Protein AF-A0A8I1S705-F1 (afdb_monomer)

Solvent-accessible surface area (backbone atoms only — not comparable to full-atom values): 31675 Å² total; per-residue (Å²): 131,83,90,78,73,57,47,71,60,91,60,11,43,30,36,74,63,67,77,54,101,70,78,21,36,43,44,35,55,71,87,82,84,90,79,88,86,88,88,80,88,68,88,76,56,81,55,59,76,76,12,42,39,41,38,44,38,56,34,46,85,50,39,27,37,39,31,30,27,39,61,73,88,78,80,46,52,59,89,42,42,47,37,47,45,33,16,61,46,43,37,31,58,51,77,34,49,71,42,77,47,58,52,41,66,81,76,19,28,92,55,58,81,69,74,70,55,60,80,56,51,57,58,49,34,52,38,22,44,46,55,38,55,49,52,38,46,52,44,15,64,76,65,72,48,62,55,92,61,44,48,71,53,71,37,31,31,33,36,94,96,44,72,47,43,52,9,69,69,30,44,55,33,34,42,18,59,23,68,37,61,50,75,42,89,91,43,99,78,28,69,44,75,75,86,89,88,91,91,89,80,79,93,80,74,85,74,90,87,75,90,81,87,74,86,74,56,61,44,70,74,74,63,72,54,84,53,69,88,75,66,83,61,91,90,52,66,27,73,35,77,50,76,76,101,49,92,89,50,46,65,71,42,81,32,71,80,59,61,91,83,37,81,66,51,42,81,47,76,59,89,73,46,39,33,20,37,9,68,44,61,67,55,11,57,52,49,32,52,58,21,51,78,54,39,42,62,45,86,74,94,76,74,82,46,82,96,38,43,64,63,52,53,61,77,71,50,75,80,87,66,72,88,79,77,80,87,77,79,91,64,62,66,68,65,59,76,68,50,96,72,86,87,86,84,89,77,93,74,79,96,76,75,94,74,70,93,63,82,94,59,72,48,77,53,73,46,96,86,71,51,71,50,75,45,61,84,69,98,49,62,68,62,51,50,52,54,49,50,56,74,74,50,65,88,81,66,22,76,72,78,60,68,62,48,77,47,77,44,72,33,21,34,72,85,45,66,69,59,43,49,52,33,28,49,51,17,26,50,50,14,43,15,40,32,42,51,42,58,89,42,63,64,99,87,47,77,64,44,80,45,66,86,53,38,39,66,71,47,86,90,60,60,44,53,72,45,79,41,82,54,64,38,55,90,68,74,39,61,45,70,37,34,71,60,28,20,71,48,30,36,61,52,50,40,49,51,46,21,74,77,66,76,49,79,69,87,70,71,37,43,37,32,69,61,40,40,56,58,74,76,106

Radius of gyration: 35.73 Å; Cα contacts (8 Å, |Δi|>4): 759; chains: 1; bounding box: 91×72×95 Å

Nearest PDB structures (foldseek):
  8gy3-assembly1_C  TM=4.778E-01  e=4.880E-16  Gluconobacter oxydans
  1rm6-assembly1_D  TM=7.128E-01  e=7.678E-12  Thauera aromatica
  1t3q-assembly1_B  TM=7.023E-01  e=3.791E-10  Pseudomonas putida
  2w55-assembly4_H  TM=6.798E-01  e=3.901E-08  Rhodobacter capsulatus
  8emt-assembly1_A  TM=7.632E-01  e=3.488E-04  Homo sapiens

pLDDT: mean 76.22, std 18.25, range [26.92, 97.88]

Structure (mmCIF, N/CA/C/O backbone):
data_AF-A0A8I1S705-F1
#
_entry.id   AF-A0A8I1S705-F1
#
loop_
_atom_site.group_PDB
_atom_site.id
_atom_site.type_symbol
_atom_site.label_atom_id
_atom_site.label_alt_id
_atom_site.label_comp_id
_atom_site.label_asym_id
_atom_site.label_entity_id
_atom_site.label_seq_id
_atom_site.pdbx_PDB_ins_code
_atom_site.Cartn_x
_atom_site.Cartn_y
_atom_site.Cartn_z
_atom_site.occupancy
_atom_site.B_iso_or_equiv
_atom_site.auth_seq_id
_atom_site.auth_comp_id
_atom_site.auth_asym_id
_atom_site.auth_atom_id
_atom_site.pdbx_PDB_model_num
ATOM 1 N N . MET A 1 1 ? -42.462 17.187 41.056 1.00 27.78 1 MET A N 1
ATOM 2 C CA . MET A 1 1 ? -42.245 16.460 42.328 1.00 27.78 1 MET A CA 1
ATOM 3 C C . MET A 1 1 ? -40.750 16.255 42.539 1.00 27.78 1 MET A C 1
ATOM 5 O O . MET A 1 1 ? -40.022 16.302 41.558 1.00 27.78 1 MET A O 1
ATOM 9 N N . SER A 1 2 ? -40.355 16.128 43.809 1.00 27.84 2 SER A N 1
ATOM 10 C CA . SER A 1 2 ? -39.006 16.181 44.411 1.00 27.84 2 SER A CA 1
ATOM 11 C C . SER A 1 2 ? -37.773 15.792 43.570 1.00 27.84 2 SER A C 1
ATOM 13 O O . SER A 1 2 ? -37.779 14.803 42.847 1.00 27.84 2 SER A O 1
ATOM 15 N N . THR A 1 3 ? -36.673 16.524 43.774 1.00 33.53 3 THR A N 1
ATOM 16 C CA . THR A 1 3 ? -35.320 16.300 43.222 1.00 33.53 3 THR A CA 1
ATOM 17 C C . THR A 1 3 ? -34.445 15.383 44.103 1.00 33.53 3 THR A C 1
ATOM 19 O O . THR A 1 3 ? -33.235 15.581 44.171 1.00 33.53 3 THR A O 1
ATOM 22 N N . ALA A 1 4 ? -35.037 14.438 44.844 1.00 39.03 4 ALA A N 1
ATOM 23 C CA . ALA A 1 4 ? -34.377 13.794 45.992 1.00 39.03 4 ALA A CA 1
ATOM 24 C C . ALA A 1 4 ? -33.508 12.550 45.697 1.00 39.03 4 ALA A C 1
ATOM 26 O O . ALA A 1 4 ? -32.588 12.292 46.465 1.00 39.03 4 ALA A O 1
ATOM 27 N N . ASP A 1 5 ? -33.743 11.809 44.607 1.00 51.19 5 ASP A N 1
ATOM 28 C CA . ASP A 1 5 ? -33.102 10.495 44.363 1.00 51.19 5 ASP A CA 1
ATOM 29 C C . ASP A 1 5 ? -31.961 10.543 43.323 1.00 51.19 5 ASP A C 1
ATOM 31 O O . ASP A 1 5 ? -31.848 9.674 42.456 1.00 51.19 5 ASP A O 1
ATOM 35 N N . ALA A 1 6 ? -31.134 11.592 43.360 1.00 53.81 6 ALA A N 1
ATOM 36 C CA . ALA A 1 6 ? -30.005 11.762 42.443 1.00 53.81 6 ALA A CA 1
ATOM 37 C C . ALA A 1 6 ? -28.682 11.256 43.057 1.00 53.81 6 ALA A C 1
ATOM 39 O O . ALA A 1 6 ? -28.165 11.859 43.997 1.00 53.81 6 ALA A O 1
ATOM 40 N N . ILE A 1 7 ? -28.104 10.178 42.518 1.00 61.09 7 ILE A N 1
ATOM 41 C CA . ILE A 1 7 ? -26.818 9.615 42.982 1.00 61.09 7 ILE A CA 1
ATOM 42 C C . ILE A 1 7 ? -25.662 10.241 42.202 1.00 61.09 7 ILE A C 1
ATOM 44 O O . ILE A 1 7 ? -25.744 10.317 40.988 1.00 61.09 7 ILE A O 1
ATOM 48 N N . SER A 1 8 ? -24.568 10.663 42.839 1.00 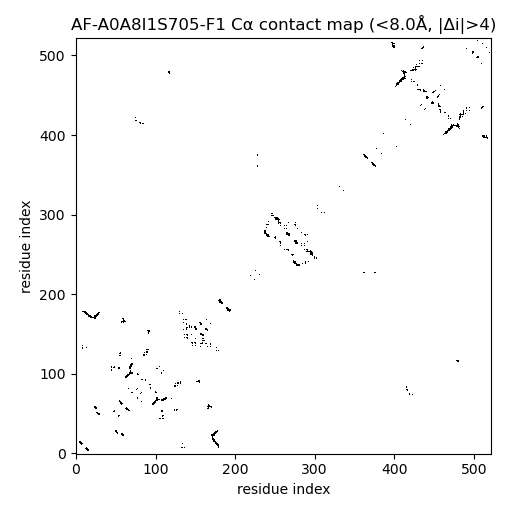53.66 8 SER A N 1
ATOM 49 C CA . SER A 1 8 ? -23.419 11.252 42.126 1.00 53.66 8 SER A CA 1
ATOM 50 C C . SER A 1 8 ? -22.307 10.231 41.849 1.00 53.66 8 SER A C 1
ATOM 52 O O . SER A 1 8 ? -21.655 9.761 42.776 1.00 53.66 8 SER A O 1
ATOM 54 N N . ILE A 1 9 ? -22.048 9.924 40.575 1.00 53.94 9 ILE A N 1
ATOM 55 C CA . ILE A 1 9 ? -21.017 8.978 40.107 1.00 53.94 9 ILE A CA 1
ATOM 56 C C . ILE A 1 9 ? -19.866 9.731 39.422 1.00 53.94 9 ILE A C 1
ATOM 58 O O . ILE A 1 9 ? -19.932 10.062 38.246 1.00 53.94 9 ILE A O 1
ATOM 62 N N . HIS A 1 10 ? -18.816 10.085 40.161 1.00 52.09 10 HIS A N 1
ATOM 63 C CA . HIS A 1 10 ? -17.728 10.982 39.710 1.00 52.09 10 HIS A CA 1
ATOM 64 C C . HIS A 1 10 ? -18.141 12.442 39.414 1.00 52.09 10 HIS A C 1
ATOM 66 O O . HIS A 1 10 ? -17.270 13.288 39.227 1.00 52.09 10 HIS A O 1
ATOM 72 N N . GLY A 1 11 ? -19.439 12.761 39.455 1.00 47.53 11 GLY A N 1
ATOM 73 C CA . GLY A 1 11 ? -19.996 14.115 39.428 1.00 47.53 11 GLY A CA 1
ATOM 74 C C . GLY A 1 11 ? -21.115 14.395 38.417 1.00 47.53 11 GLY A C 1
ATOM 75 O O . GLY A 1 11 ? -21.438 15.555 38.211 1.00 47.53 11 GLY A O 1
ATOM 76 N N . ALA A 1 12 ? -21.746 13.471 37.700 1.00 43.53 12 ALA A N 1
ATOM 77 C CA . ALA A 1 12 ? -22.167 12.090 37.953 1.00 43.53 12 ALA A CA 1
ATOM 78 C C . ALA A 1 12 ? -23.635 11.935 38.390 1.00 43.53 12 ALA A C 1
ATOM 80 O O . ALA A 1 12 ? -24.011 10.829 38.755 1.00 43.53 12 ALA A O 1
ATOM 81 N N . SER A 1 13 ? -24.462 12.984 38.360 1.00 46.50 13 SER A N 1
ATOM 82 C CA . SER A 1 13 ? -25.847 12.949 38.856 1.00 46.50 13 SER A CA 1
ATOM 83 C C . SER A 1 13 ? -26.747 11.985 38.057 1.00 46.50 13 SER A C 1
ATOM 85 O O . SER A 1 13 ? -27.152 12.279 36.931 1.00 46.50 13 SER A O 1
ATOM 87 N N . LEU A 1 14 ? -27.030 10.825 38.651 1.00 51.03 14 LEU A N 1
ATOM 88 C CA . LEU A 1 14 ? -27.845 9.707 38.185 1.00 51.03 14 LEU A CA 1
ATOM 89 C C . LEU A 1 14 ? -29.266 9.818 38.755 1.00 51.03 14 LEU A C 1
ATOM 91 O O . LEU A 1 14 ? -29.433 9.641 39.958 1.00 51.03 14 LEU A O 1
ATOM 95 N N . SER A 1 15 ? -30.291 10.054 37.932 1.00 57.25 15 SER A N 1
ATOM 96 C CA . SER A 1 15 ? -31.691 10.124 38.400 1.00 57.25 15 SER A CA 1
ATOM 97 C C . SER A 1 15 ? -32.643 9.200 37.634 1.00 57.25 15 SER A C 1
ATOM 99 O O . SER A 1 15 ? -32.453 8.927 36.448 1.00 57.25 15 SER A O 1
ATOM 101 N N . ARG A 1 16 ? -33.681 8.706 38.323 1.00 56.53 16 ARG A N 1
ATOM 102 C CA . ARG A 1 16 ? -34.726 7.833 37.761 1.00 56.53 16 ARG A CA 1
ATOM 103 C C . ARG A 1 16 ? -36.006 8.633 37.506 1.00 56.53 16 ARG A C 1
ATOM 105 O O . ARG A 1 16 ? -36.439 9.389 38.375 1.00 56.53 16 ARG A O 1
ATOM 112 N N . ARG A 1 17 ? -36.662 8.436 36.357 1.00 46.91 17 ARG A N 1
ATOM 113 C CA . ARG A 1 17 ? -37.980 9.036 36.062 1.00 46.91 17 ARG A CA 1
ATOM 114 C C . ARG A 1 17 ? -38.971 8.008 35.517 1.00 46.91 17 ARG A C 1
ATOM 116 O O . ARG A 1 17 ? -38.984 7.755 34.323 1.00 46.91 17 ARG A O 1
ATOM 123 N N . GLY A 1 18 ? -39.849 7.524 36.401 1.00 44.88 18 GLY A N 1
ATOM 124 C CA . GLY A 1 18 ? -41.111 6.851 36.063 1.00 44.88 18 GLY A CA 1
ATOM 125 C C . GLY A 1 18 ? -40.995 5.467 35.411 1.00 44.88 18 GLY A C 1
ATOM 126 O O . GLY A 1 18 ? -40.237 5.254 34.473 1.00 44.88 18 GLY A O 1
ATOM 127 N N . VAL A 1 19 ? -41.811 4.520 35.875 1.00 38.69 19 VAL A N 1
ATOM 128 C CA . VAL A 1 19 ? -42.021 3.253 35.161 1.00 38.69 19 VAL A CA 1
ATOM 129 C C . VAL A 1 19 ? -42.966 3.524 33.989 1.00 38.69 19 VAL A C 1
ATOM 131 O O . VAL A 1 19 ? -44.120 3.892 34.208 1.00 38.69 19 VAL A O 1
ATOM 134 N N . LEU A 1 20 ? -42.489 3.345 32.757 1.00 40.31 20 LEU A N 1
ATOM 135 C CA . LEU A 1 20 ? -43.329 3.323 31.557 1.00 40.31 20 LEU A CA 1
ATOM 136 C C . LEU A 1 20 ? -43.619 1.876 31.155 1.00 40.31 20 LEU A C 1
ATOM 138 O O . LEU A 1 20 ? -42.746 1.014 31.201 1.00 40.31 20 LEU A O 1
ATOM 142 N N . SER A 1 21 ? -44.853 1.614 30.729 1.00 36.06 21 SER A N 1
ATOM 143 C CA . SER A 1 21 ? -45.351 0.281 30.361 1.00 36.06 21 SER A CA 1
ATOM 144 C C . SER A 1 21 ? -44.867 -0.232 28.994 1.00 36.06 21 SER A C 1
ATOM 146 O O . SER A 1 21 ? -45.342 -1.267 28.532 1.00 36.06 21 SER A O 1
ATOM 148 N N . ALA A 1 22 ? -43.922 0.458 28.347 1.00 35.97 22 ALA A N 1
ATOM 149 C CA . ALA A 1 22 ? -43.336 0.068 27.069 1.00 35.97 22 ALA A CA 1
ATOM 150 C C . ALA A 1 22 ? -41.843 0.447 27.008 1.00 35.97 22 ALA A C 1
ATOM 152 O O . ALA A 1 22 ? -41.518 1.616 26.830 1.00 35.97 22 ALA A O 1
ATOM 153 N N . GLY A 1 23 ? -40.961 -0.556 27.126 1.00 41.50 23 GLY A N 1
ATOM 154 C CA . GLY A 1 23 ? -39.512 -0.455 26.884 1.00 41.50 23 GLY A CA 1
ATOM 155 C C . GLY A 1 23 ? -38.708 0.318 27.942 1.00 41.50 23 GLY A C 1
ATOM 156 O O . GLY A 1 23 ? -38.818 1.534 28.060 1.00 41.50 23 GLY A O 1
ATOM 157 N N . GLY A 1 24 ? -37.832 -0.375 28.678 1.00 35.03 24 GLY A N 1
ATOM 158 C CA . GLY A 1 24 ? -36.801 0.292 29.487 1.00 35.03 24 GLY A CA 1
ATOM 159 C C . GLY A 1 24 ? -35.605 0.702 28.629 1.00 35.03 24 GLY A C 1
ATOM 160 O O . GLY A 1 24 ? -35.107 -0.119 27.860 1.00 35.03 24 GLY A O 1
ATOM 161 N N . ALA A 1 25 ? -35.141 1.944 28.774 1.00 39.62 25 ALA A N 1
ATOM 162 C CA . ALA A 1 25 ? -33.974 2.472 28.071 1.00 39.62 25 ALA A CA 1
ATOM 163 C C . ALA A 1 25 ? -33.269 3.544 28.915 1.00 39.62 25 ALA A C 1
ATOM 165 O O . ALA A 1 25 ? -33.897 4.458 29.452 1.00 39.62 25 ALA A O 1
ATOM 166 N N . LEU A 1 26 ? -31.941 3.463 29.005 1.00 33.78 26 LEU A N 1
ATOM 167 C CA . LEU A 1 26 ? -31.102 4.405 29.749 1.00 33.78 26 LEU A CA 1
ATOM 168 C C . LEU A 1 26 ? -30.992 5.752 28.998 1.00 33.78 26 LEU A C 1
ATOM 170 O O . LEU A 1 26 ? -30.078 5.952 28.204 1.00 33.78 26 LEU A O 1
ATOM 174 N N . LEU A 1 27 ? -31.937 6.678 29.221 1.00 38.12 27 LEU A N 1
ATOM 175 C CA . LEU A 1 27 ? -31.913 8.029 28.633 1.00 38.12 27 LEU A CA 1
ATOM 176 C C . LEU A 1 27 ? -31.258 9.045 29.573 1.00 38.12 27 LEU A C 1
ATOM 178 O O . LEU A 1 27 ? -31.636 9.133 30.732 1.00 38.12 27 LEU A O 1
ATOM 182 N N . VAL A 1 28 ? -30.343 9.872 29.061 1.00 34.09 28 VAL A N 1
ATOM 183 C CA . VAL A 1 28 ? -29.590 10.873 29.848 1.00 34.09 28 VAL A CA 1
ATOM 184 C C . VAL A 1 28 ? -30.134 12.304 29.676 1.00 34.09 28 VAL A C 1
ATOM 186 O O . VAL A 1 28 ? -30.867 12.576 28.734 1.00 34.09 28 VAL A O 1
ATOM 189 N N . SER A 1 29 ? -29.846 13.233 30.599 1.00 30.92 29 SER A N 1
ATOM 190 C CA . SER A 1 29 ? -30.177 14.672 30.494 1.00 30.92 29 SER A CA 1
ATOM 191 C C . SER A 1 29 ? -29.226 15.549 31.306 1.00 30.92 29 SER A C 1
ATOM 193 O O . SER A 1 29 ? -28.846 15.144 32.396 1.00 30.92 29 SER A O 1
ATOM 195 N N . VAL A 1 30 ? -28.919 16.760 30.832 1.00 32.00 30 VAL A N 1
ATOM 196 C CA . VAL A 1 30 ? -28.055 17.743 31.519 1.00 32.00 30 VAL A CA 1
ATOM 197 C C . VAL A 1 30 ? -28.763 19.103 31.571 1.00 32.00 30 VAL A C 1
ATOM 199 O O . VAL A 1 30 ? -29.580 19.403 30.705 1.00 32.00 30 VAL A O 1
ATOM 202 N N . GLY A 1 31 ? -28.474 19.922 32.587 1.00 26.92 31 GLY A N 1
ATOM 203 C CA . GLY A 1 31 ? -28.974 21.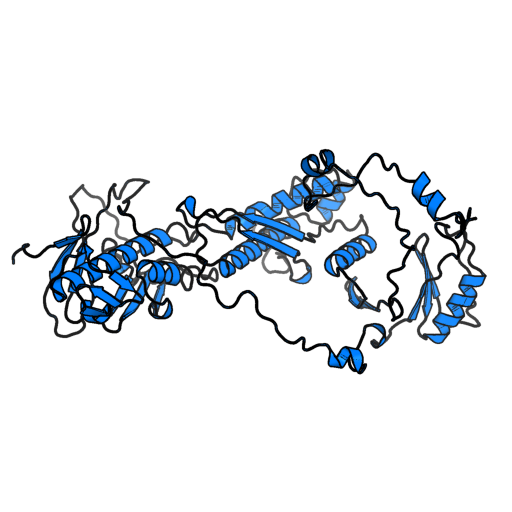298 32.711 1.00 26.92 31 GLY A CA 1
ATOM 204 C C . GLY A 1 31 ? -27.841 22.326 32.656 1.00 26.92 31 GLY A C 1
ATOM 205 O O . GLY A 1 31 ? -26.757 22.074 33.176 1.00 26.92 31 GLY A O 1
ATOM 206 N N . PHE A 1 32 ? -28.097 23.481 32.039 1.00 29.67 32 PHE A N 1
ATOM 207 C CA . PHE A 1 32 ? -27.133 24.577 31.881 1.00 29.67 32 PHE A CA 1
ATOM 208 C C . PHE A 1 32 ? -27.299 25.675 32.942 1.00 29.67 32 PHE A C 1
ATOM 210 O O . PHE A 1 32 ? -28.411 25.964 33.386 1.00 29.67 32 PHE A O 1
ATOM 217 N N . VAL A 1 33 ? -26.194 26.353 33.265 1.00 31.58 33 VAL A N 1
ATOM 218 C CA . VAL A 1 33 ? -26.189 27.677 33.914 1.00 31.58 33 VAL A CA 1
ATOM 219 C C . VAL A 1 33 ? -26.205 28.741 32.798 1.00 31.58 33 VAL A C 1
ATOM 221 O O . VAL A 1 33 ? -25.467 28.578 31.826 1.00 31.58 33 VAL A O 1
ATOM 224 N N . PRO A 1 34 ? -27.051 29.787 32.859 1.00 31.38 34 PRO A N 1
ATOM 225 C CA . PRO A 1 34 ? -27.336 30.612 31.685 1.00 31.38 34 PRO A CA 1
ATOM 226 C C . PRO A 1 34 ? -26.287 31.701 31.405 1.00 31.38 34 PRO A C 1
ATOM 228 O O . PRO A 1 34 ? -25.883 32.438 32.303 1.00 31.38 34 PRO A O 1
ATOM 231 N N . SER A 1 35 ? -25.968 31.894 30.123 1.00 28.89 35 SER A N 1
ATOM 232 C CA . SER A 1 35 ? -25.437 33.147 29.570 1.00 28.89 35 SER A CA 1
ATOM 233 C C . SER A 1 35 ? -26.192 33.501 28.274 1.00 28.89 35 SER A C 1
ATOM 235 O O . SER A 1 35 ? -26.877 32.665 27.681 1.00 28.89 35 SER A O 1
ATOM 237 N N . SER A 1 36 ? -26.206 34.782 27.901 1.00 33.59 36 SER A N 1
ATOM 238 C CA . SER A 1 36 ? -27.296 35.367 27.106 1.00 33.59 36 SER A CA 1
ATOM 239 C C . SER A 1 36 ? -27.068 35.449 25.586 1.00 33.59 36 SER A C 1
ATOM 241 O O . SER A 1 36 ? -26.216 36.201 25.129 1.00 33.59 36 SER A O 1
ATOM 243 N N . ALA A 1 37 ? -27.964 34.785 24.846 1.00 34.09 37 ALA A N 1
ATOM 244 C CA . ALA A 1 37 ? -28.576 35.146 23.553 1.00 34.09 37 ALA A CA 1
ATOM 245 C C . ALA A 1 37 ? -27.730 35.714 22.382 1.00 34.09 37 ALA A C 1
ATOM 247 O O . ALA A 1 37 ? -27.330 36.876 22.396 1.00 34.09 37 ALA A O 1
ATOM 248 N N . ARG A 1 38 ? -27.776 35.015 21.230 1.00 34.53 38 ARG A N 1
ATOM 249 C CA . ARG A 1 38 ? -28.586 35.427 20.049 1.00 34.53 38 ARG A CA 1
ATOM 250 C C . ARG A 1 38 ? -28.701 34.309 18.995 1.00 34.53 38 ARG A C 1
ATOM 252 O O . ARG A 1 38 ? -28.023 33.296 19.089 1.00 34.53 38 ARG A O 1
ATOM 259 N N . SER A 1 39 ? -29.626 34.472 18.046 1.00 38.88 39 SER A N 1
ATOM 260 C CA . SER A 1 39 ? -30.187 33.402 17.203 1.00 38.88 39 SER A CA 1
ATOM 261 C C . SER A 1 39 ? -29.893 33.528 15.704 1.00 38.88 39 SER A C 1
ATOM 263 O O . SER A 1 39 ? -29.935 34.634 15.169 1.00 38.88 39 SER A O 1
ATOM 265 N N . ALA A 1 40 ? -29.849 32.387 15.011 1.00 34.47 40 ALA A N 1
ATOM 266 C CA . ALA A 1 40 ? -30.475 32.197 13.697 1.00 34.47 40 ALA A CA 1
ATOM 267 C C . ALA A 1 40 ? -30.857 30.710 13.544 1.00 34.47 40 ALA A C 1
ATOM 269 O O . ALA A 1 40 ? -30.058 29.837 13.874 1.00 34.47 40 ALA A O 1
ATOM 270 N N . SER A 1 41 ? -32.084 30.406 13.113 1.00 44.94 41 SER A N 1
ATOM 271 C CA . SER A 1 41 ? -32.622 29.038 13.118 1.00 44.94 41 SER A CA 1
ATOM 272 C C . SER A 1 41 ? -32.336 28.283 11.816 1.00 44.94 41 SER A C 1
ATOM 274 O O . SER A 1 41 ? -33.064 28.431 10.834 1.00 44.94 41 SER A O 1
ATOM 276 N N . ALA A 1 42 ? -31.316 27.426 11.840 1.00 38.50 42 ALA A N 1
ATOM 277 C CA . ALA A 1 42 ? -31.268 26.229 10.997 1.00 38.50 42 ALA A CA 1
ATOM 278 C C . ALA A 1 42 ? -32.309 25.189 11.493 1.00 38.50 42 ALA A C 1
ATOM 280 O O . ALA A 1 42 ? -32.872 25.387 12.579 1.00 38.50 42 ALA A O 1
ATOM 281 N N . PRO A 1 43 ? -32.587 24.093 10.754 1.00 40.19 43 PRO A N 1
ATOM 282 C CA . PRO A 1 43 ? -33.452 23.019 11.241 1.00 40.19 43 PRO A CA 1
ATOM 283 C C . PRO A 1 43 ? -32.938 22.512 12.590 1.00 40.19 43 PRO A C 1
ATOM 285 O O . PRO A 1 43 ? -31.801 22.053 12.701 1.00 40.19 43 PRO A O 1
ATOM 288 N N . THR A 1 44 ? -33.748 22.654 13.639 1.00 43.94 44 THR A N 1
ATOM 289 C CA . THR A 1 44 ? -33.348 22.240 14.984 1.00 43.94 44 THR A CA 1
ATOM 290 C C . THR A 1 44 ? -33.493 20.733 15.099 1.00 43.94 44 THR A C 1
ATOM 292 O O . THR A 1 44 ? -34.571 20.209 15.370 1.00 43.94 44 THR A O 1
ATOM 295 N N . ASN A 1 45 ? -32.371 20.045 14.891 1.00 46.00 45 ASN A N 1
ATOM 296 C CA . ASN A 1 45 ? -32.183 18.662 15.299 1.00 46.00 45 ASN A CA 1
ATOM 297 C C . ASN A 1 45 ? -32.730 18.481 16.727 1.00 46.00 45 ASN A C 1
ATOM 299 O O . ASN A 1 45 ? -32.346 19.207 17.647 1.00 46.00 45 ASN A O 1
ATOM 303 N N . SER A 1 46 ? -33.678 17.558 16.893 1.00 52.88 46 SER A N 1
ATOM 304 C CA . SER A 1 46 ? -34.441 17.415 18.141 1.00 52.88 46 SER A CA 1
ATOM 305 C C . SER A 1 46 ? -33.664 16.710 19.263 1.00 52.88 46 SER A C 1
ATOM 307 O O . SER A 1 46 ? -34.118 16.673 20.412 1.00 52.88 46 SER A O 1
ATOM 309 N N . LEU A 1 47 ? -32.483 16.168 18.950 1.00 56.41 47 LEU A N 1
ATOM 310 C CA . LEU A 1 47 ? -31.616 15.468 19.888 1.00 56.41 47 LEU A CA 1
ATOM 311 C C . LEU A 1 47 ? -30.721 16.449 20.655 1.00 56.41 47 LEU A C 1
ATOM 313 O O . LEU A 1 47 ? -29.781 17.034 20.121 1.00 56.41 47 LEU A O 1
ATOM 317 N N . ASP A 1 48 ? -30.976 16.577 21.957 1.00 63.28 48 ASP A N 1
ATOM 318 C CA . ASP A 1 48 ? -30.107 17.311 22.881 1.00 63.28 48 ASP A CA 1
ATOM 319 C C . ASP A 1 48 ? -28.739 16.610 22.987 1.00 63.28 48 ASP A C 1
ATOM 321 O O . ASP A 1 48 ? -28.619 15.503 23.526 1.00 63.28 48 ASP A O 1
ATOM 325 N N . ALA A 1 49 ? -27.703 17.262 22.454 1.00 53.00 49 ALA A N 1
ATOM 326 C CA . ALA A 1 49 ? -26.342 16.739 22.372 1.00 53.00 49 ALA A CA 1
ATOM 327 C C . ALA A 1 49 ? -25.669 16.534 23.742 1.00 53.00 49 ALA A C 1
ATOM 329 O O . ALA A 1 49 ? -24.689 15.790 23.824 1.00 53.00 49 ALA A O 1
ATOM 330 N N . ALA A 1 50 ? -26.187 17.131 24.823 1.00 55.31 50 ALA A N 1
ATOM 331 C CA . ALA A 1 50 ? -25.664 16.913 26.170 1.00 55.31 50 ALA A CA 1
ATOM 332 C C . ALA A 1 50 ? -26.028 15.522 26.731 1.00 55.31 50 ALA A C 1
ATOM 334 O O . ALA A 1 50 ? -25.466 15.089 27.737 1.00 55.31 50 ALA A O 1
ATOM 335 N N . LYS A 1 51 ? -26.950 14.796 26.088 1.00 59.38 51 LYS A N 1
ATOM 336 C CA . LYS A 1 51 ? -27.413 13.469 26.508 1.00 59.38 51 LYS A CA 1
ATOM 337 C C . LYS A 1 51 ? -26.568 12.367 25.860 1.00 59.38 51 LYS A C 1
ATOM 339 O O . LYS A 1 51 ? -26.727 12.155 24.665 1.00 59.38 51 LYS A O 1
ATOM 344 N N . PRO A 1 52 ? -25.774 11.571 26.601 1.00 54.84 52 PRO A N 1
ATOM 345 C CA . PRO A 1 52 ? -25.218 10.304 26.122 1.00 54.84 52 PRO A CA 1
ATOM 346 C C . PRO A 1 52 ? -26.185 9.416 25.327 1.00 54.84 52 PRO A C 1
ATOM 348 O O . PRO A 1 52 ? -25.760 8.840 24.338 1.00 54.84 52 PRO A O 1
ATOM 351 N N . ALA A 1 53 ? -27.478 9.384 25.664 1.00 59.69 53 ALA A N 1
ATOM 352 C CA . ALA A 1 53 ? -28.492 8.642 24.902 1.00 59.69 53 ALA A CA 1
ATOM 353 C C . ALA A 1 53 ? -28.766 9.184 23.482 1.00 59.69 53 ALA A C 1
ATOM 355 O O . ALA A 1 53 ? -29.253 8.449 22.631 1.00 59.69 53 ALA A O 1
ATOM 356 N N . SER A 1 54 ? -28.411 10.440 23.196 1.00 65.44 54 SER A N 1
ATOM 357 C CA . SER A 1 54 ? -28.375 10.982 21.831 1.00 65.44 54 SER A CA 1
ATOM 358 C C . SER A 1 54 ? -27.185 10.447 21.021 1.00 65.44 54 SER A C 1
ATOM 360 O O . SER A 1 54 ? -27.160 10.637 19.814 1.00 65.44 54 SER A O 1
ATOM 362 N N . TRP A 1 55 ? -26.203 9.793 21.656 1.00 72.94 55 TRP A N 1
ATOM 363 C CA . TRP A 1 55 ? -24.980 9.266 21.030 1.00 72.94 55 TRP A CA 1
ATOM 364 C C . TRP A 1 55 ? -24.902 7.735 21.062 1.00 72.94 55 TRP A C 1
ATOM 366 O O . TRP A 1 55 ? -24.427 7.123 20.108 1.00 72.94 55 TRP A O 1
ATOM 376 N N . ILE A 1 56 ? -25.315 7.115 22.170 1.00 84.50 56 ILE A N 1
ATOM 377 C CA . ILE A 1 56 ? -25.248 5.674 22.419 1.00 84.50 56 ILE A CA 1
ATOM 378 C C . ILE A 1 56 ? -26.476 5.261 23.232 1.00 84.50 56 ILE A C 1
ATOM 380 O O . ILE A 1 56 ? -26.694 5.764 24.334 1.00 84.50 56 ILE A O 1
ATOM 384 N N . GLU A 1 57 ? -27.242 4.307 22.719 1.00 85.69 57 GLU A N 1
ATOM 385 C CA . GLU A 1 57 ? -28.347 3.673 23.434 1.00 85.69 57 GLU A CA 1
ATOM 386 C C . GLU A 1 57 ? -27.944 2.260 23.864 1.00 85.69 57 GLU A C 1
ATOM 388 O O . GLU A 1 57 ? -27.360 1.510 23.082 1.00 85.69 57 GLU A O 1
ATOM 393 N N . LEU A 1 58 ? -28.294 1.893 25.098 1.00 85.44 58 LEU A N 1
ATOM 394 C CA . LEU A 1 58 ? -28.212 0.530 25.617 1.00 85.44 58 LEU A CA 1
ATOM 395 C C . LEU A 1 58 ? -29.637 -0.003 25.791 1.00 85.44 58 LEU A C 1
ATOM 397 O O . LEU A 1 58 ? -30.437 0.590 26.522 1.00 85.44 58 LEU A O 1
ATOM 401 N N . HIS A 1 59 ? -29.950 -1.103 25.111 1.00 84.81 59 HIS A N 1
ATOM 402 C CA . HIS A 1 59 ? -31.283 -1.700 25.073 1.00 84.81 59 HIS A CA 1
ATOM 403 C C . HIS A 1 59 ? -31.410 -2.872 26.059 1.00 84.81 59 HIS A C 1
ATOM 405 O O . HIS A 1 59 ? -30.430 -3.475 26.499 1.00 84.81 59 HIS A O 1
ATOM 411 N N . GLN A 1 60 ? -32.651 -3.192 26.435 1.00 86.69 60 GLN A N 1
ATOM 412 C CA . GLN A 1 60 ? -32.971 -4.201 27.457 1.00 86.69 60 GLN A CA 1
ATOM 413 C C . GLN A 1 60 ? -32.597 -5.653 27.082 1.00 86.69 60 GLN A C 1
ATOM 415 O O . GLN A 1 60 ? -32.588 -6.521 27.951 1.00 86.69 60 GLN A O 1
ATOM 420 N N . ASP A 1 61 ? -32.287 -5.915 25.810 1.00 85.06 61 ASP A N 1
ATOM 421 C CA . ASP A 1 61 ? -31.815 -7.194 25.253 1.00 85.06 61 ASP A CA 1
ATOM 422 C C . ASP A 1 61 ? -30.273 -7.270 25.140 1.00 85.06 61 ASP A C 1
ATOM 424 O O . ASP A 1 61 ? -29.715 -8.131 24.453 1.00 85.06 61 ASP A O 1
ATOM 428 N N . ASP A 1 62 ? -29.581 -6.357 25.831 1.00 87.75 62 ASP A N 1
ATOM 429 C CA . ASP A 1 62 ? -28.134 -6.134 25.797 1.00 87.75 62 ASP A CA 1
ATOM 430 C C . ASP A 1 62 ? -27.585 -5.674 24.428 1.00 87.75 62 ASP A C 1
ATOM 432 O O . ASP A 1 62 ? -26.367 -5.708 24.233 1.00 87.75 62 ASP A O 1
ATOM 436 N N . THR A 1 63 ? -28.427 -5.266 23.470 1.00 91.12 63 THR A N 1
ATOM 437 C CA . THR A 1 63 ? -27.952 -4.636 22.227 1.00 91.12 63 THR A CA 1
ATOM 438 C C . THR A 1 63 ? -27.639 -3.153 22.429 1.00 91.12 63 THR A C 1
ATOM 440 O O . THR A 1 63 ? -28.131 -2.498 23.353 1.00 91.12 63 THR A O 1
ATOM 443 N N . ILE A 1 64 ? -26.740 -2.633 21.593 1.00 91.06 64 ILE A N 1
ATOM 444 C CA . ILE A 1 64 ? -26.223 -1.268 21.662 1.00 91.06 64 ILE A CA 1
ATOM 445 C C . ILE A 1 64 ? -26.305 -0.622 20.280 1.00 91.06 64 ILE A C 1
ATOM 447 O O . ILE A 1 64 ? -25.831 -1.169 19.277 1.00 91.06 64 ILE A O 1
ATOM 451 N N . LEU A 1 65 ? -26.856 0.589 20.256 1.00 90.19 65 LEU A N 1
ATOM 452 C CA . LEU A 1 65 ? -26.989 1.430 19.074 1.00 90.19 65 LEU A CA 1
ATOM 453 C C . LEU A 1 65 ? -26.104 2.671 19.227 1.00 90.19 65 LEU A C 1
ATOM 455 O O . LEU A 1 65 ? -26.148 3.343 20.252 1.00 90.19 65 LEU A O 1
ATOM 459 N N . ILE A 1 66 ? -25.321 2.998 18.197 1.00 90.06 66 ILE A N 1
ATOM 460 C CA . ILE A 1 66 ? -24.554 4.251 18.100 1.00 90.06 66 ILE A CA 1
ATOM 461 C C . ILE A 1 66 ? -25.274 5.220 17.155 1.00 90.06 66 ILE A C 1
ATOM 463 O O . ILE A 1 66 ? -25.703 4.823 16.073 1.00 90.06 66 ILE A O 1
ATOM 467 N N . ARG A 1 67 ? -25.336 6.502 17.521 1.00 85.19 67 ARG A N 1
ATOM 468 C CA . ARG A 1 67 ? -25.764 7.621 16.669 1.00 85.19 67 ARG A CA 1
ATOM 469 C C . ARG A 1 67 ? -24.593 8.573 16.452 1.00 85.19 67 ARG A C 1
ATOM 471 O O . ARG A 1 67 ? -23.919 8.965 17.405 1.00 85.19 67 ARG A O 1
ATOM 478 N N . THR A 1 68 ? -24.340 8.975 15.210 1.00 82.75 68 THR A N 1
ATOM 479 C CA . THR A 1 68 ? -23.284 9.950 14.908 1.00 82.75 68 THR A CA 1
ATOM 480 C C . THR A 1 68 ? -23.577 10.766 13.650 1.00 82.75 68 THR A C 1
ATOM 482 O O . THR A 1 68 ? -23.829 10.208 12.588 1.00 82.75 68 THR A O 1
ATOM 485 N N . GLY A 1 69 ? -23.476 12.096 13.734 1.00 75.44 69 GLY A N 1
ATOM 486 C CA . GLY A 1 69 ? -23.540 12.971 12.556 1.00 75.44 69 GLY A CA 1
ATOM 487 C C . GLY A 1 69 ? -22.317 12.878 11.633 1.00 75.44 69 GLY A C 1
ATOM 488 O O . GLY A 1 69 ? -22.268 13.551 10.609 1.00 75.44 69 GLY A O 1
ATOM 489 N N . LYS A 1 70 ? -21.312 12.053 11.968 1.00 79.00 70 LYS A N 1
ATOM 490 C CA . LYS A 1 70 ? -20.251 11.679 11.023 1.00 79.00 70 LYS A CA 1
ATOM 491 C C . LYS A 1 70 ? -20.811 10.743 9.951 1.00 79.00 70 LYS A C 1
ATOM 493 O O . LYS A 1 70 ? -21.645 9.899 10.261 1.00 79.00 70 LYS A O 1
ATOM 498 N N . CYS A 1 71 ? -20.276 10.833 8.735 1.00 77.38 71 CYS A N 1
ATOM 499 C CA . CYS A 1 71 ? -20.568 9.941 7.603 1.00 77.38 71 CYS A CA 1
ATOM 500 C C . CYS A 1 71 ? -19.376 9.027 7.266 1.00 77.38 71 CYS A C 1
ATOM 502 O O . CYS A 1 71 ? -18.221 9.465 7.352 1.00 77.38 71 CYS A O 1
ATOM 504 N N . ASP A 1 72 ? -19.652 7.786 6.851 1.00 78.25 72 ASP A N 1
ATOM 505 C CA . ASP A 1 72 ? -18.665 6.848 6.295 1.00 78.25 72 ASP A CA 1
ATOM 506 C C . ASP A 1 72 ? -18.782 6.815 4.765 1.00 78.25 72 ASP A C 1
ATOM 508 O O . ASP A 1 72 ? -19.876 6.683 4.223 1.00 78.25 72 ASP A O 1
ATOM 512 N N . PHE A 1 73 ? -17.654 6.947 4.076 1.00 77.31 73 PHE A N 1
ATOM 513 C CA . PHE A 1 73 ? -17.535 6.948 2.617 1.00 77.31 73 PHE A CA 1
ATOM 514 C C . PHE A 1 73 ? -16.448 5.965 2.145 1.00 77.31 73 PHE A C 1
ATOM 516 O O . PHE A 1 73 ? -15.831 6.147 1.098 1.00 77.31 73 PHE A O 1
ATOM 523 N N . GLY A 1 74 ? -16.212 4.902 2.924 1.00 74.75 74 GLY A N 1
ATOM 524 C CA . GLY A 1 74 ? -15.294 3.805 2.597 1.00 74.75 74 GLY A CA 1
ATOM 525 C C . GLY A 1 74 ? -14.089 3.701 3.534 1.00 74.75 74 GLY A C 1
ATOM 526 O O . GLY A 1 74 ? -13.427 2.661 3.579 1.00 74.75 74 GLY A O 1
ATOM 527 N N . GLN A 1 75 ? -13.829 4.721 4.356 1.00 72.81 75 GLN A N 1
ATOM 528 C CA . GLN A 1 75 ? -12.776 4.678 5.371 1.00 72.81 75 GLN A CA 1
ATOM 529 C C . GLN A 1 75 ? -13.062 3.669 6.498 1.00 72.81 75 GLN A C 1
ATOM 531 O O . GLN A 1 75 ? -12.131 3.267 7.196 1.00 72.81 75 GLN A O 1
ATOM 536 N N . SER A 1 76 ? -14.311 3.203 6.646 1.00 74.69 76 SER A N 1
ATOM 537 C CA . SER A 1 76 ? -14.763 2.199 7.633 1.00 74.69 76 SER A CA 1
ATOM 538 C C . SER A 1 76 ? -14.561 2.605 9.104 1.00 74.69 76 SER A C 1
ATOM 540 O O . SER A 1 76 ? -14.648 1.781 10.019 1.00 74.69 76 SER A O 1
ATOM 542 N N . SER A 1 77 ? -14.301 3.888 9.358 1.00 74.06 77 SER A N 1
ATOM 543 C CA . SER A 1 77 ? -14.106 4.453 10.696 1.00 74.06 77 SER A CA 1
ATOM 544 C C . SER A 1 77 ? -15.356 4.328 11.568 1.00 74.06 77 SER A C 1
ATOM 546 O O . SER A 1 77 ? -15.244 4.131 12.776 1.00 74.06 77 SER A O 1
ATOM 548 N N . ILE A 1 78 ? -16.547 4.413 10.979 1.00 77.56 78 ILE A N 1
ATOM 549 C CA . ILE A 1 78 ? -17.807 4.433 11.728 1.00 77.56 78 ILE A CA 1
ATOM 550 C C . ILE A 1 78 ? -18.307 3.007 11.960 1.00 77.56 78 ILE A C 1
ATOM 552 O O . ILE A 1 78 ? -18.570 2.607 13.093 1.00 77.56 78 ILE A O 1
ATOM 556 N N . PHE A 1 79 ? -18.346 2.191 10.907 1.00 83.62 79 PHE A N 1
ATOM 557 C CA . PHE A 1 79 ? -18.837 0.811 10.990 1.00 83.62 79 PHE A CA 1
ATOM 558 C C . PHE A 1 79 ? -17.833 -0.190 11.580 1.00 83.62 79 PHE A C 1
ATOM 560 O O . PHE A 1 79 ? -18.180 -1.354 11.783 1.00 83.62 79 PHE A O 1
ATOM 567 N N . THR A 1 80 ? -16.597 0.229 11.869 1.00 84.81 80 THR A N 1
ATOM 568 C CA . THR A 1 80 ? -15.589 -0.599 12.554 1.00 84.81 80 THR A CA 1
ATOM 569 C C . THR A 1 80 ? -15.005 0.114 13.772 1.00 84.81 80 THR A C 1
ATOM 571 O O . THR A 1 80 ? -15.252 -0.318 14.896 1.00 84.81 80 THR A O 1
ATOM 574 N N . ALA A 1 81 ? -14.275 1.222 13.590 1.00 85.75 81 ALA A N 1
ATOM 575 C CA . ALA A 1 81 ? -13.516 1.821 14.691 1.00 85.75 81 ALA A CA 1
ATOM 576 C C . ALA A 1 81 ? -14.413 2.385 15.812 1.00 85.75 81 ALA A C 1
ATOM 578 O O . ALA A 1 81 ? -14.123 2.152 16.982 1.00 85.75 81 ALA A O 1
ATOM 579 N N . TYR A 1 82 ? -15.530 3.053 15.497 1.00 88.00 82 TYR A N 1
ATOM 580 C CA . TYR A 1 82 ? -16.460 3.547 16.528 1.00 88.00 82 TYR A CA 1
ATOM 581 C C . TYR A 1 82 ? -17.126 2.412 17.315 1.00 88.00 82 TYR A C 1
ATOM 583 O O . TYR A 1 82 ? -17.239 2.515 18.534 1.00 88.00 82 TYR A O 1
ATOM 591 N N . ARG A 1 83 ? -17.491 1.303 16.657 1.00 91.56 83 ARG A N 1
ATOM 592 C CA . ARG A 1 83 ? -18.023 0.111 17.341 1.00 91.56 83 ARG A CA 1
ATOM 593 C C . ARG A 1 83 ? -16.990 -0.500 18.283 1.00 91.56 83 ARG A C 1
ATOM 595 O O . ARG A 1 83 ? -17.335 -0.804 19.415 1.00 91.56 83 ARG A O 1
ATOM 602 N N . GLN A 1 84 ? -15.730 -0.617 17.850 1.00 90.81 84 GLN A N 1
ATOM 603 C CA . GLN A 1 84 ? -14.637 -1.090 18.708 1.00 90.81 84 GLN A CA 1
ATOM 604 C C . GLN A 1 84 ? -14.416 -0.170 19.920 1.00 90.81 84 GLN A C 1
ATOM 606 O O . GLN A 1 84 ? -14.350 -0.665 21.036 1.00 90.81 84 GLN A O 1
ATOM 611 N N . ILE A 1 85 ? -14.356 1.154 19.722 1.00 89.44 85 ILE A N 1
ATOM 612 C CA . ILE A 1 85 ? -14.176 2.134 20.811 1.00 89.44 85 ILE A CA 1
ATOM 613 C C . ILE A 1 85 ? -15.308 2.035 21.842 1.00 89.44 85 ILE A C 1
ATOM 615 O O . ILE A 1 85 ? -15.048 2.016 23.043 1.00 89.44 85 ILE A O 1
ATOM 619 N N . VAL A 1 86 ? -16.560 1.977 21.380 1.00 91.62 86 VAL A N 1
ATOM 620 C CA . VAL A 1 86 ? -17.732 1.889 22.261 1.00 91.62 86 VAL A CA 1
ATOM 621 C C . VAL A 1 86 ? -17.798 0.536 22.969 1.00 91.62 86 VAL A C 1
ATOM 623 O O . VAL A 1 86 ? -18.093 0.508 24.158 1.00 91.62 86 VAL A O 1
ATOM 626 N N . ALA A 1 87 ? -17.490 -0.567 22.282 1.00 93.62 87 ALA A N 1
ATOM 627 C CA . ALA A 1 87 ? -17.512 -1.905 22.870 1.00 93.62 87 ALA A CA 1
ATOM 628 C C . ALA A 1 87 ? -16.430 -2.101 23.945 1.00 93.62 87 ALA A C 1
ATOM 630 O O . ALA A 1 87 ? -16.736 -2.574 25.037 1.00 93.62 87 ALA A O 1
ATOM 631 N N . GLU A 1 88 ? -15.194 -1.674 23.661 1.00 92.56 88 GLU A N 1
ATOM 632 C CA . GLU A 1 88 ? -14.065 -1.697 24.601 1.00 92.56 88 GLU A CA 1
ATOM 633 C C . GLU A 1 88 ? -14.410 -0.918 25.878 1.00 92.56 88 GLU A C 1
ATOM 635 O O . GLU A 1 88 ? -14.329 -1.435 26.993 1.00 92.56 88 GLU A O 1
ATOM 640 N N . GLU A 1 89 ? -14.881 0.321 25.719 1.00 92.38 89 GLU A N 1
ATOM 641 C CA . GLU A 1 89 ? -15.165 1.203 26.846 1.00 92.38 89 GLU A CA 1
ATOM 642 C C . GLU A 1 89 ? -16.449 0.799 27.607 1.00 92.38 89 GLU A C 1
ATOM 644 O O . GLU A 1 89 ? -16.539 1.020 28.812 1.00 92.38 89 GLU A O 1
ATOM 649 N N . LEU A 1 90 ? -17.409 0.125 26.964 1.00 93.31 90 LEU A N 1
ATOM 650 C CA . LEU A 1 90 ? -18.533 -0.535 27.647 1.00 93.31 90 LEU A CA 1
ATOM 651 C C . LEU A 1 90 ? -18.178 -1.912 28.231 1.00 93.31 90 LEU A C 1
ATOM 653 O O . LEU A 1 90 ? -19.002 -2.494 28.927 1.00 93.31 90 LEU A O 1
ATOM 657 N N . SER A 1 91 ? -16.983 -2.449 27.971 1.00 95.19 91 SER A N 1
ATOM 658 C CA . SER A 1 91 ? -16.588 -3.806 28.378 1.00 95.19 91 SER A CA 1
ATOM 659 C C . SER A 1 91 ? -17.583 -4.884 27.907 1.00 95.19 91 SER A C 1
ATOM 661 O O . SER A 1 91 ? -17.989 -5.758 28.677 1.00 95.19 91 SER A O 1
ATOM 663 N N . VAL A 1 92 ? -17.988 -4.802 26.633 1.00 94.88 92 VAL A N 1
ATOM 664 C CA . VAL A 1 92 ? -18.905 -5.734 25.949 1.00 94.88 92 VAL A CA 1
ATOM 665 C C . VAL A 1 92 ? -18.255 -6.336 24.694 1.00 94.88 92 VAL A C 1
ATOM 667 O O . VAL A 1 92 ? -17.383 -5.702 24.097 1.00 94.88 92 VAL A O 1
ATOM 670 N N . PRO A 1 93 ? -18.717 -7.504 24.209 1.00 93.38 93 PRO A N 1
ATOM 671 C CA . PRO A 1 93 ? -18.371 -7.985 22.872 1.00 93.38 93 PRO A CA 1
ATOM 672 C C . PRO A 1 93 ? -18.813 -6.984 21.790 1.00 93.38 93 PRO A C 1
ATOM 674 O O . PRO A 1 93 ? -19.907 -6.421 21.870 1.00 93.38 93 PRO A O 1
ATOM 677 N N . VAL A 1 94 ? -18.001 -6.771 20.749 1.00 91.62 94 VAL A N 1
ATOM 678 C CA . VAL A 1 94 ? -18.290 -5.784 19.683 1.00 91.62 94 VAL A CA 1
ATOM 679 C C . VAL A 1 94 ? -19.547 -6.130 18.872 1.00 91.62 94 VAL A C 1
ATOM 681 O O . VAL A 1 94 ? -20.196 -5.259 18.292 1.00 91.62 94 VAL A O 1
ATOM 684 N N . GLU A 1 95 ? -19.942 -7.400 18.897 1.00 93.38 95 GLU A N 1
ATOM 685 C CA . GLU A 1 95 ? -21.173 -7.947 18.335 1.00 93.38 95 GLU A CA 1
ATOM 686 C C . GLU A 1 95 ? -22.427 -7.383 19.018 1.00 93.38 95 GLU A C 1
ATOM 688 O O . GLU A 1 95 ? -23.469 -7.290 18.373 1.00 93.38 95 GLU A O 1
ATOM 693 N N . LYS A 1 96 ? -22.334 -6.958 20.289 1.00 92.31 96 LYS A N 1
ATOM 694 C CA . LYS A 1 96 ? -23.433 -6.282 20.997 1.00 92.31 96 LYS A CA 1
ATOM 695 C C . LYS A 1 96 ? -23.697 -4.877 20.462 1.00 92.31 96 LYS A C 1
ATOM 697 O O . LYS A 1 96 ? -24.821 -4.400 20.572 1.00 92.31 96 LYS A O 1
ATOM 702 N N . VAL A 1 97 ? -22.713 -4.235 19.827 1.00 93.12 97 VAL A N 1
ATOM 703 C CA . VAL A 1 97 ? -22.921 -2.987 19.081 1.00 93.12 97 VAL A CA 1
ATOM 704 C C . VAL A 1 97 ? -23.489 -3.334 17.705 1.00 93.12 97 VAL A C 1
ATOM 706 O O . VAL A 1 97 ? -22.756 -3.434 16.717 1.00 93.12 97 VAL A O 1
ATOM 709 N N . THR A 1 98 ? -24.795 -3.586 17.654 1.00 89.62 98 THR A N 1
ATOM 710 C CA . THR A 1 98 ? -25.514 -4.119 16.487 1.00 89.62 98 THR A CA 1
ATOM 711 C C . THR A 1 98 ? -25.842 -3.060 15.443 1.00 89.62 98 THR A C 1
ATOM 713 O O . THR A 1 98 ? -25.940 -3.380 14.259 1.00 89.62 98 THR A O 1
ATOM 716 N N . THR A 1 99 ? -26.012 -1.804 15.859 1.00 86.94 99 THR A N 1
ATOM 717 C CA . THR A 1 99 ? -26.566 -0.745 15.006 1.00 86.94 99 THR A CA 1
ATOM 718 C C . THR A 1 99 ? -25.712 0.515 15.072 1.00 86.94 99 THR A C 1
ATOM 720 O O . THR A 1 99 ? -25.320 0.958 16.149 1.00 86.94 99 THR A O 1
ATOM 723 N N . VAL A 1 100 ? -25.443 1.120 13.914 1.00 88.75 100 VAL A N 1
ATOM 724 C CA . VAL A 1 100 ? -24.821 2.446 13.821 1.00 88.75 100 VAL A CA 1
ATOM 725 C C . VAL A 1 100 ? -25.622 3.290 12.840 1.00 88.75 100 VAL A C 1
ATOM 727 O O . VAL A 1 100 ? -25.703 2.955 11.661 1.00 88.75 100 VAL A O 1
ATOM 730 N N . ILE A 1 101 ? -26.215 4.371 13.337 1.00 84.75 101 ILE A N 1
ATOM 731 C CA . ILE A 1 101 ? -26.928 5.371 12.543 1.00 84.75 101 ILE A CA 1
ATOM 732 C C . ILE A 1 101 ? -25.964 6.533 12.296 1.00 84.75 101 ILE A C 1
ATOM 734 O O . ILE A 1 101 ? -25.343 7.053 13.227 1.00 84.75 101 ILE A O 1
ATOM 738 N N . THR A 1 102 ? -25.801 6.895 11.025 1.00 85.12 102 THR A N 1
ATOM 739 C CA . THR A 1 102 ? -24.733 7.769 10.530 1.00 85.12 102 THR A CA 1
ATOM 740 C C . THR A 1 102 ? -25.285 8.749 9.498 1.00 85.12 102 THR A C 1
ATOM 742 O O . THR A 1 102 ? -26.016 8.343 8.599 1.00 85.12 102 THR A O 1
ATOM 745 N N . GLY A 1 103 ? -24.963 10.037 9.641 1.00 73.12 103 GLY A N 1
ATOM 746 C CA . GLY A 1 103 ? -25.281 11.076 8.647 1.00 73.12 103 GLY A CA 1
ATOM 747 C C . GLY A 1 103 ? -26.757 11.477 8.493 1.00 73.12 103 GLY A C 1
ATOM 748 O O . GLY A 1 103 ? -27.056 12.336 7.669 1.00 73.12 103 GLY A O 1
ATOM 749 N N . ASP A 1 104 ? -27.671 10.893 9.267 1.00 77.12 104 ASP A N 1
ATOM 750 C CA . ASP A 1 104 ? -29.089 11.267 9.300 1.00 77.12 104 ASP A CA 1
ATOM 751 C C . ASP A 1 104 ? -29.289 12.469 10.239 1.00 77.12 104 ASP A C 1
ATOM 753 O O . ASP A 1 104 ? -29.085 12.364 11.451 1.00 77.12 104 ASP A O 1
ATOM 757 N N . THR A 1 105 ? -29.671 13.621 9.687 1.00 69.06 105 THR A N 1
ATOM 758 C CA . THR A 1 105 ? -29.818 14.885 10.429 1.00 69.06 105 THR A CA 1
ATOM 759 C C . THR A 1 105 ? -30.991 14.909 11.403 1.00 69.06 105 THR A C 1
ATOM 761 O O . THR A 1 105 ? -30.966 15.707 12.340 1.00 69.06 105 THR A O 1
ATOM 764 N N . ASP A 1 106 ? -31.993 14.050 11.207 1.00 67.12 106 ASP A N 1
ATOM 765 C CA . ASP A 1 106 ? -33.179 13.983 12.062 1.00 67.12 106 ASP A CA 1
ATOM 766 C C . ASP A 1 106 ? -32.967 13.011 13.232 1.00 67.12 106 ASP A C 1
ATOM 768 O O . ASP A 1 106 ? -33.607 13.144 14.279 1.00 67.12 106 ASP A O 1
ATOM 772 N N . THR A 1 107 ? -32.061 12.036 13.071 1.00 68.88 107 THR A N 1
ATOM 773 C CA . THR A 1 107 ? -31.867 10.941 14.036 1.00 68.88 107 THR A CA 1
ATOM 774 C C . THR A 1 107 ? -30.429 10.753 14.543 1.00 68.88 107 THR A C 1
ATOM 776 O O . THR A 1 107 ? -30.168 9.828 15.317 1.00 68.88 107 THR A O 1
ATOM 779 N N . THR A 1 108 ? -29.486 11.635 14.201 1.00 70.94 108 THR A N 1
ATOM 780 C CA . THR A 1 108 ? -28.125 11.650 14.776 1.00 70.94 108 THR A CA 1
ATOM 781 C C . THR A 1 108 ? -27.748 13.032 15.308 1.00 70.94 108 THR A C 1
ATOM 783 O O . THR A 1 108 ? -28.207 14.027 14.758 1.00 70.94 108 THR A O 1
ATOM 786 N N . PRO A 1 109 ? -26.929 13.142 16.371 1.00 68.12 109 PRO A N 1
ATOM 787 C CA . PRO A 1 109 ? -26.486 14.434 16.887 1.00 68.12 109 PRO A CA 1
ATOM 788 C C . PRO A 1 109 ? -25.506 15.075 15.899 1.00 68.12 109 PRO A C 1
ATOM 790 O O . PRO A 1 109 ? -24.707 14.363 15.281 1.00 68.12 109 PRO A O 1
ATOM 793 N N . ASP A 1 110 ? -25.523 16.407 15.785 1.00 64.75 110 ASP A N 1
ATOM 794 C CA . ASP A 1 110 ? -24.577 17.123 14.923 1.00 64.75 110 ASP A CA 1
ATOM 795 C C . ASP A 1 110 ? -23.128 16.784 15.317 1.00 64.75 110 ASP A C 1
ATOM 797 O O . ASP A 1 110 ? -22.657 17.069 16.421 1.00 64.75 110 ASP A O 1
ATOM 801 N N . GLY A 1 111 ? -22.434 16.115 14.397 1.00 62.38 111 GLY A N 1
ATOM 802 C CA . GLY A 1 111 ? -21.034 15.740 14.535 1.00 62.38 111 GLY A CA 1
ATOM 803 C C . GLY A 1 111 ? -20.087 16.647 13.753 1.00 62.38 111 GLY A C 1
ATOM 804 O O . GLY A 1 111 ? -18.872 16.454 13.846 1.00 62.38 111 GLY A O 1
ATOM 805 N N . GLY A 1 112 ? -20.601 17.581 12.947 1.00 64.81 112 GLY A N 1
ATOM 806 C CA . GLY A 1 112 ? -19.873 18.272 11.883 1.00 64.81 112 GLY A CA 1
ATOM 807 C C . GLY A 1 112 ? -19.302 17.325 10.814 1.00 64.81 112 GLY A C 1
ATOM 808 O O . GLY A 1 112 ? -19.295 16.102 10.966 1.00 64.81 112 GLY A O 1
ATOM 809 N N . GLY A 1 113 ? -18.731 17.885 9.744 1.00 61.69 113 GLY A N 1
ATOM 810 C CA . GLY A 1 113 ? -18.180 17.102 8.627 1.00 61.69 113 GLY A CA 1
ATOM 811 C C . GLY A 1 113 ? -17.135 16.048 9.036 1.00 61.69 113 GLY A C 1
ATOM 812 O O . GLY A 1 113 ? -16.389 16.214 10.011 1.00 61.69 113 GLY A O 1
ATOM 813 N N . THR A 1 114 ? -17.074 14.936 8.301 1.00 71.81 114 THR A N 1
ATOM 814 C CA . THR A 1 114 ? -16.069 13.884 8.522 1.00 71.81 114 THR A CA 1
ATOM 815 C C . THR A 1 114 ? -14.706 14.317 7.985 1.00 71.81 114 THR A C 1
ATOM 817 O O . THR A 1 114 ? -14.389 14.117 6.818 1.00 71.81 114 THR A O 1
ATOM 820 N N . PHE A 1 115 ? -13.884 14.858 8.881 1.00 69.00 115 PHE A N 1
ATOM 821 C CA . PHE A 1 115 ? -12.464 15.133 8.667 1.00 69.00 115 PHE A CA 1
ATOM 822 C C . PHE A 1 115 ? -11.680 14.323 9.704 1.00 69.00 115 PHE A C 1
ATOM 824 O O . PHE A 1 115 ? -11.389 14.794 10.806 1.00 69.00 115 PHE A O 1
ATOM 831 N N . GLY A 1 116 ? -11.460 13.048 9.383 1.00 62.31 116 GLY A N 1
ATOM 832 C CA . GLY A 1 116 ? -10.749 12.105 10.241 1.00 62.31 116 GLY A CA 1
ATOM 833 C C . GLY A 1 116 ? -11.494 11.531 11.442 1.00 62.31 116 GLY A C 1
ATOM 834 O O . GLY A 1 116 ? -12.622 11.893 11.777 1.00 62.31 116 GLY A O 1
ATOM 835 N N . LEU A 1 117 ? -10.817 10.585 12.101 1.00 62.88 117 LEU A N 1
ATOM 836 C CA . LEU A 1 117 ? -11.329 9.832 13.252 1.00 62.88 117 LEU A CA 1
ATOM 837 C C . LEU A 1 117 ? -11.324 10.668 14.550 1.00 62.88 117 LEU A C 1
ATOM 839 O O . LEU A 1 117 ? -12.232 10.549 15.377 1.00 62.88 117 LEU A O 1
ATOM 843 N N . LEU A 1 118 ? -10.309 11.530 14.684 1.00 58.38 118 LEU A N 1
ATOM 844 C CA . LEU A 1 118 ? -9.869 12.214 15.908 1.00 58.38 118 LEU A CA 1
ATOM 845 C C . LEU A 1 118 ? -10.997 12.891 16.696 1.00 58.38 118 LEU A C 1
ATOM 847 O O . LEU A 1 118 ? -11.144 12.677 17.898 1.00 58.38 118 LEU A O 1
ATOM 851 N N . ARG A 1 119 ? -11.803 13.711 16.011 1.00 59.12 119 ARG A N 1
ATOM 852 C CA . ARG A 1 119 ? -12.734 14.649 16.659 1.00 59.12 119 ARG A CA 1
ATOM 853 C C . ARG A 1 119 ? -14.033 14.004 17.151 1.00 59.12 119 ARG A C 1
ATOM 855 O O . ARG A 1 119 ? -14.638 14.526 18.077 1.00 59.12 119 ARG A O 1
ATOM 862 N N . GLY A 1 120 ? -14.467 12.891 16.552 1.00 63.16 120 GLY A N 1
ATOM 863 C CA . GLY A 1 120 ? -15.704 12.196 16.951 1.00 63.16 120 GLY A CA 1
ATOM 864 C C . GLY A 1 120 ? -15.479 11.011 17.897 1.00 63.16 120 GLY A C 1
ATOM 865 O O . GLY A 1 120 ? -16.298 10.768 18.781 1.00 63.16 120 GLY A O 1
ATOM 866 N N . ALA A 1 121 ? -14.340 10.318 17.767 1.00 72.31 121 ALA A N 1
ATOM 867 C CA . ALA A 1 121 ? -14.007 9.135 18.566 1.00 72.31 121 ALA A CA 1
ATOM 868 C C . ALA A 1 121 ? -14.026 9.403 20.081 1.00 72.31 121 ALA A C 1
ATOM 870 O O . ALA A 1 121 ? -14.571 8.609 20.846 1.00 72.31 121 ALA A O 1
ATOM 871 N N . GLN A 1 122 ? -13.478 10.544 20.514 1.00 75.19 122 GLN A N 1
ATOM 872 C CA . GLN A 1 122 ? -13.401 10.897 21.934 1.00 75.19 122 GLN A CA 1
ATOM 873 C C . GLN A 1 122 ? -14.779 11.149 22.563 1.00 75.19 122 GLN A C 1
ATOM 875 O O . GLN A 1 122 ? -14.981 10.800 23.723 1.00 75.19 122 GLN A O 1
ATOM 880 N N . ASN A 1 123 ? -15.746 11.704 21.824 1.00 74.06 123 ASN A N 1
ATOM 881 C CA . ASN A 1 123 ? -17.094 11.947 22.354 1.00 74.06 123 ASN A CA 1
ATOM 882 C C . ASN A 1 123 ? -17.847 10.632 22.587 1.00 74.06 123 ASN A C 1
ATOM 884 O O . ASN A 1 123 ? -18.437 10.448 23.649 1.00 74.06 123 ASN A O 1
ATOM 888 N N . LEU A 1 124 ? -17.756 9.692 21.639 1.00 79.75 124 LEU A N 1
ATOM 889 C CA . LEU A 1 124 ? -18.339 8.357 21.788 1.00 79.75 124 LEU A CA 1
ATOM 890 C C . LEU A 1 124 ? -17.665 7.558 22.906 1.00 79.75 124 LEU A C 1
ATOM 892 O O . LEU A 1 124 ? -18.363 6.975 23.730 1.00 79.75 124 LEU A O 1
ATOM 896 N N . ARG A 1 125 ? -16.329 7.594 22.998 1.00 84.31 125 ARG A N 1
ATOM 897 C CA . ARG A 1 125 ? -15.597 6.973 24.110 1.00 84.31 125 ARG A CA 1
ATOM 898 C C . ARG A 1 125 ? -16.072 7.513 25.459 1.00 84.31 125 ARG A C 1
ATOM 900 O O . ARG A 1 125 ? -16.414 6.745 26.347 1.00 84.31 125 ARG A O 1
ATOM 907 N N . LYS A 1 126 ? -16.154 8.837 25.603 1.00 80.62 126 LYS A N 1
ATOM 908 C CA . LYS A 1 126 ? -16.648 9.484 26.825 1.00 80.62 126 LYS A CA 1
ATOM 909 C C . LYS A 1 126 ? -18.077 9.039 27.158 1.00 80.62 126 LYS A C 1
ATOM 911 O O . LYS A 1 126 ? -18.318 8.592 28.273 1.00 80.62 126 LYS A O 1
ATOM 916 N N . ALA A 1 127 ? -19.004 9.095 26.199 1.00 81.38 127 ALA A N 1
ATOM 917 C CA . ALA A 1 127 ? -20.383 8.641 26.397 1.00 81.38 127 ALA A CA 1
ATOM 918 C C . ALA A 1 127 ? -20.460 7.162 26.838 1.00 81.38 127 ALA A C 1
ATOM 920 O O . ALA A 1 127 ? -21.205 6.843 27.764 1.00 81.38 127 ALA A O 1
ATOM 921 N N . ALA A 1 128 ? -19.644 6.285 26.245 1.00 88.31 128 ALA A N 1
ATOM 922 C CA . ALA A 1 128 ? -19.540 4.870 26.601 1.00 88.31 128 ALA A CA 1
ATOM 923 C C . ALA A 1 128 ? -18.994 4.651 28.025 1.00 88.31 128 ALA A C 1
ATOM 925 O O . ALA A 1 128 ? -19.631 3.960 28.821 1.00 88.31 128 ALA A O 1
ATOM 926 N N . ALA A 1 129 ? -17.873 5.294 28.377 1.00 85.19 129 ALA A N 1
ATOM 927 C CA . ALA A 1 129 ? -17.257 5.213 29.710 1.00 85.19 129 ALA A CA 1
ATOM 928 C C . ALA A 1 129 ? -18.254 5.563 30.813 1.00 85.19 129 ALA A C 1
ATOM 930 O O . ALA A 1 129 ? -18.293 4.948 31.875 1.00 85.19 129 ALA A O 1
ATOM 931 N N . TYR A 1 130 ? -19.097 6.544 30.526 1.00 80.62 130 TYR A N 1
ATOM 932 C CA . TYR A 1 130 ? -20.131 6.973 31.430 1.00 80.62 130 TYR A CA 1
ATOM 933 C C . TYR A 1 130 ? -21.306 6.003 31.509 1.00 80.62 130 TYR A C 1
ATOM 935 O O . TYR A 1 130 ? -21.700 5.641 32.614 1.00 80.62 130 TYR A O 1
ATOM 943 N N . ILE A 1 131 ? -21.822 5.494 30.390 1.00 84.56 131 ILE A N 1
ATOM 944 C CA . ILE A 1 131 ? -22.856 4.446 30.421 1.00 84.56 131 ILE A CA 1
ATOM 945 C C . ILE A 1 131 ? -22.390 3.235 31.257 1.00 84.56 131 ILE A C 1
ATOM 947 O O . ILE A 1 131 ? -23.176 2.746 32.071 1.00 84.56 131 ILE A O 1
ATOM 951 N N . ARG A 1 132 ? -21.110 2.829 31.164 1.00 91.06 132 ARG A N 1
ATOM 952 C CA . ARG A 1 132 ? -20.492 1.813 32.046 1.00 91.06 132 ARG A CA 1
ATOM 953 C C . ARG A 1 132 ? -20.579 2.191 33.532 1.00 91.06 132 ARG A C 1
ATOM 955 O O . ARG A 1 132 ? -20.936 1.358 34.364 1.00 91.06 132 ARG A O 1
ATOM 962 N N . GLU A 1 133 ? -20.282 3.440 33.875 1.00 86.38 133 GLU A N 1
ATOM 963 C CA . GLU A 1 133 ? -20.378 3.938 35.251 1.00 86.38 133 GLU A CA 1
ATOM 964 C C . GLU A 1 133 ? -21.817 3.937 35.798 1.00 86.38 133 GLU A C 1
ATOM 966 O O . GLU A 1 133 ? -22.030 3.548 36.949 1.00 86.38 133 GLU A O 1
ATOM 971 N N . ALA A 1 134 ? -22.822 4.268 34.973 1.00 82.69 134 ALA A N 1
ATOM 972 C CA . ALA A 1 134 ? -24.229 4.147 35.366 1.00 82.69 134 ALA A CA 1
ATOM 973 C C . ALA A 1 134 ? -24.601 2.709 35.732 1.00 82.69 134 ALA A C 1
ATOM 975 O O . ALA A 1 134 ? -25.151 2.464 36.804 1.00 82.69 134 ALA A O 1
ATOM 976 N N . VAL A 1 135 ? -24.311 1.749 34.851 1.00 87.62 135 VAL A N 1
ATOM 977 C CA . VAL A 1 135 ? -24.738 0.355 35.049 1.00 87.62 135 VAL A CA 1
ATOM 978 C C . VAL A 1 135 ? -24.025 -0.323 36.217 1.00 87.62 135 VAL A C 1
ATOM 980 O O . VAL A 1 135 ? -24.637 -1.143 36.903 1.00 87.62 135 VAL A O 1
ATOM 983 N N . LEU A 1 136 ? -22.788 0.071 36.531 1.00 89.38 136 LEU A N 1
ATOM 984 C CA . LEU A 1 136 ? -22.100 -0.389 37.739 1.00 89.38 136 LEU A CA 1
ATOM 985 C C . LEU A 1 136 ? -22.754 0.142 39.029 1.00 89.38 136 LEU A C 1
ATOM 987 O O . LEU A 1 136 ? -22.881 -0.617 39.990 1.00 89.38 136 LEU A O 1
ATOM 991 N N . GLU A 1 137 ? -23.229 1.392 39.056 1.00 86.12 137 GLU A N 1
ATOM 992 C CA . GLU A 1 137 ? -23.984 1.938 40.198 1.00 86.12 137 GLU A CA 1
ATOM 993 C C . GLU A 1 137 ? -25.368 1.284 40.347 1.00 86.12 137 GLU A C 1
ATOM 995 O O . GLU A 1 137 ? -25.760 0.896 41.449 1.00 86.12 137 GLU A O 1
ATOM 1000 N N . LEU A 1 138 ? -26.091 1.070 39.241 1.00 85.44 138 LEU A N 1
ATOM 1001 C CA . LEU A 1 138 ? -27.358 0.328 39.253 1.00 85.44 138 LEU A CA 1
ATOM 1002 C C . LEU A 1 138 ? -27.178 -1.090 39.802 1.00 85.44 138 LEU A C 1
ATOM 1004 O O . LEU A 1 138 ? -28.007 -1.558 40.584 1.00 85.44 138 LEU A O 1
ATOM 1008 N N . GLY A 1 139 ? -26.092 -1.765 39.414 1.00 89.38 139 GLY A N 1
ATOM 1009 C CA . GLY A 1 139 ? -25.716 -3.065 39.957 1.00 89.38 139 GLY A CA 1
ATOM 1010 C C . GLY A 1 139 ? -25.446 -3.005 41.460 1.00 89.38 139 GLY A C 1
ATOM 1011 O O . GLY A 1 139 ? -25.999 -3.815 42.201 1.00 89.38 139 GLY A O 1
ATOM 1012 N N . ALA A 1 140 ? -24.677 -2.014 41.928 1.00 88.25 140 ALA A N 1
ATOM 1013 C CA . ALA A 1 140 ? -24.378 -1.823 43.351 1.00 88.25 140 ALA A CA 1
ATOM 1014 C C . ALA A 1 140 ? -25.665 -1.703 44.186 1.00 88.25 140 ALA A C 1
ATOM 1016 O O . ALA A 1 140 ? -25.857 -2.422 45.171 1.00 88.25 140 ALA A O 1
ATOM 1017 N N . GLN A 1 141 ? -26.596 -0.866 43.719 1.00 88.00 141 GLN A N 1
ATOM 1018 C CA . GLN A 1 141 ? -27.901 -0.646 44.343 1.00 88.00 141 GLN A CA 1
ATOM 1019 C C . GLN A 1 141 ? -28.794 -1.891 44.293 1.00 88.00 141 GLN A C 1
ATOM 1021 O O . GLN A 1 141 ? -29.388 -2.257 45.306 1.00 88.00 141 GLN A O 1
ATOM 1026 N N . LYS A 1 142 ? -28.871 -2.580 43.145 1.00 89.06 142 LYS A N 1
ATOM 1027 C CA . LYS A 1 142 ? -29.668 -3.811 42.981 1.00 89.06 142 LYS A CA 1
ATOM 1028 C C . LYS A 1 142 ? -29.141 -4.954 43.852 1.00 89.06 142 LYS A C 1
ATOM 1030 O O . LYS A 1 142 ? -29.919 -5.776 44.337 1.00 89.06 142 LYS A O 1
ATOM 1035 N N . PHE A 1 143 ? -27.827 -5.034 44.043 1.00 93.44 143 PHE A N 1
ATOM 1036 C CA . PHE A 1 143 ? -27.188 -6.110 44.800 1.00 93.44 143 PHE A CA 1
ATOM 1037 C C . PHE A 1 143 ? -27.073 -5.803 46.298 1.00 93.44 143 PHE A C 1
ATOM 1039 O O . PHE A 1 143 ? -26.974 -6.751 47.083 1.00 93.44 143 PHE A O 1
ATOM 1046 N N . GLY A 1 144 ? -27.157 -4.529 46.694 1.00 90.62 144 GLY A N 1
ATOM 1047 C CA . GLY A 1 144 ? -27.034 -4.074 48.079 1.00 90.62 144 GLY A CA 1
ATOM 1048 C C . GLY A 1 144 ? -25.584 -4.042 48.565 1.00 90.62 144 GLY A C 1
ATOM 1049 O O . GLY A 1 144 ? -25.317 -4.426 49.702 1.00 90.62 144 GLY A O 1
ATOM 1050 N N . VAL A 1 145 ? -24.643 -3.658 47.696 1.00 91.12 145 VAL A N 1
ATOM 1051 C CA . VAL A 1 145 ? -23.194 -3.695 47.968 1.00 91.12 145 VAL A CA 1
ATOM 1052 C C . VAL A 1 145 ? -22.506 -2.385 47.567 1.00 91.12 145 VAL A C 1
ATOM 1054 O O . VAL A 1 145 ? -23.045 -1.646 46.745 1.00 91.12 145 VAL A O 1
ATOM 1057 N N . PRO A 1 146 ? -21.312 -2.064 48.106 1.00 87.56 146 PRO A N 1
ATOM 1058 C CA . PRO A 1 146 ? -20.606 -0.837 47.745 1.00 87.56 146 PRO A CA 1
ATOM 1059 C C . PRO A 1 146 ? -20.226 -0.800 46.259 1.00 87.56 146 PRO A C 1
ATOM 1061 O O . PRO A 1 146 ? -19.680 -1.775 45.739 1.00 87.56 146 PRO A O 1
ATOM 1064 N N . ARG A 1 147 ? -20.399 0.354 45.599 1.00 86.69 147 ARG A N 1
ATOM 1065 C CA . ARG A 1 147 ? -20.004 0.592 44.194 1.00 86.69 147 ARG A CA 1
ATOM 1066 C C . ARG A 1 147 ? -18.563 0.175 43.884 1.00 86.69 147 ARG A C 1
ATOM 1068 O O . ARG A 1 147 ? -18.319 -0.389 42.822 1.00 86.69 147 ARG A O 1
ATOM 1075 N N . GLY A 1 148 ? -17.626 0.378 44.813 1.00 87.94 148 GLY A N 1
ATOM 1076 C CA . GLY A 1 148 ? -16.221 -0.038 44.671 1.00 87.94 148 GLY A CA 1
ATOM 1077 C C . GLY A 1 148 ? -15.974 -1.556 44.686 1.00 87.94 148 GLY A C 1
ATOM 1078 O O . GLY A 1 148 ? -14.865 -1.984 44.399 1.00 87.94 148 GLY A O 1
ATOM 1079 N N . SER A 1 149 ? -16.987 -2.373 45.002 1.00 89.19 149 SER A N 1
ATOM 1080 C CA . SER A 1 149 ? -16.936 -3.844 44.901 1.00 89.19 149 SER A CA 1
ATOM 1081 C C . SER A 1 149 ? -17.524 -4.391 43.591 1.00 89.19 149 SER A C 1
ATOM 1083 O O . SER A 1 149 ? -17.552 -5.605 43.385 1.00 89.19 149 SER A O 1
ATOM 1085 N N . MET A 1 150 ? -18.000 -3.499 42.714 1.00 93.25 150 MET A N 1
ATOM 1086 C CA . MET A 1 150 ? -18.642 -3.842 41.448 1.00 93.25 150 MET A CA 1
ATOM 1087 C C . MET A 1 150 ? -17.625 -3.946 40.315 1.00 93.25 150 MET A C 1
ATOM 1089 O O . MET A 1 150 ? -16.838 -3.026 40.098 1.00 93.25 150 MET A O 1
ATOM 1093 N N . ASN A 1 151 ? -17.715 -5.027 39.545 1.00 92.44 151 ASN A N 1
ATOM 1094 C CA . ASN A 1 151 ? -16.938 -5.261 38.330 1.00 92.44 151 ASN A CA 1
ATOM 1095 C C . ASN A 1 151 ? -17.875 -5.454 37.132 1.00 92.44 151 ASN A C 1
ATOM 1097 O O . ASN A 1 151 ? -19.034 -5.837 37.307 1.00 92.44 151 ASN A O 1
ATOM 1101 N N . VAL A 1 152 ? -17.365 -5.247 35.917 1.00 94.19 152 VAL A N 1
ATOM 1102 C CA . VAL A 1 152 ? -18.029 -5.669 34.676 1.00 94.19 152 VAL A CA 1
ATOM 1103 C C . VAL A 1 152 ? -17.091 -6.526 33.832 1.00 94.19 152 VAL A C 1
ATOM 1105 O O . VAL A 1 152 ? -15.895 -6.260 33.740 1.00 94.19 152 VAL A O 1
ATOM 1108 N N . THR A 1 153 ? -17.640 -7.564 33.211 1.00 92.62 153 THR A N 1
ATOM 1109 C CA . THR A 1 153 ? -16.988 -8.346 32.155 1.00 92.62 153 THR A CA 1
ATOM 1110 C C . THR A 1 153 ? -18.064 -8.783 31.165 1.00 92.62 153 THR A C 1
ATOM 1112 O O . THR A 1 153 ? -19.137 -9.200 31.591 1.00 92.62 153 THR A O 1
ATOM 1115 N N . ASP A 1 154 ? -17.811 -8.647 29.864 1.00 92.44 154 ASP A N 1
ATOM 1116 C CA . ASP A 1 154 ? -18.714 -9.039 28.769 1.00 92.44 154 ASP A CA 1
ATOM 1117 C C . ASP A 1 154 ? -20.170 -8.528 28.899 1.00 92.44 154 ASP A C 1
ATOM 1119 O O . ASP A 1 154 ? -21.132 -9.228 28.584 1.00 92.44 154 ASP A O 1
ATOM 1123 N N . GLY A 1 155 ? -20.353 -7.294 29.386 1.00 92.00 155 GLY A N 1
ATOM 1124 C CA . GLY A 1 155 ? -21.675 -6.698 29.645 1.00 92.00 155 GLY A CA 1
ATOM 1125 C C . GLY A 1 155 ? -22.417 -7.254 30.866 1.00 92.00 155 GLY A C 1
ATOM 1126 O O . GLY A 1 155 ? -23.598 -6.957 31.061 1.00 92.00 155 GLY A O 1
ATOM 1127 N N . VAL A 1 156 ? -21.747 -8.051 31.702 1.00 95.56 156 VAL A N 1
ATOM 1128 C CA . VAL A 1 156 ? -22.278 -8.598 32.954 1.00 95.56 156 VAL A CA 1
ATOM 1129 C C . VAL A 1 156 ? -21.657 -7.866 34.138 1.00 95.56 156 VAL A C 1
ATOM 1131 O O . VAL A 1 156 ? -20.456 -7.945 34.390 1.00 95.56 156 VAL A O 1
ATOM 1134 N N . VAL A 1 157 ? -22.496 -7.158 34.887 1.00 94.62 157 VAL A N 1
ATOM 1135 C CA . VAL A 1 157 ? -22.130 -6.478 36.132 1.00 94.62 157 VAL A CA 1
ATOM 1136 C C . VAL A 1 157 ? -22.195 -7.478 37.282 1.00 94.62 157 VAL A C 1
ATOM 1138 O O . VAL A 1 157 ? -23.166 -8.221 37.404 1.00 94.62 157 VAL A O 1
ATOM 1141 N N . SER A 1 158 ? -21.187 -7.494 38.153 1.00 95.69 158 SER A N 1
ATOM 1142 C CA . SER A 1 158 ? -21.083 -8.437 39.273 1.00 95.69 158 SER A CA 1
ATOM 1143 C C . SER A 1 158 ? -20.543 -7.789 40.549 1.00 95.69 158 SER A C 1
ATOM 1145 O O . SER A 1 158 ? -19.728 -6.870 40.493 1.00 95.69 158 SER A O 1
ATOM 1147 N N . GLY A 1 159 ? -21.003 -8.267 41.707 1.00 94.75 159 GLY A N 1
ATOM 1148 C CA . GLY A 1 159 ? -20.579 -7.791 43.027 1.00 94.75 159 GLY A CA 1
ATOM 1149 C C . GLY A 1 159 ? -21.270 -8.554 44.160 1.00 94.75 159 GLY A C 1
ATOM 1150 O O . GLY A 1 159 ? -22.423 -8.963 44.031 1.00 94.75 159 GLY A O 1
ATOM 1151 N N . GLY A 1 160 ? -20.559 -8.804 45.265 1.00 88.69 160 GLY A N 1
ATOM 1152 C CA . GLY A 1 160 ? -21.108 -9.497 46.445 1.00 88.69 160 GLY A CA 1
ATOM 1153 C C . GLY A 1 160 ? -21.710 -10.885 46.184 1.00 88.69 160 GLY A C 1
ATOM 1154 O O . GLY A 1 160 ? -22.706 -11.241 46.807 1.00 88.69 160 GLY A O 1
ATOM 1155 N N . GLY A 1 161 ? -21.161 -11.641 45.227 1.00 91.50 161 GLY A N 1
ATOM 1156 C CA . GLY A 1 161 ? -21.680 -12.959 44.833 1.00 91.50 161 GLY A CA 1
ATOM 1157 C C . GLY A 1 161 ? -22.933 -12.929 43.944 1.00 91.50 161 GLY A C 1
ATOM 1158 O O . GLY A 1 161 ? -23.488 -13.985 43.652 1.00 91.50 161 GLY A O 1
ATOM 1159 N N . LYS A 1 162 ? -23.379 -11.748 43.498 1.00 95.19 162 LYS A N 1
ATOM 1160 C CA . LYS A 1 162 ? -24.503 -11.555 42.567 1.00 95.19 162 LYS A CA 1
ATOM 1161 C C . LYS A 1 162 ? -23.994 -11.038 41.218 1.00 95.19 162 LYS A C 1
ATOM 1163 O O . LYS A 1 162 ? -22.921 -10.437 41.146 1.00 95.19 162 LYS A O 1
ATOM 1168 N N . SER A 1 163 ? -24.761 -11.268 40.152 1.00 95.62 163 SER A N 1
ATOM 1169 C CA . SER A 1 163 ? -24.475 -10.739 38.812 1.00 95.62 163 SER A CA 1
ATOM 1170 C C . SER A 1 163 ? -25.750 -10.498 37.999 1.00 95.62 163 SER A C 1
ATOM 1172 O O . SER A 1 163 ? -26.793 -11.073 38.307 1.00 95.62 163 SER A O 1
ATOM 1174 N N . GLU A 1 164 ? -25.678 -9.613 37.003 1.00 94.88 164 GLU A N 1
ATOM 1175 C CA . GLU A 1 164 ? -26.783 -9.259 36.104 1.00 94.88 164 GLU A CA 1
ATOM 1176 C C . GLU A 1 164 ? -26.252 -8.633 34.801 1.00 94.88 164 GLU A C 1
ATOM 1178 O O . GLU A 1 164 ? -25.207 -7.981 34.811 1.00 94.88 164 GLU A O 1
ATOM 1183 N N . THR A 1 165 ? -26.963 -8.797 33.681 1.00 93.56 165 THR A N 1
ATOM 1184 C CA . THR A 1 165 ? -26.585 -8.159 32.406 1.00 93.56 165 THR A CA 1
ATOM 1185 C C . THR A 1 165 ? -26.971 -6.676 32.353 1.00 93.56 165 THR A C 1
ATOM 1187 O O . THR A 1 165 ? -27.906 -6.227 33.021 1.00 93.56 165 THR A O 1
ATOM 1190 N N . TYR A 1 166 ? -26.266 -5.914 31.518 1.00 89.12 166 TYR A N 1
ATOM 1191 C CA . TYR A 1 166 ? -26.539 -4.508 31.210 1.00 89.12 166 TYR A CA 1
ATOM 1192 C C . TYR A 1 166 ? -28.013 -4.231 30.864 1.00 89.12 166 TYR A C 1
ATOM 1194 O O . TYR A 1 166 ? -28.648 -3.384 31.496 1.00 89.12 166 TYR A O 1
ATOM 1202 N N . GLY A 1 167 ? -28.586 -4.981 29.922 1.00 84.38 167 GLY A N 1
ATOM 1203 C CA . GLY A 1 167 ? -29.972 -4.860 29.479 1.00 84.38 167 GLY A CA 1
ATOM 1204 C C . GLY A 1 167 ? -30.972 -5.079 30.613 1.00 84.38 167 GLY A C 1
ATOM 1205 O O . GLY A 1 167 ? -31.887 -4.281 30.806 1.00 84.38 167 GLY A O 1
ATOM 1206 N N . LYS A 1 168 ? -30.744 -6.088 31.462 1.00 86.50 168 LYS A N 1
ATOM 1207 C CA . LYS A 1 168 ? -31.578 -6.362 32.646 1.00 86.50 168 LYS A CA 1
ATOM 1208 C C . LYS A 1 168 ? -31.390 -5.373 33.802 1.00 86.50 168 LYS A C 1
ATOM 1210 O O . LYS A 1 168 ? -32.225 -5.341 34.710 1.00 86.50 168 LYS A O 1
ATOM 1215 N N . LEU A 1 169 ? -30.312 -4.588 33.810 1.00 83.56 169 LEU A N 1
ATOM 1216 C CA . LEU A 1 169 ? -30.141 -3.469 34.740 1.00 83.56 169 LEU A CA 1
ATOM 1217 C C . LEU A 1 169 ? -30.875 -2.209 34.266 1.00 83.56 169 LEU A C 1
ATOM 1219 O O . LEU A 1 169 ? -31.351 -1.451 35.110 1.00 83.56 169 LEU A O 1
ATOM 1223 N N . VAL A 1 170 ? -31.026 -2.003 32.954 1.00 77.44 170 VAL A N 1
ATOM 1224 C CA . VAL A 1 170 ? -31.785 -0.867 32.388 1.00 77.44 170 VAL A CA 1
ATOM 1225 C C . VAL A 1 170 ? -33.261 -1.187 32.094 1.00 77.44 170 VAL A C 1
ATOM 1227 O O . VAL A 1 170 ? -34.068 -0.277 31.913 1.00 77.44 170 VAL A O 1
ATOM 1230 N N . ALA A 1 171 ? -33.645 -2.466 32.096 1.00 75.19 171 ALA A N 1
ATOM 1231 C CA . ALA A 1 171 ? -35.011 -2.925 31.848 1.00 75.19 171 ALA A CA 1
ATOM 1232 C C . ALA A 1 171 ? -36.048 -2.276 32.788 1.00 75.19 171 ALA A C 1
ATOM 1234 O O . ALA A 1 171 ? -35.871 -2.217 34.005 1.00 75.19 171 ALA A O 1
ATOM 1235 N N . GLY A 1 172 ? -37.166 -1.820 32.213 1.00 56.56 172 GLY A N 1
ATOM 1236 C CA . GLY A 1 172 ? -38.295 -1.222 32.938 1.00 56.56 172 GLY A CA 1
ATOM 1237 C C . GLY A 1 172 ? -38.078 0.185 33.515 1.00 56.56 172 GLY A C 1
ATOM 1238 O O . GLY A 1 172 ? -38.965 0.677 34.211 1.00 56.56 172 GLY A O 1
ATOM 1239 N N . GLN A 1 173 ? -36.943 0.845 33.256 1.00 50.91 173 GLN A N 1
ATOM 1240 C CA . GLN A 1 173 ? -36.655 2.178 33.801 1.00 50.91 173 GLN A CA 1
ATOM 1241 C C . GLN A 1 173 ? -35.911 3.093 32.818 1.00 50.91 173 GLN A C 1
ATOM 1243 O O . GLN A 1 173 ? -35.164 2.638 31.955 1.00 50.91 173 GLN A O 1
ATOM 1248 N N . ILE A 1 174 ? -36.109 4.404 32.993 1.00 47.22 174 ILE A N 1
ATOM 1249 C CA . ILE A 1 174 ? -35.326 5.456 32.340 1.00 47.22 174 ILE A CA 1
ATOM 1250 C C . ILE A 1 174 ? -34.346 6.052 33.352 1.00 47.22 174 ILE A C 1
ATOM 1252 O O . ILE A 1 174 ? -34.729 6.420 34.469 1.00 47.22 174 ILE A O 1
ATOM 1256 N N . ILE A 1 175 ? -33.074 6.118 32.955 1.00 49.31 175 ILE A N 1
ATOM 1257 C CA . ILE A 1 175 ? -31.936 6.290 33.859 1.00 49.31 175 ILE A CA 1
ATOM 1258 C C . ILE A 1 175 ? -31.002 7.388 33.340 1.00 49.31 175 ILE A C 1
ATOM 1260 O O . ILE A 1 175 ? -30.280 7.189 32.367 1.00 49.31 175 ILE A O 1
ATOM 1264 N N . HIS A 1 176 ? -30.976 8.534 34.020 1.00 45.69 176 HIS A N 1
ATOM 1265 C CA . HIS A 1 176 ? -30.279 9.730 33.550 1.00 45.69 176 HIS A CA 1
ATOM 1266 C C . HIS A 1 176 ? -28.939 9.951 34.248 1.00 45.69 176 HIS A C 1
ATOM 1268 O O . HIS A 1 176 ? -28.953 10.459 35.359 1.00 45.69 176 HIS A O 1
ATOM 1274 N N . LEU A 1 177 ? -27.802 9.645 33.609 1.00 40.34 177 LEU A N 1
ATOM 1275 C CA . LEU A 1 177 ? -26.448 9.808 34.169 1.00 40.34 177 LEU A CA 1
ATOM 1276 C C . LEU A 1 177 ? -25.724 11.090 33.691 1.00 40.34 177 LEU A C 1
ATOM 1278 O O . LEU A 1 177 ? -25.230 11.151 32.570 1.00 40.34 177 LEU A O 1
ATOM 1282 N N . THR A 1 178 ? -25.569 12.083 34.563 1.00 46.97 178 THR A N 1
ATOM 1283 C CA . THR A 1 178 ? -25.157 13.461 34.207 1.00 46.97 178 THR A CA 1
ATOM 1284 C C . THR A 1 178 ? -23.729 13.781 34.633 1.00 46.97 178 THR A C 1
ATOM 1286 O O . THR A 1 178 ? -23.503 13.890 35.819 1.00 46.97 178 THR A O 1
ATOM 1289 N N . ILE A 1 179 ? -22.775 13.998 33.736 1.00 42.28 179 ILE A N 1
ATOM 1290 C CA . ILE A 1 179 ? -21.393 13.482 33.861 1.00 42.28 179 ILE A CA 1
ATOM 1291 C C . ILE A 1 179 ? -20.277 14.540 34.038 1.00 42.28 179 ILE A C 1
ATOM 1293 O O . ILE A 1 179 ? -20.386 15.606 33.438 1.00 42.28 179 ILE A O 1
ATOM 1297 N N . PRO A 1 180 ? -19.214 14.301 34.850 1.00 46.75 180 PRO A N 1
ATOM 1298 C CA . PRO A 1 180 ? -18.264 15.336 35.275 1.00 46.75 180 PRO A CA 1
ATOM 1299 C C . PRO A 1 180 ? -17.399 15.872 34.137 1.00 46.75 180 PRO A C 1
ATOM 1301 O O . PRO A 1 180 ? -16.432 15.237 33.703 1.00 46.75 180 PRO A O 1
ATOM 1304 N N . VAL A 1 181 ? -17.701 17.101 33.732 1.00 51.16 181 VAL A N 1
ATOM 1305 C CA . VAL A 1 181 ? -16.956 17.825 32.709 1.00 51.16 181 VAL A CA 1
ATOM 1306 C C . VAL A 1 181 ? -16.426 19.169 33.204 1.00 51.16 181 VAL A C 1
ATOM 1308 O O . VAL A 1 181 ? -17.077 19.856 33.988 1.00 51.16 181 VAL A O 1
ATOM 1311 N N . LYS A 1 182 ? -15.231 19.548 32.740 1.00 50.31 182 LYS A N 1
ATOM 1312 C CA . LYS A 1 182 ? -14.563 20.827 33.030 1.00 50.31 182 LYS A CA 1
ATOM 1313 C C . LYS A 1 182 ? -14.325 21.604 31.738 1.00 50.31 182 LYS A C 1
ATOM 1315 O O . LYS A 1 182 ? -13.850 21.019 30.771 1.00 50.31 182 LYS A O 1
ATOM 1320 N N . GLY A 1 183 ? -14.592 22.907 31.741 1.00 56.69 183 GLY A N 1
ATOM 1321 C CA . GLY A 1 183 ? -14.420 23.790 30.582 1.00 56.69 183 GLY A CA 1
ATOM 1322 C C . GLY A 1 183 ? -15.707 24.528 30.218 1.00 56.69 183 GLY A C 1
ATOM 1323 O O . GLY A 1 183 ? -16.648 24.548 31.007 1.00 56.69 183 GLY A O 1
ATOM 1324 N N . ASP A 1 184 ? -15.736 25.142 29.039 1.00 42.94 184 ASP A N 1
ATOM 1325 C CA . ASP A 1 184 ? -16.838 25.987 28.562 1.00 42.94 184 ASP A CA 1
ATOM 1326 C C . ASP A 1 184 ? -17.190 25.615 27.112 1.00 42.94 184 ASP A C 1
ATOM 1328 O O . ASP A 1 184 ? -16.301 25.289 26.323 1.00 42.94 184 ASP A O 1
ATOM 1332 N N . LEU A 1 185 ? -18.474 25.647 26.746 1.00 37.47 185 LEU A N 1
ATOM 1333 C CA . LEU A 1 185 ? -18.943 25.232 25.419 1.00 37.47 185 LEU A CA 1
ATOM 1334 C C . LEU A 1 185 ? -18.501 26.176 24.298 1.00 37.47 185 LEU A C 1
ATOM 1336 O O . LEU A 1 185 ? -18.384 25.739 23.157 1.00 37.47 185 LEU A O 1
ATOM 1340 N N . THR A 1 186 ? -18.242 27.446 24.610 1.00 37.22 186 THR A N 1
ATOM 1341 C CA . THR A 1 186 ? -17.720 28.428 23.647 1.00 37.22 186 THR A CA 1
ATOM 1342 C C . THR A 1 186 ? -16.190 28.511 23.618 1.00 37.22 186 THR A C 1
ATOM 1344 O O . THR A 1 186 ? -15.627 29.274 22.835 1.00 37.22 186 THR A O 1
ATOM 1347 N N . SER A 1 187 ? -15.497 27.724 24.446 1.00 36.00 187 SER A N 1
ATOM 1348 C CA . SER A 1 187 ? -14.033 27.656 24.481 1.00 36.00 187 SER A CA 1
ATOM 1349 C C . SER A 1 187 ? -13.484 26.704 23.417 1.00 36.00 187 SER A C 1
ATOM 1351 O O . SER A 1 187 ? -14.009 25.612 23.208 1.00 36.00 187 SER A O 1
ATOM 1353 N N . PHE A 1 188 ? -12.342 27.068 22.824 1.00 37.34 188 PHE A N 1
ATOM 1354 C CA . PHE A 1 188 ? -11.571 26.238 21.884 1.00 37.34 188 PHE A CA 1
ATOM 1355 C C . PHE A 1 188 ? -11.216 24.841 22.436 1.00 37.34 188 PHE A C 1
ATOM 1357 O O . PHE A 1 188 ? -10.999 23.908 21.667 1.00 37.34 188 PHE A O 1
ATOM 1364 N N . PHE A 1 189 ? -11.180 24.685 23.764 1.00 35.00 189 PHE A N 1
ATOM 1365 C CA . PHE A 1 189 ? -10.864 23.425 24.446 1.00 35.00 189 PHE A CA 1
ATOM 1366 C C . PHE A 1 189 ? -12.101 22.633 24.907 1.00 35.00 189 PHE A C 1
ATOM 1368 O O . PHE A 1 189 ? -11.961 21.482 25.324 1.00 35.00 189 PHE A O 1
ATOM 1375 N N . GLY A 1 190 ? -13.302 23.216 24.799 1.00 41.75 190 GLY A N 1
ATOM 1376 C CA . GLY A 1 190 ? -14.572 22.566 25.118 1.00 41.75 190 GLY A CA 1
ATOM 1377 C C . GLY A 1 190 ? -14.648 21.980 26.532 1.00 41.75 190 GLY A C 1
ATOM 1378 O O . GLY A 1 190 ? -14.023 22.471 27.471 1.00 41.75 190 GLY A O 1
ATOM 1379 N N . LEU A 1 191 ? -15.432 20.907 26.671 1.00 37.66 191 LEU A N 1
ATOM 1380 C CA . LEU A 1 191 ? -15.661 20.186 27.924 1.00 37.66 191 LEU A CA 1
ATOM 1381 C C . LEU A 1 191 ? -14.798 18.904 28.019 1.00 37.66 191 LEU A C 1
ATOM 1383 O O . LEU A 1 191 ? -14.985 17.922 27.289 1.00 37.66 191 LEU A O 1
ATOM 1387 N N . GLN A 1 192 ? -13.846 18.894 28.955 1.00 45.94 192 GLN A N 1
ATOM 1388 C CA . GLN A 1 192 ? -13.015 17.739 29.309 1.00 45.94 192 GLN A CA 1
ATOM 1389 C C . GLN A 1 192 ? -13.711 16.830 30.320 1.00 45.94 192 GLN A C 1
ATOM 1391 O O . GLN A 1 192 ? -14.153 17.297 31.361 1.00 45.94 192 GLN A O 1
ATOM 1396 N N . VAL A 1 193 ? -13.724 15.528 30.047 1.00 44.94 193 VAL A N 1
ATOM 1397 C CA . VAL A 1 193 ? -14.224 14.474 30.944 1.00 44.94 193 VAL A CA 1
ATOM 1398 C C . VAL A 1 193 ? -13.116 14.040 31.894 1.00 44.94 193 VAL A C 1
ATOM 1400 O O . VAL A 1 193 ? -11.994 13.832 31.443 1.00 44.94 193 VAL A O 1
ATOM 1403 N N . ALA A 1 194 ? -13.424 13.910 33.186 1.00 48.25 194 ALA A N 1
ATOM 1404 C CA . ALA A 1 194 ? -12.449 13.563 34.224 1.00 48.25 194 ALA A CA 1
ATOM 1405 C C . ALA A 1 194 ? -12.616 12.117 34.753 1.00 48.25 194 ALA A C 1
ATOM 1407 O O . ALA A 1 194 ? -13.732 11.733 35.104 1.00 48.25 194 ALA A O 1
ATOM 1408 N N . GLY A 1 195 ? -11.514 11.354 34.866 1.00 53.84 195 GLY A N 1
ATOM 1409 C CA . GLY A 1 195 ? -11.443 9.996 35.455 1.00 53.84 195 GLY A CA 1
ATOM 1410 C C . GLY A 1 195 ? -10.355 9.094 34.824 1.00 53.84 195 GLY A C 1
ATOM 1411 O O . GLY A 1 195 ? -9.848 9.447 33.766 1.00 53.84 195 GLY A O 1
ATOM 1412 N N . ASP A 1 196 ? -10.031 7.941 35.445 1.00 54.34 196 ASP A N 1
ATOM 1413 C CA . ASP A 1 196 ? -8.977 6.974 35.020 1.00 54.34 196 ASP A CA 1
ATOM 1414 C C . ASP A 1 196 ? -9.328 5.478 35.331 1.00 54.34 196 ASP A C 1
ATOM 1416 O O . ASP A 1 196 ? -9.513 5.150 36.507 1.00 54.34 196 ASP A O 1
ATOM 1420 N N . PRO A 1 197 ? -9.398 4.554 34.331 1.00 42.69 197 PRO A N 1
ATOM 1421 C CA . PRO A 1 197 ? -9.602 3.090 34.516 1.00 42.69 197 PRO A CA 1
ATOM 1422 C C . PRO A 1 197 ? -8.538 2.124 33.850 1.00 42.69 197 PRO A C 1
ATOM 1424 O O . PRO A 1 197 ? -7.743 2.591 33.036 1.00 42.69 197 PRO A O 1
ATOM 1427 N N . PRO A 1 198 ? -8.489 0.787 34.153 1.00 46.53 198 PRO A N 1
ATOM 1428 C CA . PRO A 1 198 ? -7.350 -0.146 33.837 1.00 46.53 198 PRO A CA 1
ATOM 1429 C C . PRO A 1 198 ? -7.532 -1.273 32.744 1.00 46.53 198 PRO A C 1
ATOM 1431 O O . PRO A 1 198 ? -8.650 -1.504 32.296 1.00 46.53 198 PRO A O 1
ATOM 1434 N N . LEU A 1 199 ? -6.449 -2.010 32.339 1.00 46.28 199 LEU A N 1
ATOM 1435 C CA . LEU A 1 199 ? -6.338 -2.945 31.151 1.00 46.28 199 LEU A CA 1
ATOM 1436 C C . LEU A 1 199 ? -5.552 -4.312 31.350 1.00 46.28 199 LEU A C 1
ATOM 1438 O O . LEU A 1 199 ? -5.056 -4.578 32.444 1.00 46.28 199 LEU A O 1
ATOM 1442 N N . LYS A 1 200 ? -5.413 -5.190 30.307 1.00 46.75 200 LYS A N 1
ATOM 1443 C CA . LYS A 1 200 ? -4.963 -6.638 30.343 1.00 46.75 200 LYS A CA 1
ATOM 1444 C C . LYS A 1 200 ? -3.571 -7.003 29.686 1.00 46.75 200 LYS A C 1
ATOM 1446 O O . LYS A 1 200 ? -3.176 -6.323 28.744 1.00 46.75 200 LYS A O 1
ATOM 1451 N N . PRO A 1 201 ? -2.835 -8.091 30.093 1.00 65.44 201 PRO A N 1
ATOM 1452 C CA . PRO A 1 201 ? -1.467 -8.450 29.620 1.00 65.44 201 PRO A CA 1
ATOM 1453 C C . PRO A 1 201 ? -1.308 -9.563 28.537 1.00 65.44 201 PRO A C 1
ATOM 1455 O O . PRO A 1 201 ? -2.204 -10.363 28.284 1.00 65.44 201 PRO A O 1
ATOM 1458 N N . THR A 1 202 ? -0.092 -9.676 27.971 1.00 47.03 202 THR A N 1
ATOM 1459 C CA . THR A 1 202 ? 0.337 -10.535 26.828 1.00 47.03 202 THR A CA 1
ATOM 1460 C C . THR A 1 202 ? 0.610 -12.020 27.097 1.00 47.03 202 THR A C 1
ATOM 1462 O O . THR A 1 202 ? 0.749 -12.785 26.145 1.00 47.03 202 THR A O 1
ATOM 1465 N N . ARG A 1 203 ? 0.714 -12.463 28.355 1.00 65.81 203 ARG A N 1
ATOM 1466 C CA . ARG A 1 203 ? 1.058 -13.866 28.700 1.00 65.81 203 ARG A CA 1
ATOM 1467 C C . ARG A 1 203 ? -0.043 -14.892 28.365 1.00 65.81 203 ARG A C 1
ATOM 1469 O O . ARG A 1 203 ? 0.153 -16.084 28.568 1.00 65.81 203 ARG A O 1
ATOM 1476 N N . ASP A 1 204 ? -1.175 -14.418 27.849 1.00 75.94 204 ASP A N 1
ATOM 1477 C CA . ASP A 1 204 ? -2.422 -15.165 27.668 1.00 75.94 204 ASP A CA 1
ATOM 1478 C C . ASP A 1 204 ? -2.659 -15.583 26.189 1.00 75.94 204 ASP A C 1
ATOM 1480 O O . ASP A 1 204 ? -3.801 -15.743 25.759 1.00 75.94 204 ASP A O 1
ATOM 1484 N N . TYR A 1 205 ? -1.604 -15.705 25.368 1.00 81.56 205 TYR A N 1
ATOM 1485 C CA . TYR A 1 205 ? -1.695 -16.021 23.927 1.00 81.56 205 TYR A CA 1
ATOM 1486 C C . TYR A 1 205 ? -1.558 -17.528 23.628 1.00 81.56 205 TYR A C 1
ATOM 1488 O O . TYR A 1 205 ? -0.744 -18.214 24.239 1.00 81.56 205 TYR A O 1
ATOM 1496 N N . THR A 1 206 ? -2.316 -18.039 22.644 1.00 65.12 206 THR A N 1
ATOM 1497 C CA . THR A 1 206 ? -2.476 -19.497 22.408 1.00 65.12 206 THR A CA 1
ATOM 1498 C C . THR A 1 206 ? -2.200 -20.000 20.982 1.00 65.12 206 THR A C 1
ATOM 1500 O O . THR A 1 206 ? -1.948 -21.189 20.804 1.00 65.12 206 THR A O 1
ATOM 1503 N N . ILE A 1 207 ? -2.242 -19.138 19.957 1.00 57.88 207 ILE A N 1
ATOM 1504 C CA . ILE A 1 207 ? -2.145 -19.548 18.533 1.00 57.88 207 ILE A CA 1
ATOM 1505 C C . ILE A 1 207 ? -0.721 -19.387 17.970 1.00 57.88 207 ILE A C 1
ATOM 1507 O O . ILE A 1 207 ? -0.297 -20.121 17.076 1.00 57.88 207 ILE A O 1
ATOM 1511 N N . VAL A 1 208 ? 0.041 -18.427 18.497 1.00 50.62 208 VAL A N 1
ATOM 1512 C CA . VAL A 1 208 ? 1.396 -18.111 18.032 1.00 50.62 208 VAL A CA 1
ATOM 1513 C C . VAL A 1 208 ? 2.369 -19.198 18.508 1.00 50.62 208 VAL A C 1
ATOM 1515 O O . VAL A 1 208 ? 2.711 -19.234 19.686 1.00 50.62 208 VAL A O 1
ATOM 1518 N N . GLY A 1 209 ? 2.826 -20.068 17.595 1.00 64.12 209 GLY A N 1
ATOM 1519 C CA . GLY A 1 209 ? 3.917 -21.028 17.855 1.00 64.12 209 GLY A CA 1
ATOM 1520 C C . GLY A 1 209 ? 3.713 -22.494 17.430 1.00 64.12 209 GLY A C 1
ATOM 1521 O O . GLY A 1 209 ? 4.533 -23.323 17.813 1.00 64.12 209 GLY A O 1
ATOM 1522 N N . GLN A 1 210 ? 2.664 -22.846 16.673 1.00 74.00 210 GLN A N 1
ATOM 1523 C CA . GLN A 1 210 ? 2.305 -24.250 16.374 1.00 74.00 210 GLN A CA 1
ATOM 1524 C C . GLN A 1 210 ? 2.647 -24.719 14.933 1.00 74.00 210 GLN A C 1
ATOM 1526 O O . GLN A 1 210 ? 2.639 -23.901 14.010 1.00 74.00 210 GLN A O 1
ATOM 1531 N N . PRO A 1 211 ? 2.933 -26.024 14.702 1.00 56.44 211 PRO A N 1
ATOM 1532 C CA . PRO A 1 211 ? 3.332 -26.568 13.393 1.00 56.44 211 PRO A CA 1
ATOM 1533 C C . PRO A 1 211 ? 2.152 -26.938 12.469 1.00 56.44 211 PRO A C 1
ATOM 1535 O O . PRO A 1 211 ? 1.110 -27.406 12.924 1.00 56.44 211 PRO A O 1
ATOM 1538 N N . VAL A 1 212 ? 2.339 -26.809 11.145 1.00 72.38 212 VAL A N 1
ATOM 1539 C CA . VAL A 1 212 ? 1.310 -27.087 10.113 1.00 72.38 212 VAL A CA 1
ATOM 1540 C C . VAL A 1 212 ? 1.928 -27.766 8.873 1.00 72.38 212 VAL A C 1
ATOM 1542 O O . VAL A 1 212 ? 3.089 -27.523 8.546 1.00 72.38 212 VAL A O 1
ATOM 1545 N N . LYS A 1 213 ? 1.177 -28.630 8.167 1.00 71.06 213 LYS A N 1
ATOM 1546 C CA . LYS A 1 213 ? 1.656 -29.357 6.965 1.00 71.06 213 LYS A CA 1
ATOM 1547 C C . LYS A 1 213 ? 1.730 -28.460 5.719 1.00 71.06 213 LYS A C 1
ATOM 1549 O O . LYS A 1 213 ? 0.855 -27.631 5.495 1.00 71.06 213 LYS A O 1
ATOM 1554 N N . ASN A 1 214 ? 2.731 -28.692 4.864 1.00 69.31 214 ASN A N 1
ATOM 1555 C CA . ASN A 1 214 ? 2.928 -27.956 3.610 1.00 69.31 214 ASN A CA 1
ATOM 1556 C C . ASN A 1 214 ? 2.221 -28.648 2.415 1.00 69.31 214 ASN A C 1
ATOM 1558 O O . ASN A 1 214 ? 2.616 -29.761 2.060 1.00 69.31 214 ASN A O 1
ATOM 1562 N N . PRO A 1 215 ? 1.226 -28.014 1.759 1.00 73.62 215 PRO A N 1
ATOM 1563 C CA . PRO A 1 215 ? 0.435 -28.649 0.701 1.00 73.62 215 PRO A CA 1
ATOM 1564 C C . PRO A 1 215 ? 1.149 -28.792 -0.657 1.00 73.62 215 PRO A C 1
ATOM 1566 O O . PRO A 1 215 ? 0.718 -29.604 -1.469 1.00 73.62 215 PRO A O 1
ATOM 1569 N N . ILE A 1 216 ? 2.235 -28.055 -0.934 1.00 68.00 216 ILE A N 1
ATOM 1570 C CA . ILE A 1 216 ? 2.851 -28.025 -2.284 1.00 68.00 216 ILE A CA 1
ATOM 1571 C C . ILE A 1 216 ? 3.967 -29.061 -2.508 1.00 68.00 216 ILE A C 1
ATOM 1573 O O . ILE A 1 216 ? 4.711 -28.951 -3.482 1.00 68.00 216 ILE A O 1
ATOM 1577 N N . LEU A 1 217 ? 4.138 -30.034 -1.607 1.00 80.19 217 LEU A N 1
ATOM 1578 C CA . LEU A 1 217 ? 5.253 -30.986 -1.677 1.00 80.19 217 LEU A CA 1
ATOM 1579 C C . LEU A 1 217 ? 5.061 -32.052 -2.770 1.00 80.19 217 LEU A C 1
ATOM 1581 O O . LEU A 1 217 ? 5.974 -32.266 -3.561 1.00 80.19 217 LEU A O 1
ATOM 1585 N N . HIS A 1 218 ? 3.881 -32.682 -2.842 1.00 82.00 218 HIS A N 1
ATOM 1586 C CA . HIS A 1 218 ? 3.608 -33.770 -3.795 1.00 82.00 218 HIS A CA 1
ATOM 1587 C C . HIS A 1 218 ? 3.797 -33.349 -5.266 1.00 82.00 218 HIS A C 1
ATOM 1589 O O . HIS A 1 218 ? 4.628 -33.974 -5.927 1.00 82.00 218 HIS A O 1
ATOM 1595 N N . PRO A 1 219 ? 3.172 -32.256 -5.770 1.00 80.88 219 PRO A N 1
ATOM 1596 C CA . PRO A 1 219 ? 3.245 -31.899 -7.193 1.00 80.88 219 PRO A CA 1
ATOM 1597 C C . PRO A 1 219 ? 4.665 -31.587 -7.689 1.00 80.88 219 PRO A C 1
ATOM 1599 O O . PRO A 1 219 ? 4.951 -31.671 -8.881 1.00 80.88 219 PRO A O 1
ATOM 1602 N N . LYS A 1 220 ? 5.568 -31.203 -6.774 1.00 79.69 220 LYS A N 1
ATOM 1603 C CA . LYS A 1 220 ? 6.975 -30.912 -7.084 1.00 79.69 220 LYS A CA 1
ATOM 1604 C C . LYS A 1 220 ? 7.826 -32.166 -7.268 1.00 79.69 220 LYS A C 1
ATOM 1606 O O . LYS A 1 220 ? 8.832 -32.094 -7.962 1.00 79.69 220 LYS A O 1
ATOM 1611 N N . ILE A 1 221 ? 7.456 -33.273 -6.623 1.00 81.25 221 ILE A N 1
ATOM 1612 C CA . ILE A 1 221 ? 8.201 -34.540 -6.666 1.00 81.25 221 ILE A CA 1
ATOM 1613 C C . ILE A 1 221 ? 7.658 -35.438 -7.785 1.00 81.25 221 ILE A C 1
ATOM 1615 O O . ILE A 1 221 ? 8.433 -36.118 -8.449 1.00 81.25 221 ILE A O 1
ATOM 1619 N N . SER A 1 222 ? 6.345 -35.406 -8.029 1.00 86.50 222 SER A N 1
ATOM 1620 C CA . SER A 1 222 ? 5.670 -36.167 -9.090 1.00 86.50 222 SER A CA 1
ATOM 1621 C C . SER A 1 222 ? 5.913 -35.636 -10.509 1.00 86.50 222 SER A C 1
ATOM 1623 O O . SER A 1 222 ? 5.630 -36.339 -11.475 1.00 86.50 222 SER A O 1
ATOM 1625 N N . GLY A 1 223 ? 6.401 -34.398 -10.654 1.00 79.94 223 GLY A N 1
ATOM 1626 C CA . GLY A 1 223 ? 6.516 -33.720 -11.952 1.00 79.94 223 GLY A CA 1
ATOM 1627 C C . GLY A 1 223 ? 5.196 -33.137 -12.480 1.00 79.94 223 GLY A C 1
ATOM 1628 O O . GLY A 1 223 ? 5.159 -32.635 -13.596 1.00 79.94 223 GLY A O 1
ATOM 1629 N N . GLU A 1 224 ? 4.120 -33.162 -11.686 1.00 81.88 224 GLU A N 1
ATOM 1630 C CA . GLU A 1 224 ? 2.821 -32.558 -12.037 1.00 81.88 224 GLU A CA 1
ATOM 1631 C C . GLU A 1 224 ? 2.867 -31.018 -12.038 1.00 81.88 224 GLU A C 1
ATOM 1633 O O . GLU A 1 224 ? 2.062 -30.356 -12.698 1.00 81.88 224 GLU A O 1
ATOM 1638 N N . ALA A 1 225 ? 3.796 -30.428 -11.279 1.00 80.44 225 ALA A N 1
ATOM 1639 C CA . ALA A 1 225 ? 4.031 -28.992 -11.267 1.00 80.44 225 ALA A CA 1
ATOM 1640 C C . ALA A 1 225 ? 4.600 -28.521 -12.615 1.00 80.44 225 ALA A C 1
ATOM 1642 O O . ALA A 1 225 ? 5.720 -28.872 -12.974 1.00 80.44 225 ALA A O 1
ATOM 1643 N N . LYS A 1 226 ? 3.845 -27.670 -13.317 1.00 82.31 226 LYS A N 1
ATOM 1644 C CA . LYS A 1 226 ? 4.306 -26.979 -14.528 1.00 82.31 226 LYS A CA 1
ATOM 1645 C C . LYS A 1 226 ? 5.297 -25.875 -14.167 1.00 82.31 226 LYS A C 1
ATOM 1647 O O . LYS A 1 226 ? 4.998 -25.025 -13.325 1.00 82.31 226 LYS A O 1
ATOM 1652 N N . TRP A 1 227 ? 6.430 -25.845 -14.852 1.00 79.75 227 TRP A N 1
ATOM 1653 C CA . TRP A 1 227 ? 7.462 -24.824 -14.725 1.00 79.75 227 TRP A CA 1
ATOM 1654 C C . TRP A 1 227 ? 7.549 -23.976 -15.996 1.00 79.75 227 TRP A C 1
ATOM 1656 O O . TRP A 1 227 ? 6.948 -24.275 -17.023 1.00 79.75 227 TRP A O 1
ATOM 1666 N N . VAL A 1 228 ? 8.321 -22.889 -15.936 1.00 84.62 228 VAL A N 1
ATOM 1667 C CA . VAL A 1 228 ? 8.509 -21.951 -17.060 1.00 84.62 228 VAL A CA 1
ATOM 1668 C C . VAL A 1 228 ? 8.987 -22.636 -18.353 1.00 84.62 228 VAL A C 1
ATOM 1670 O O . VAL A 1 228 ? 8.601 -22.205 -19.434 1.00 84.62 228 VAL A O 1
ATOM 1673 N N . GLY A 1 229 ? 9.776 -23.713 -18.259 1.00 82.06 229 GLY A N 1
ATOM 1674 C CA . GLY A 1 229 ? 10.249 -24.473 -19.424 1.00 82.06 229 GLY A CA 1
ATOM 1675 C C . GLY A 1 229 ? 9.169 -25.296 -20.140 1.00 82.06 229 GLY A C 1
ATOM 1676 O O . GLY A 1 229 ? 9.370 -25.671 -21.290 1.00 82.06 229 GLY A O 1
ATOM 1677 N N . ASP A 1 230 ? 8.026 -25.543 -19.494 1.00 84.88 230 ASP A N 1
ATOM 1678 C CA . ASP A 1 230 ? 6.913 -26.326 -20.051 1.00 84.88 230 ASP A CA 1
ATOM 1679 C C . ASP A 1 230 ? 5.896 -25.449 -20.811 1.00 84.88 230 ASP A C 1
ATOM 1681 O O . ASP A 1 230 ? 4.928 -25.951 -21.388 1.00 84.88 230 ASP A O 1
ATOM 1685 N N . VAL A 1 231 ? 6.079 -24.124 -20.787 1.00 86.06 231 VAL A N 1
ATOM 1686 C CA . VAL A 1 231 ? 5.152 -23.149 -21.373 1.00 86.06 231 VAL A CA 1
ATOM 1687 C C . VAL A 1 231 ? 5.467 -22.932 -22.854 1.00 86.06 231 VAL A C 1
ATOM 1689 O O . VAL A 1 231 ? 6.612 -22.700 -23.233 1.00 86.06 231 VAL A O 1
ATOM 1692 N N . LYS A 1 232 ? 4.428 -22.953 -23.696 1.00 86.69 232 LYS A N 1
ATOM 1693 C CA . LYS A 1 232 ? 4.495 -22.593 -25.119 1.00 86.69 232 LYS A CA 1
ATOM 1694 C C . LYS A 1 232 ? 3.424 -21.555 -25.439 1.00 86.69 232 LYS A C 1
ATOM 1696 O O . LYS A 1 232 ? 2.291 -21.697 -24.982 1.00 86.69 232 LYS A O 1
ATOM 1701 N N . LEU A 1 233 ? 3.773 -20.547 -26.237 1.00 88.06 233 LEU A N 1
ATOM 1702 C CA . LEU A 1 233 ? 2.857 -19.499 -26.703 1.00 88.06 233 LEU A CA 1
ATOM 1703 C C . LEU A 1 233 ? 2.715 -19.536 -28.240 1.00 88.06 233 LEU A C 1
ATOM 1705 O O . LEU A 1 233 ? 3.649 -19.964 -28.924 1.00 88.06 233 LEU A O 1
ATOM 1709 N N . PRO A 1 234 ? 1.583 -19.085 -28.813 1.00 89.06 234 PRO A N 1
ATOM 1710 C CA . PRO A 1 234 ? 1.460 -18.888 -30.257 1.00 89.06 234 PRO A CA 1
ATOM 1711 C C . PRO A 1 234 ? 2.511 -17.893 -30.773 1.00 89.06 234 PRO A C 1
ATOM 1713 O O . PRO A 1 234 ? 2.684 -16.830 -30.185 1.00 89.06 234 PRO A O 1
ATOM 1716 N N . GLY A 1 235 ? 3.212 -18.233 -31.859 1.00 89.44 235 GLY A N 1
ATOM 1717 C CA . GLY A 1 235 ? 4.255 -17.374 -32.444 1.00 89.44 235 GLY A CA 1
ATOM 1718 C C . GLY A 1 235 ? 5.527 -17.217 -31.596 1.00 89.44 235 GLY A C 1
ATOM 1719 O O . GLY A 1 235 ? 6.314 -16.308 -31.844 1.00 89.44 235 GLY A O 1
ATOM 1720 N N . MET A 1 236 ? 5.734 -18.069 -30.586 1.00 93.38 236 MET A N 1
ATOM 1721 C CA . MET A 1 236 ? 6.910 -18.021 -29.714 1.00 93.38 236 MET A CA 1
ATOM 1722 C C . MET A 1 236 ? 8.210 -18.270 -30.492 1.00 93.38 236 MET A C 1
ATOM 1724 O O . MET A 1 236 ? 8.378 -19.322 -31.101 1.00 93.38 236 MET A O 1
ATOM 1728 N N . LEU A 1 237 ? 9.154 -17.330 -30.404 1.00 95.19 237 LEU A N 1
ATOM 1729 C CA . LEU A 1 237 ? 10.515 -17.504 -30.916 1.00 95.19 237 LEU A CA 1
ATOM 1730 C C . LEU A 1 237 ? 11.414 -18.182 -29.876 1.00 95.19 237 LEU A C 1
ATOM 1732 O O . LEU A 1 237 ? 11.319 -17.924 -28.675 1.00 95.19 237 LEU A O 1
ATOM 1736 N N . HIS A 1 238 ? 12.354 -18.994 -30.350 1.00 95.00 238 HIS A N 1
ATOM 1737 C CA . HIS A 1 238 ? 13.355 -19.663 -29.530 1.00 95.00 238 HIS A CA 1
ATOM 1738 C C . HIS A 1 238 ? 14.689 -18.912 -29.584 1.00 95.00 238 HIS A C 1
ATOM 1740 O O . HIS A 1 238 ? 15.316 -18.797 -30.637 1.00 95.00 238 HIS A O 1
ATOM 1746 N N . ALA A 1 239 ? 15.141 -18.418 -28.428 1.00 94.75 239 ALA A N 1
ATOM 1747 C CA . ALA A 1 239 ? 16.398 -17.687 -28.286 1.00 94.75 239 ALA A CA 1
ATOM 1748 C C . ALA A 1 239 ? 17.535 -18.565 -27.731 1.00 94.75 239 ALA A C 1
ATOM 1750 O O . ALA A 1 239 ? 17.315 -19.452 -26.898 1.00 94.75 239 ALA A O 1
ATOM 1751 N N . ARG A 1 240 ? 18.773 -18.286 -28.150 1.00 95.25 240 ARG A N 1
ATOM 1752 C CA . ARG A 1 240 ? 20.015 -18.859 -27.608 1.00 95.25 240 ARG A CA 1
ATOM 1753 C C . ARG A 1 240 ? 21.078 -17.771 -27.480 1.00 95.25 240 ARG A C 1
ATOM 1755 O O . ARG A 1 240 ? 21.504 -17.204 -28.483 1.00 95.25 240 ARG A O 1
ATOM 1762 N N . ILE A 1 241 ? 21.507 -17.489 -26.251 1.00 94.62 241 ILE A N 1
ATOM 1763 C CA . ILE A 1 241 ? 22.579 -16.525 -25.966 1.00 94.62 241 ILE A CA 1
ATOM 1764 C C . ILE A 1 241 ? 23.942 -17.169 -26.234 1.00 94.62 241 ILE A C 1
ATOM 1766 O O . ILE A 1 241 ? 24.169 -18.335 -25.907 1.00 94.62 241 ILE A O 1
ATOM 1770 N N . ILE A 1 242 ? 24.847 -16.398 -26.829 1.00 95.12 242 ILE A N 1
ATOM 1771 C CA . ILE A 1 242 ? 26.228 -16.777 -27.107 1.00 95.12 242 ILE A CA 1
ATOM 1772 C C . ILE A 1 242 ? 27.112 -16.028 -26.113 1.00 95.12 242 ILE A C 1
ATOM 1774 O O . ILE A 1 242 ? 27.257 -14.809 -26.181 1.00 95.12 242 ILE A O 1
ATOM 1778 N N . HIS A 1 243 ? 27.698 -16.772 -25.179 1.00 90.69 243 HIS A N 1
ATOM 1779 C CA . HIS A 1 243 ? 28.629 -16.235 -24.191 1.00 90.69 243 HIS A CA 1
ATOM 1780 C C . HIS A 1 243 ? 30.082 -16.368 -24.679 1.00 90.69 243 HIS A C 1
ATOM 1782 O O . HIS A 1 243 ? 30.397 -17.347 -25.363 1.00 90.69 243 HIS A O 1
ATOM 1788 N N . PRO A 1 244 ? 30.989 -15.449 -24.298 1.00 90.81 244 PRO A N 1
ATOM 1789 C CA . PRO A 1 244 ? 32.420 -15.704 -24.407 1.00 90.81 244 PRO A CA 1
ATOM 1790 C C . PRO A 1 244 ? 32.801 -16.921 -23.552 1.00 90.81 244 PRO A C 1
ATOM 1792 O O . PRO A 1 244 ? 32.244 -17.139 -22.475 1.00 90.81 244 PRO A O 1
ATOM 1795 N N . ALA A 1 245 ? 33.811 -17.678 -23.984 1.00 83.75 245 ALA A N 1
ATOM 1796 C CA . ALA A 1 245 ? 34.403 -18.757 -23.182 1.00 83.75 245 ALA A CA 1
ATOM 1797 C C . ALA A 1 245 ? 35.223 -18.236 -21.976 1.00 83.75 245 ALA A C 1
ATOM 1799 O O . ALA A 1 245 ? 35.797 -19.017 -21.218 1.00 83.75 245 ALA A O 1
ATOM 1800 N N . THR A 1 246 ? 35.311 -16.915 -21.825 1.00 87.75 246 THR A N 1
ATOM 1801 C CA . THR A 1 246 ? 36.321 -16.198 -21.051 1.00 87.75 246 THR A CA 1
ATOM 1802 C C . THR A 1 246 ? 35.683 -15.094 -20.204 1.00 87.75 246 THR A C 1
ATOM 1804 O O . THR A 1 246 ? 34.864 -14.304 -20.678 1.00 87.75 246 THR A O 1
ATOM 1807 N N . LEU A 1 247 ? 36.041 -15.036 -18.918 1.00 83.69 247 LEU A N 1
ATOM 1808 C CA . LEU A 1 247 ? 35.426 -14.107 -17.966 1.00 83.69 247 LEU A CA 1
ATOM 1809 C C . LEU A 1 247 ? 35.859 -12.658 -18.246 1.00 83.69 247 LEU A C 1
ATOM 1811 O O . LEU A 1 247 ? 37.040 -12.336 -18.130 1.00 83.69 247 LEU A O 1
ATOM 1815 N N . GLY A 1 248 ? 34.898 -11.782 -18.541 1.00 84.31 248 GLY A N 1
ATOM 1816 C CA . GLY A 1 248 ? 35.138 -10.347 -18.736 1.00 84.31 248 GLY A CA 1
ATOM 1817 C C . GLY A 1 248 ? 35.600 -9.940 -20.140 1.00 84.31 248 GLY A C 1
ATOM 1818 O O . GLY A 1 248 ? 35.933 -8.775 -20.331 1.00 84.31 248 GLY A O 1
ATOM 1819 N N . SER A 1 249 ? 35.613 -10.853 -21.120 1.00 91.50 249 SER A N 1
ATOM 1820 C CA . SER A 1 249 ? 35.890 -10.485 -22.516 1.00 91.50 249 SER A CA 1
ATOM 1821 C C . SER A 1 249 ? 34.769 -9.636 -23.130 1.00 91.50 249 SER A C 1
ATOM 1823 O O . SER A 1 249 ? 33.586 -9.796 -22.810 1.00 91.50 249 SER A O 1
ATOM 1825 N N . THR A 1 250 ? 35.150 -8.763 -24.062 1.00 93.62 250 THR A N 1
ATOM 1826 C CA . THR A 1 250 ? 34.237 -7.929 -24.854 1.00 93.62 250 THR A CA 1
ATOM 1827 C C . THR A 1 250 ? 34.123 -8.415 -26.298 1.00 93.62 250 THR A C 1
ATOM 1829 O O . THR A 1 250 ? 35.020 -9.073 -26.825 1.00 93.62 250 THR A O 1
ATOM 1832 N N . LEU A 1 251 ? 32.993 -8.141 -26.944 1.00 96.12 251 LEU A N 1
ATOM 1833 C CA . LEU A 1 251 ? 32.706 -8.510 -28.323 1.00 96.12 251 LEU A CA 1
ATOM 1834 C C . LEU A 1 251 ? 33.579 -7.688 -29.278 1.00 96.12 251 LEU A C 1
ATOM 1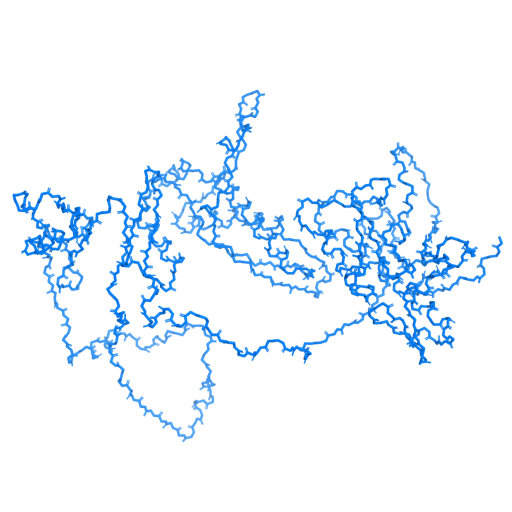836 O O . LEU A 1 251 ? 33.558 -6.461 -29.239 1.00 96.12 251 LEU A O 1
ATOM 1840 N N . VAL A 1 252 ? 34.312 -8.370 -30.159 1.00 96.50 252 VAL A N 1
ATOM 1841 C CA . VAL A 1 252 ? 35.084 -7.739 -31.242 1.00 96.50 252 VAL A CA 1
ATOM 1842 C C . VAL A 1 252 ? 34.270 -7.744 -32.534 1.00 96.50 252 VAL A C 1
ATOM 1844 O O . VAL A 1 252 ? 34.186 -6.731 -33.221 1.00 96.50 252 VAL A O 1
ATOM 1847 N N . SER A 1 253 ? 33.639 -8.874 -32.863 1.00 96.62 253 SER A N 1
ATOM 1848 C CA . SER A 1 253 ? 32.725 -8.983 -34.007 1.00 96.62 253 SER A CA 1
ATOM 1849 C C . SER A 1 253 ? 31.800 -10.196 -33.863 1.00 96.62 253 SER A C 1
ATOM 1851 O O . SER A 1 253 ? 32.307 -11.287 -33.582 1.00 96.62 253 SER A O 1
ATOM 1853 N N . PRO A 1 254 ? 30.484 -10.067 -34.101 1.00 96.50 254 PRO A N 1
ATOM 1854 C CA . PRO A 1 254 ? 29.567 -11.205 -34.110 1.00 96.50 254 PRO A CA 1
ATOM 1855 C C . PRO A 1 254 ? 29.822 -12.119 -35.318 1.00 96.50 254 PRO A C 1
ATOM 1857 O O . PRO A 1 254 ? 30.202 -11.652 -36.392 1.00 96.50 254 PRO A O 1
ATOM 1860 N N . GLY A 1 255 ? 29.574 -13.420 -35.160 1.00 95.69 255 GLY A N 1
ATOM 1861 C CA . GLY A 1 255 ? 29.506 -14.347 -36.287 1.00 95.69 255 GLY A CA 1
ATOM 1862 C C . GLY A 1 255 ? 28.321 -14.031 -37.208 1.00 95.69 255 GLY A C 1
ATOM 1863 O O . GLY A 1 255 ? 27.255 -13.618 -36.751 1.00 95.69 255 GLY A O 1
ATOM 1864 N N . ALA A 1 256 ? 28.498 -14.239 -38.512 1.00 94.25 256 ALA A N 1
ATOM 1865 C CA . ALA A 1 256 ? 27.422 -14.102 -39.492 1.00 94.25 256 ALA A CA 1
ATOM 1866 C C . ALA A 1 256 ? 26.504 -15.338 -39.506 1.00 94.25 256 ALA A C 1
ATOM 1868 O O . ALA A 1 256 ? 26.899 -16.426 -39.080 1.00 94.25 256 ALA A O 1
ATOM 1869 N N . ILE A 1 257 ? 25.288 -15.175 -40.036 1.00 95.12 257 ILE A N 1
ATOM 1870 C CA . ILE A 1 257 ? 24.328 -16.268 -40.213 1.00 95.12 257 ILE A CA 1
ATOM 1871 C C . ILE A 1 257 ? 24.209 -16.671 -41.681 1.00 95.12 257 ILE A C 1
ATOM 1873 O O . ILE A 1 257 ? 23.996 -15.830 -42.555 1.00 95.12 257 ILE A O 1
ATOM 1877 N N . ASP A 1 258 ? 24.341 -17.968 -41.950 1.00 93.44 258 ASP A N 1
ATOM 1878 C CA . ASP A 1 258 ? 24.139 -18.524 -43.284 1.00 93.44 258 ASP A CA 1
ATOM 1879 C C . ASP A 1 258 ? 22.642 -18.744 -43.536 1.00 93.44 258 ASP A C 1
ATOM 1881 O O . ASP A 1 258 ? 22.056 -19.737 -43.097 1.00 93.44 258 ASP A O 1
ATOM 1885 N N . ARG A 1 259 ? 22.027 -17.814 -44.275 1.00 92.56 259 ARG A N 1
ATOM 1886 C CA . ARG A 1 259 ? 20.603 -17.871 -44.639 1.00 92.56 259 ARG A CA 1
ATOM 1887 C C . ARG A 1 259 ? 20.239 -19.026 -45.581 1.00 92.56 259 ARG A C 1
ATOM 1889 O O . ARG A 1 259 ? 19.055 -19.307 -45.746 1.00 92.56 259 ARG A O 1
ATOM 1896 N N . SER A 1 260 ? 21.216 -19.706 -46.191 1.00 93.25 260 SER A N 1
ATOM 1897 C CA . SER A 1 260 ? 20.956 -20.925 -46.971 1.00 93.25 260 SER A CA 1
ATOM 1898 C C . SER A 1 260 ? 20.700 -22.144 -46.073 1.00 93.25 260 SER A C 1
ATOM 1900 O O . SER A 1 260 ? 19.927 -23.029 -46.443 1.00 93.25 260 SER A O 1
ATOM 1902 N N . GLN A 1 261 ? 21.283 -22.155 -44.867 1.00 93.94 261 GLN A N 1
ATOM 1903 C CA . GLN A 1 261 ? 21.129 -23.216 -43.866 1.00 93.94 261 GLN A CA 1
ATOM 1904 C C . GLN A 1 261 ? 20.070 -22.892 -42.803 1.00 93.94 261 GLN A C 1
ATOM 1906 O O . GLN A 1 261 ? 19.372 -23.796 -42.339 1.00 93.94 261 GLN A O 1
ATOM 1911 N N . PHE A 1 262 ? 19.938 -21.617 -42.427 1.00 96.69 262 PHE A N 1
ATOM 1912 C CA . PHE A 1 262 ? 19.035 -21.145 -41.376 1.00 96.69 262 PHE A CA 1
ATOM 1913 C C . PHE A 1 262 ? 18.088 -20.078 -41.945 1.00 96.69 262 PHE A C 1
ATOM 1915 O O . PHE A 1 262 ? 18.495 -18.953 -42.232 1.00 96.69 262 PHE A O 1
ATOM 1922 N N . ARG A 1 263 ? 16.828 -20.459 -42.180 1.00 94.00 263 ARG A N 1
ATOM 1923 C CA . ARG A 1 263 ? 15.830 -19.641 -42.886 1.00 94.00 263 ARG A CA 1
ATOM 1924 C C . ARG A 1 263 ? 15.188 -18.581 -41.995 1.00 94.00 263 ARG A C 1
ATOM 1926 O O . ARG A 1 263 ? 14.986 -17.458 -42.453 1.00 94.00 263 ARG A O 1
ATOM 1933 N N . THR A 1 264 ? 14.844 -18.949 -40.761 1.00 95.75 264 THR A N 1
ATOM 1934 C CA . THR A 1 264 ? 14.126 -18.089 -39.805 1.00 95.75 264 THR A CA 1
ATOM 1935 C C . THR A 1 264 ? 15.077 -17.433 -38.809 1.00 95.75 264 THR A C 1
ATOM 1937 O O . THR A 1 264 ? 14.758 -16.387 -38.241 1.00 95.75 264 THR A O 1
ATOM 1940 N N . ALA A 1 265 ? 16.261 -18.020 -38.616 1.00 97.12 265 ALA A N 1
ATOM 1941 C CA . ALA A 1 265 ? 17.201 -17.574 -37.609 1.00 97.12 265 ALA A CA 1
ATOM 1942 C C . ALA A 1 265 ? 17.824 -16.198 -37.913 1.00 97.12 265 ALA A C 1
ATOM 1944 O O . ALA A 1 265 ? 18.227 -15.886 -39.037 1.00 97.12 265 ALA A O 1
ATOM 1945 N N . GLN A 1 266 ? 17.957 -15.383 -36.869 1.00 97.31 266 GLN A N 1
ATOM 1946 C CA . GLN A 1 266 ? 18.522 -14.036 -36.912 1.00 97.31 266 GLN A CA 1
ATOM 1947 C C . GLN A 1 266 ? 19.520 -13.845 -35.770 1.00 97.31 266 GLN A C 1
ATOM 1949 O O . GLN A 1 266 ? 19.289 -14.308 -34.652 1.00 97.31 266 GLN A O 1
ATOM 1954 N N . VAL A 1 267 ? 20.624 -13.146 -36.044 1.00 97.44 267 VAL A N 1
ATOM 1955 C CA . VAL A 1 267 ? 21.599 -12.743 -35.020 1.00 97.44 267 VAL A CA 1
ATOM 1956 C C . VAL A 1 267 ? 21.161 -11.409 -34.433 1.00 97.44 267 VAL A C 1
ATOM 1958 O O . VAL A 1 267 ? 20.975 -10.438 -35.163 1.00 97.44 267 VAL A O 1
ATOM 1961 N N . VAL A 1 268 ? 21.028 -11.365 -33.112 1.00 96.38 268 VAL A N 1
ATOM 1962 C CA . VAL A 1 268 ? 20.719 -10.163 -32.337 1.00 96.38 268 VAL A CA 1
ATOM 1963 C C . VAL A 1 268 ? 21.969 -9.775 -31.556 1.00 96.38 268 VAL A C 1
ATOM 1965 O O . VAL A 1 268 ? 22.553 -10.610 -30.864 1.00 96.38 268 VAL A O 1
ATOM 1968 N N . VAL A 1 269 ? 22.383 -8.512 -31.665 1.00 95.62 269 VAL A N 1
ATOM 1969 C CA . VAL A 1 269 ? 23.546 -7.968 -30.953 1.00 95.62 269 VAL A CA 1
ATOM 1970 C C . VAL A 1 269 ? 23.125 -6.716 -30.197 1.00 95.62 269 VAL A C 1
ATOM 1972 O O . VAL A 1 269 ? 22.591 -5.787 -30.794 1.00 95.62 269 VAL A O 1
ATOM 1975 N N . VAL A 1 270 ? 23.375 -6.693 -28.888 1.00 90.50 270 VAL A N 1
ATOM 1976 C CA . VAL A 1 270 ? 23.085 -5.551 -28.009 1.00 90.50 270 VAL A CA 1
ATOM 1977 C C . VAL A 1 270 ? 24.320 -5.291 -27.151 1.00 90.50 270 VAL A C 1
ATOM 1979 O O . VAL A 1 270 ? 24.545 -5.950 -26.135 1.00 90.50 270 VAL A O 1
ATOM 1982 N N . GLY A 1 271 ? 25.168 -4.359 -27.593 1.00 89.75 271 GLY A N 1
ATOM 1983 C CA . GLY A 1 271 ? 26.456 -4.082 -26.956 1.00 89.75 271 GLY A CA 1
ATOM 1984 C C . GLY A 1 271 ? 27.339 -5.333 -26.897 1.00 89.75 271 GLY A C 1
ATOM 1985 O O . GLY A 1 271 ? 27.796 -5.822 -27.926 1.00 89.75 271 GLY A O 1
ATOM 1986 N N . ASN A 1 272 ? 27.562 -5.859 -25.688 1.00 91.38 272 ASN A N 1
ATOM 1987 C CA . ASN A 1 272 ? 28.368 -7.065 -25.460 1.00 91.38 272 ASN A CA 1
ATOM 1988 C C . ASN A 1 272 ? 27.569 -8.387 -25.516 1.00 91.38 272 ASN A C 1
ATOM 1990 O O . ASN A 1 272 ? 28.141 -9.463 -25.352 1.00 91.38 272 ASN A O 1
ATOM 1994 N N . LEU A 1 273 ? 26.245 -8.325 -25.691 1.00 91.62 273 LEU A N 1
ATOM 1995 C CA . LEU A 1 273 ? 25.373 -9.496 -25.774 1.00 91.62 273 LEU A CA 1
ATOM 1996 C C . LEU A 1 273 ? 25.201 -9.911 -27.236 1.00 91.62 273 LEU A C 1
ATOM 1998 O O . LEU A 1 273 ? 24.777 -9.105 -28.061 1.00 91.62 273 LEU A O 1
ATOM 2002 N N . VAL A 1 274 ? 25.466 -11.185 -27.533 1.00 96.44 274 VAL A N 1
ATOM 2003 C CA . VAL A 1 274 ? 25.133 -11.821 -28.815 1.00 96.44 274 VAL A CA 1
ATOM 2004 C C . VAL A 1 274 ? 24.122 -12.931 -28.556 1.00 96.44 274 VAL A C 1
ATOM 2006 O O . VAL A 1 274 ? 24.297 -13.744 -27.649 1.00 96.44 274 VAL A O 1
ATOM 2009 N N . GLY A 1 275 ? 23.071 -12.994 -29.363 1.00 96.56 275 GLY A N 1
ATOM 2010 C CA . GLY A 1 275 ? 22.099 -14.078 -29.345 1.00 96.56 275 GLY A CA 1
ATOM 2011 C C . GLY A 1 275 ? 21.652 -14.463 -30.747 1.00 96.56 275 GLY A C 1
ATOM 2012 O O . GLY A 1 275 ? 21.818 -13.705 -31.700 1.00 96.56 275 GLY A O 1
ATOM 2013 N N . VAL A 1 276 ? 21.067 -15.649 -30.864 1.00 97.88 276 VAL A N 1
ATOM 2014 C CA . VAL A 1 276 ? 20.326 -16.078 -32.052 1.00 97.88 276 VAL A CA 1
ATOM 2015 C C . VAL A 1 276 ? 18.877 -16.326 -31.663 1.00 97.88 276 VAL A C 1
ATOM 2017 O O . VAL A 1 276 ? 18.623 -16.949 -30.632 1.00 97.88 276 VAL A O 1
ATOM 2020 N N . VAL A 1 277 ? 17.944 -15.846 -32.482 1.00 97.06 277 VAL A N 1
ATOM 2021 C CA . VAL A 1 277 ? 16.499 -16.096 -32.364 1.00 97.06 277 VAL A CA 1
ATOM 2022 C C . VAL A 1 277 ? 16.000 -16.778 -33.633 1.00 97.06 277 VAL A C 1
ATOM 2024 O O . VAL A 1 277 ? 16.439 -16.398 -34.713 1.00 97.06 277 VAL A O 1
ATOM 2027 N N . ALA A 1 278 ? 15.122 -17.775 -33.524 1.00 97.56 278 ALA A N 1
ATOM 2028 C CA . ALA A 1 278 ? 14.499 -18.466 -34.662 1.00 97.56 278 ALA A CA 1
ATOM 2029 C C . ALA A 1 278 ? 13.066 -18.909 -34.314 1.00 97.56 278 ALA A C 1
ATOM 2031 O O . ALA A 1 278 ? 12.709 -18.949 -33.136 1.00 97.56 278 ALA A O 1
ATOM 2032 N N . GLU A 1 279 ? 12.253 -19.256 -35.313 1.00 95.94 279 GLU A N 1
ATOM 2033 C CA . GLU A 1 279 ? 10.893 -19.782 -35.089 1.00 95.94 279 GLU A CA 1
ATOM 2034 C C . GLU A 1 279 ? 10.914 -21.229 -34.574 1.00 95.94 279 GLU A C 1
ATOM 2036 O O . GLU A 1 279 ? 10.067 -21.618 -33.775 1.00 95.94 279 GLU A O 1
ATOM 2041 N N . ASP A 1 280 ? 11.912 -22.015 -34.988 1.00 94.44 280 ASP A N 1
ATOM 2042 C CA . ASP A 1 280 ? 12.125 -23.388 -34.532 1.00 94.44 280 ASP A CA 1
ATOM 2043 C C . ASP A 1 280 ? 13.277 -23.488 -33.517 1.00 94.44 280 ASP A C 1
ATOM 2045 O O . ASP A 1 280 ? 14.350 -22.895 -33.670 1.00 94.44 280 ASP A O 1
ATOM 2049 N N . GLU A 1 281 ? 13.076 -24.302 -32.479 1.00 93.19 281 GLU A N 1
ATOM 2050 C CA . GLU A 1 281 ? 14.055 -24.496 -31.410 1.00 93.19 281 GLU A CA 1
ATOM 2051 C C . GLU A 1 281 ? 15.346 -25.168 -31.891 1.00 93.19 281 GLU A C 1
ATOM 2053 O O . GLU A 1 281 ? 16.446 -24.836 -3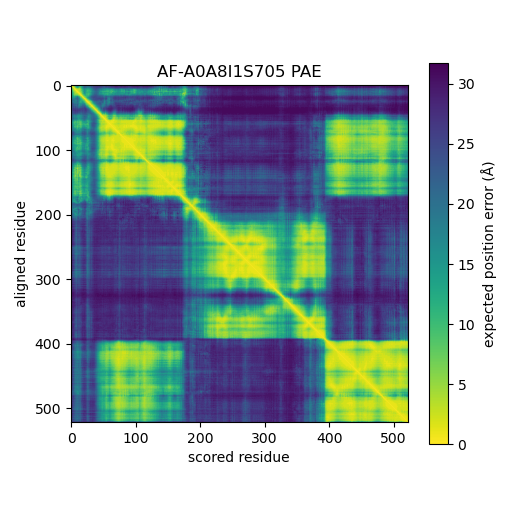1.431 1.00 93.19 281 GLU A O 1
ATOM 2058 N N . TRP A 1 282 ? 15.233 -26.118 -32.819 1.00 95.38 282 TRP A N 1
ATOM 2059 C CA . TRP A 1 282 ? 16.382 -26.848 -33.339 1.00 95.38 282 TRP A CA 1
ATOM 2060 C C . TRP A 1 282 ? 17.177 -26.019 -34.355 1.00 95.38 282 TRP A C 1
ATOM 2062 O O . TRP A 1 282 ? 18.410 -26.100 -34.393 1.00 95.38 282 TRP A O 1
ATOM 2072 N N . GLU A 1 283 ? 16.507 -25.163 -35.128 1.00 96.88 283 GLU A N 1
ATOM 2073 C CA . GLU A 1 283 ? 17.146 -24.113 -35.918 1.00 96.88 283 GLU A CA 1
ATOM 2074 C C . GLU A 1 283 ? 17.935 -23.159 -35.009 1.00 96.88 283 GLU A C 1
ATOM 2076 O O . GLU A 1 283 ? 19.138 -22.999 -35.224 1.00 96.88 283 GLU A O 1
ATOM 2081 N N . ALA A 1 284 ? 17.328 -22.634 -33.934 1.00 96.75 284 ALA A N 1
ATOM 2082 C CA . ALA A 1 284 ? 18.006 -21.754 -32.976 1.00 96.75 284 ALA A CA 1
ATOM 2083 C C . ALA A 1 284 ? 19.267 -22.397 -32.362 1.00 96.75 284 ALA A C 1
ATOM 2085 O O . ALA A 1 284 ? 20.313 -21.751 -32.282 1.00 96.75 284 ALA A O 1
ATOM 2086 N N . ILE A 1 285 ? 19.204 -23.678 -31.968 1.00 96.44 285 ILE A N 1
ATOM 2087 C CA . ILE A 1 285 ? 20.346 -24.425 -31.402 1.00 96.44 285 ILE A CA 1
ATOM 2088 C C . ILE A 1 285 ? 21.488 -24.595 -32.415 1.00 96.44 285 ILE A C 1
ATOM 2090 O O . ILE A 1 285 ? 22.661 -24.465 -32.054 1.00 96.44 285 ILE A O 1
ATOM 2094 N N . ARG A 1 286 ? 21.182 -24.932 -33.674 1.00 97.56 286 ARG A N 1
ATOM 2095 C CA . ARG A 1 286 ? 22.218 -25.142 -34.701 1.00 97.56 286 ARG A CA 1
ATOM 2096 C C . ARG A 1 286 ? 22.821 -23.818 -35.162 1.00 97.56 286 ARG A C 1
ATOM 2098 O O . ARG A 1 286 ? 24.046 -23.700 -35.225 1.00 97.56 286 ARG A O 1
ATOM 2105 N N . ALA A 1 287 ? 21.981 -22.814 -35.394 1.00 97.75 287 ALA A N 1
ATOM 2106 C CA . ALA A 1 287 ? 22.405 -21.479 -35.778 1.00 97.75 287 ALA A CA 1
ATOM 2107 C C . ALA A 1 287 ? 23.274 -20.825 -34.691 1.00 97.75 287 ALA A C 1
ATOM 2109 O O . ALA A 1 287 ? 24.334 -20.290 -35.009 1.00 97.75 287 ALA A O 1
ATOM 2110 N N . SER A 1 288 ? 22.919 -20.943 -33.402 1.00 97.38 288 SER A N 1
ATOM 2111 C CA . SER A 1 288 ? 23.732 -20.365 -32.321 1.00 97.38 288 SER A CA 1
ATOM 2112 C C . SER A 1 288 ? 25.124 -20.990 -32.220 1.00 97.38 288 SER A C 1
ATOM 2114 O O . SER A 1 288 ? 26.082 -20.279 -31.935 1.00 97.38 288 SER A O 1
ATOM 2116 N N . ARG A 1 289 ? 25.271 -22.293 -32.500 1.00 96.50 289 ARG A N 1
ATOM 2117 C CA . ARG A 1 289 ? 26.583 -22.965 -32.568 1.00 96.50 289 ARG A CA 1
ATOM 2118 C C . ARG A 1 289 ? 27.418 -22.463 -33.749 1.00 96.50 289 ARG A C 1
ATOM 2120 O O . ARG A 1 289 ? 28.596 -22.169 -33.568 1.00 96.50 289 ARG A O 1
ATOM 2127 N N . SER A 1 290 ? 26.803 -22.322 -34.926 1.00 96.88 290 SER A N 1
ATOM 2128 C CA . SER A 1 290 ? 27.466 -21.798 -36.130 1.00 96.88 290 SER A CA 1
ATOM 2129 C C . SER A 1 290 ? 27.931 -20.350 -35.947 1.00 96.88 290 SER A C 1
ATOM 2131 O O . SER A 1 290 ? 29.064 -20.010 -36.283 1.00 96.88 290 SER A O 1
ATOM 2133 N N . VAL A 1 291 ? 27.079 -19.499 -35.373 1.00 97.31 291 VAL A N 1
ATOM 2134 C CA . VAL A 1 291 ? 27.408 -18.099 -35.075 1.00 97.31 291 VAL A CA 1
ATOM 2135 C C . VAL A 1 291 ? 28.497 -18.029 -34.003 1.00 97.31 291 VAL A C 1
ATOM 2137 O O . VAL A 1 291 ? 29.483 -17.327 -34.197 1.00 97.31 291 VAL A O 1
ATOM 2140 N N . ALA A 1 292 ? 28.395 -18.811 -32.920 1.00 96.38 292 ALA A N 1
ATOM 2141 C CA . ALA A 1 292 ? 29.389 -18.825 -31.843 1.00 96.38 292 ALA A CA 1
ATOM 2142 C C . ALA A 1 292 ? 30.799 -19.196 -32.326 1.00 96.38 292 ALA A C 1
ATOM 2144 O O . ALA A 1 292 ? 31.760 -18.565 -31.899 1.00 96.38 292 ALA A O 1
ATOM 2145 N N . ALA A 1 293 ? 30.920 -20.160 -33.246 1.00 95.38 293 ALA A N 1
ATOM 2146 C CA . ALA A 1 293 ? 32.202 -20.556 -33.836 1.00 95.38 293 ALA A CA 1
ATOM 2147 C C . ALA A 1 293 ? 32.880 -19.441 -34.661 1.00 95.38 293 ALA A C 1
ATOM 2149 O O . ALA A 1 293 ? 34.088 -19.489 -34.873 1.00 95.38 293 ALA A O 1
ATOM 2150 N N . ASN A 1 294 ? 32.113 -18.441 -35.112 1.00 95.00 294 ASN A N 1
ATOM 2151 C CA . ASN A 1 294 ? 32.589 -17.321 -35.927 1.00 95.00 294 ASN A CA 1
ATOM 2152 C C . ASN A 1 294 ? 32.596 -15.972 -35.176 1.00 95.00 294 ASN A C 1
ATOM 2154 O O . ASN A 1 294 ? 33.117 -14.984 -35.695 1.00 95.00 294 ASN A O 1
ATOM 2158 N N . THR A 1 295 ? 32.045 -15.912 -33.959 1.00 97.25 295 THR A N 1
ATOM 2159 C CA . THR A 1 295 ? 32.079 -14.721 -33.098 1.00 97.25 295 THR A CA 1
ATOM 2160 C C . THR A 1 295 ? 33.469 -14.537 -32.491 1.00 97.25 295 THR A C 1
ATOM 2162 O O . THR A 1 295 ? 34.008 -15.439 -31.851 1.00 97.25 295 THR A O 1
ATOM 2165 N N . LYS A 1 296 ? 34.032 -13.335 -32.637 1.00 96.06 296 LYS A N 1
ATOM 2166 C CA . LYS A 1 296 ? 35.329 -12.953 -32.068 1.00 96.06 296 LYS A CA 1
ATOM 2167 C C . LYS A 1 296 ? 35.131 -12.144 -30.791 1.00 96.06 296 LYS A C 1
ATOM 2169 O O . LYS A 1 296 ? 34.371 -11.174 -30.776 1.00 96.06 296 LYS A O 1
ATOM 2174 N N . TRP A 1 297 ? 35.870 -12.518 -29.755 1.00 95.81 297 TRP A N 1
ATOM 2175 C CA . TRP A 1 297 ? 35.902 -11.862 -28.448 1.00 95.81 297 TRP A CA 1
ATOM 2176 C C . TRP A 1 297 ? 37.310 -11.327 -28.162 1.00 95.81 297 TRP A C 1
ATOM 2178 O O . TRP A 1 297 ? 38.281 -11.772 -28.774 1.00 95.81 297 TRP A O 1
ATOM 2188 N N . SER A 1 298 ? 37.425 -10.376 -27.237 1.00 94.62 298 SER A N 1
ATOM 2189 C CA . SER A 1 298 ? 38.701 -9.811 -26.805 1.00 94.62 298 SER A CA 1
ATOM 2190 C C . SER A 1 298 ? 39.580 -10.865 -26.133 1.00 94.62 298 SER A C 1
ATOM 2192 O O . SER A 1 298 ? 39.074 -11.777 -25.466 1.00 94.62 298 SER A O 1
ATOM 2194 N N . GLU A 1 299 ? 40.899 -10.679 -26.221 1.00 89.69 299 GLU A N 1
ATOM 2195 C CA . GLU A 1 299 ? 41.855 -11.503 -25.481 1.00 89.69 299 GLU A CA 1
ATOM 2196 C C . GLU A 1 299 ? 41.567 -11.512 -23.974 1.00 89.69 299 GLU A C 1
ATOM 2198 O O . GLU A 1 299 ? 41.015 -10.564 -23.403 1.00 89.69 299 GLU A O 1
ATOM 2203 N N . TRP A 1 300 ? 41.953 -12.611 -23.326 1.00 89.62 300 TRP A N 1
ATOM 2204 C CA . TRP A 1 300 ? 41.666 -12.878 -21.925 1.00 89.62 300 TRP A CA 1
ATOM 2205 C C . TRP A 1 300 ? 42.925 -13.289 -21.173 1.00 89.62 300 TRP A C 1
ATOM 2207 O O . TRP A 1 300 ? 43.667 -14.163 -21.612 1.00 89.62 300 TRP A O 1
ATOM 2217 N N . LYS A 1 301 ? 43.136 -12.695 -19.994 1.00 83.50 301 LYS A N 1
ATOM 2218 C CA . LYS A 1 301 ? 44.328 -12.927 -19.160 1.00 83.50 301 LYS A CA 1
ATOM 2219 C C . LYS A 1 301 ? 44.258 -14.199 -18.299 1.00 83.50 301 LYS A C 1
ATOM 2221 O O . LYS A 1 301 ? 45.216 -14.500 -17.594 1.00 83.50 301 LYS A O 1
ATOM 2226 N N . GLY A 1 302 ? 43.150 -14.940 -18.355 1.00 85.00 302 GLY A N 1
ATOM 2227 C CA . GLY A 1 302 ? 42.954 -16.180 -17.603 1.00 85.00 302 GLY A CA 1
ATOM 2228 C C . GLY A 1 302 ? 42.520 -15.992 -16.144 1.00 85.00 302 GLY A C 1
ATOM 2229 O O . GLY A 1 302 ? 42.305 -14.883 -15.658 1.00 85.00 302 GLY A O 1
ATOM 2230 N N . LEU A 1 303 ? 42.387 -17.123 -15.449 1.00 85.06 303 LEU A N 1
ATOM 2231 C CA . LEU A 1 303 ? 42.172 -17.224 -14.000 1.00 85.06 303 LEU A CA 1
ATOM 2232 C C . LEU A 1 303 ? 43.468 -17.704 -13.318 1.00 85.06 303 LEU A C 1
ATOM 2234 O O . LEU A 1 303 ? 44.284 -18.341 -13.983 1.00 85.06 303 LEU A O 1
ATOM 2238 N N . PRO A 1 304 ? 43.651 -17.504 -11.995 1.00 82.62 304 PRO A N 1
ATOM 2239 C CA . PRO A 1 304 ? 44.840 -17.979 -11.265 1.00 82.62 304 PRO A CA 1
ATOM 2240 C C . PRO A 1 304 ? 45.071 -19.504 -11.322 1.00 82.62 304 PRO A C 1
ATOM 2242 O O . PRO A 1 304 ? 46.161 -19.972 -10.998 1.00 82.62 304 PRO A O 1
ATOM 2245 N N . GLY A 1 305 ? 44.066 -20.281 -11.741 1.00 84.25 305 GLY A N 1
ATOM 2246 C CA . GLY A 1 305 ? 44.072 -21.744 -11.713 1.00 84.25 305 GLY A CA 1
ATOM 2247 C C . GLY A 1 305 ? 43.582 -22.288 -10.369 1.00 84.25 305 GLY A C 1
ATOM 2248 O O . GLY A 1 305 ? 43.712 -21.636 -9.336 1.00 84.25 305 GLY A O 1
ATOM 2249 N N . HIS A 1 306 ? 42.996 -23.489 -10.379 1.00 81.81 306 HIS A N 1
ATOM 2250 C CA . HIS A 1 306 ? 42.304 -24.052 -9.210 1.00 81.81 306 HIS A CA 1
ATOM 2251 C C . HIS A 1 306 ? 43.197 -24.109 -7.958 1.00 81.81 306 HIS A C 1
ATOM 2253 O O . HIS A 1 306 ? 42.813 -23.600 -6.910 1.00 81.81 306 HIS A O 1
ATOM 2259 N N . GLY A 1 307 ? 44.423 -24.625 -8.095 1.00 82.31 307 GLY A N 1
ATOM 2260 C CA . GLY A 1 307 ? 45.380 -24.752 -6.988 1.00 82.31 307 GLY A CA 1
ATOM 2261 C C . GLY A 1 307 ? 45.953 -23.437 -6.442 1.00 82.31 307 GLY A C 1
ATOM 2262 O O . GLY A 1 307 ? 46.678 -23.485 -5.461 1.00 82.31 307 GLY A O 1
ATOM 2263 N N . LYS A 1 308 ? 45.652 -22.281 -7.053 1.00 85.38 308 LYS A N 1
ATOM 2264 C CA . LYS A 1 308 ? 46.070 -20.946 -6.577 1.00 85.38 308 LYS A CA 1
ATOM 2265 C C . LYS A 1 308 ? 44.882 -20.035 -6.253 1.00 85.38 308 LYS A C 1
ATOM 2267 O O . LYS A 1 308 ? 45.072 -18.863 -5.943 1.00 85.38 308 LYS A O 1
ATOM 2272 N N . LEU A 1 309 ? 43.647 -20.534 -6.372 1.00 83.12 309 LEU A N 1
ATOM 2273 C CA . LEU A 1 309 ? 42.441 -19.721 -6.209 1.00 83.12 309 LEU A CA 1
ATOM 2274 C C . LEU A 1 309 ? 42.290 -19.202 -4.773 1.00 83.12 309 LEU A C 1
ATOM 2276 O O . LEU A 1 309 ? 41.883 -18.059 -4.591 1.00 83.12 309 LEU A O 1
ATOM 2280 N N . PHE A 1 310 ? 42.631 -20.021 -3.775 1.00 78.62 310 PHE A N 1
ATOM 2281 C CA . PHE A 1 310 ? 42.544 -19.637 -2.366 1.00 78.62 310 PHE A CA 1
ATOM 2282 C C . PHE A 1 310 ? 43.523 -18.502 -2.039 1.00 78.62 310 PHE A C 1
ATOM 2284 O O . PHE A 1 310 ? 43.083 -17.418 -1.665 1.00 78.62 310 PHE A O 1
ATOM 2291 N N . ASP A 1 311 ? 44.816 -18.703 -2.308 1.00 82.94 311 ASP A N 1
ATOM 2292 C CA . ASP A 1 311 ? 45.861 -17.689 -2.122 1.00 82.94 311 ASP A CA 1
ATOM 2293 C C . ASP A 1 311 ? 45.539 -16.401 -2.891 1.00 82.94 311 ASP A C 1
ATOM 2295 O O . ASP A 1 311 ? 45.739 -15.297 -2.388 1.00 82.94 311 ASP A O 1
ATOM 2299 N N . TYR A 1 312 ? 45.009 -16.524 -4.113 1.00 83.38 312 TYR A N 1
ATOM 2300 C CA . TYR A 1 312 ? 44.591 -15.374 -4.908 1.00 83.38 312 TYR A CA 1
ATOM 2301 C C . TYR A 1 312 ? 43.468 -14.586 -4.226 1.00 83.38 312 TYR A C 1
ATOM 2303 O O . TYR A 1 312 ? 43.547 -13.365 -4.175 1.00 83.38 312 TYR A O 1
ATOM 2311 N N . LEU A 1 313 ? 42.436 -15.250 -3.694 1.00 79.00 313 LEU A N 1
ATOM 2312 C CA . LEU A 1 313 ? 41.343 -14.574 -2.989 1.00 79.00 313 LEU A CA 1
ATOM 2313 C C . LEU A 1 313 ? 41.822 -13.954 -1.670 1.00 79.00 313 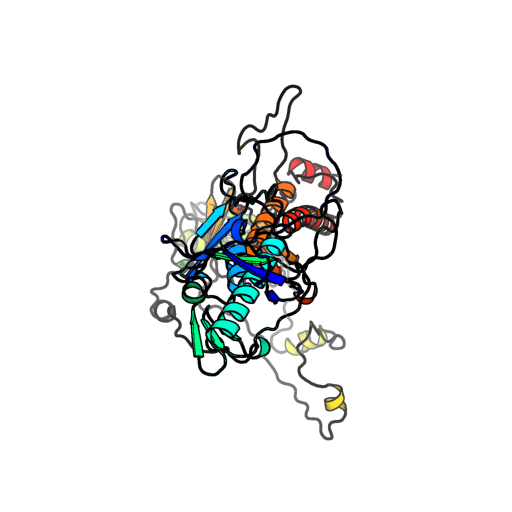LEU A C 1
ATOM 2315 O O . LEU A 1 313 ? 41.517 -12.794 -1.404 1.00 79.00 313 LEU A O 1
ATOM 2319 N N . GLN A 1 314 ? 42.619 -14.685 -0.884 1.00 76.69 314 GLN A N 1
ATOM 2320 C CA . GLN A 1 314 ? 43.136 -14.212 0.400 1.00 76.69 314 GLN A CA 1
ATOM 2321 C C . GLN A 1 314 ? 44.005 -12.957 0.242 1.00 76.69 314 GLN A C 1
ATOM 2323 O O . GLN A 1 314 ? 43.828 -12.005 0.994 1.00 76.69 314 GLN A O 1
ATOM 2328 N N . ASN A 1 315 ? 44.878 -12.915 -0.771 1.00 80.88 315 ASN A N 1
ATOM 2329 C CA . ASN A 1 315 ? 45.760 -11.774 -1.051 1.00 80.88 315 ASN A CA 1
ATOM 2330 C C . ASN A 1 315 ? 45.087 -10.633 -1.847 1.00 80.88 315 ASN A C 1
ATOM 2332 O O . ASN A 1 315 ? 45.750 -9.657 -2.204 1.00 80.88 315 ASN A O 1
ATOM 2336 N N . LYS A 1 316 ? 43.794 -10.748 -2.187 1.00 74.44 316 LYS A N 1
ATOM 2337 C CA . LYS A 1 316 ? 43.029 -9.716 -2.920 1.00 74.44 316 LYS A CA 1
ATOM 2338 C C . LYS A 1 316 ? 42.041 -8.936 -2.056 1.00 74.44 316 LYS A C 1
ATOM 2340 O O . LYS A 1 316 ? 41.458 -7.977 -2.553 1.00 74.44 316 LYS A O 1
ATOM 2345 N N . VAL A 1 317 ? 41.874 -9.325 -0.797 1.00 66.25 317 VAL A N 1
ATOM 2346 C CA . VAL A 1 317 ? 40.978 -8.691 0.173 1.00 66.25 317 VAL A CA 1
ATOM 2347 C C . VAL A 1 317 ? 41.828 -8.177 1.334 1.00 66.25 317 VAL A C 1
ATOM 2349 O O . VAL A 1 317 ? 42.679 -8.913 1.830 1.00 66.25 317 VAL A O 1
ATOM 2352 N N . SER A 1 318 ? 41.623 -6.929 1.769 1.00 66.56 318 SER A N 1
ATOM 2353 C CA . SER A 1 318 ? 42.133 -6.504 3.079 1.00 66.56 318 SER A CA 1
ATOM 2354 C C . SER A 1 318 ? 41.240 -7.126 4.145 1.00 66.56 318 SER A C 1
ATOM 2356 O O . SER A 1 318 ? 40.026 -6.931 4.137 1.00 66.56 318 SER A O 1
ATOM 2358 N N . TRP A 1 319 ? 41.848 -7.896 5.041 1.00 66.06 319 TRP A N 1
ATOM 2359 C CA . TRP A 1 319 ? 41.163 -8.513 6.178 1.00 66.06 319 TRP A CA 1
ATOM 2360 C C . TRP A 1 319 ? 41.098 -7.577 7.395 1.00 66.06 319 TRP A C 1
ATOM 2362 O O . TRP A 1 319 ? 40.499 -7.936 8.407 1.00 66.06 319 TRP A O 1
ATOM 2372 N N . ASP A 1 320 ? 41.683 -6.380 7.283 1.00 63.00 320 ASP A N 1
ATOM 2373 C CA . ASP A 1 320 ? 41.689 -5.346 8.322 1.00 63.00 320 ASP A CA 1
ATOM 2374 C C . ASP A 1 320 ? 40.311 -4.664 8.443 1.00 63.00 320 ASP A C 1
ATOM 2376 O O . ASP A 1 320 ? 39.914 -4.226 9.523 1.00 63.00 320 ASP A O 1
ATOM 2380 N N . GLU A 1 321 ? 39.542 -4.631 7.348 1.00 56.50 321 GLU A N 1
ATOM 2381 C CA . GLU A 1 321 ? 38.140 -4.211 7.335 1.00 56.50 321 GLU A CA 1
ATOM 2382 C C . GLU A 1 321 ? 37.207 -5.423 7.471 1.00 56.50 321 GLU A C 1
ATOM 2384 O O . GLU A 1 321 ? 36.838 -6.078 6.495 1.00 56.50 321 GLU A O 1
ATOM 2389 N N . LEU A 1 322 ? 36.764 -5.709 8.698 1.00 55.59 322 LEU A N 1
ATOM 2390 C CA . LEU A 1 322 ? 35.659 -6.643 8.923 1.00 55.59 322 LEU A CA 1
ATOM 2391 C C . LEU A 1 322 ? 34.355 -6.052 8.348 1.00 55.59 322 LEU A C 1
ATOM 2393 O O . LEU A 1 322 ? 33.921 -5.000 8.829 1.00 55.59 322 LEU A O 1
ATOM 2397 N N . PRO A 1 323 ? 33.658 -6.724 7.407 1.00 50.66 323 PRO A N 1
ATOM 2398 C CA . PRO A 1 323 ? 32.365 -6.271 6.894 1.00 50.66 323 PRO A CA 1
ATOM 2399 C C . PRO A 1 323 ? 31.251 -6.521 7.925 1.00 50.66 323 PRO A C 1
ATOM 2401 O O . PRO A 1 323 ? 30.397 -7.397 7.779 1.00 50.66 323 PRO A O 1
ATOM 2404 N N . ALA A 1 324 ? 31.258 -5.739 9.003 1.00 49.59 324 ALA A N 1
ATOM 2405 C CA . ALA A 1 324 ? 30.287 -5.795 10.086 1.00 49.59 324 ALA A CA 1
ATOM 2406 C C . ALA A 1 324 ? 28.973 -5.090 9.698 1.00 49.59 324 ALA A C 1
ATOM 2408 O O . ALA A 1 324 ? 28.628 -4.036 10.232 1.00 49.59 324 ALA A O 1
ATOM 2409 N N . SER A 1 325 ? 28.200 -5.680 8.781 1.00 48.25 325 SER A N 1
ATOM 2410 C CA . SER A 1 325 ? 26.852 -5.188 8.482 1.00 48.25 325 SER A CA 1
ATOM 2411 C C . SER A 1 325 ? 25.859 -5.600 9.579 1.00 48.25 325 SER A C 1
ATOM 2413 O O . SER A 1 325 ? 25.344 -6.716 9.579 1.00 48.25 325 SER A O 1
ATOM 2415 N N . ASN A 1 326 ? 25.573 -4.673 10.494 1.00 47.22 326 ASN A N 1
ATOM 2416 C CA . ASN A 1 326 ? 24.377 -4.613 11.341 1.00 47.22 326 ASN A CA 1
ATOM 2417 C C . ASN A 1 326 ? 23.882 -5.934 11.979 1.00 47.22 326 ASN A C 1
ATOM 2419 O O . ASN A 1 326 ? 22.873 -6.511 11.578 1.00 47.22 326 ASN A O 1
ATOM 2423 N N . GLY A 1 327 ? 24.463 -6.272 13.134 1.00 52.25 327 GLY A N 1
ATOM 2424 C CA . GLY A 1 327 ? 23.597 -6.418 14.311 1.00 52.25 327 GLY A CA 1
ATOM 2425 C C . GLY A 1 327 ? 23.127 -7.808 14.755 1.00 52.25 327 GLY A C 1
ATOM 2426 O O . GLY A 1 327 ? 22.131 -7.860 15.468 1.00 52.25 327 GLY A O 1
ATOM 2427 N N . VAL A 1 328 ? 23.828 -8.912 14.454 1.00 48.41 328 VAL A N 1
ATOM 2428 C CA . VAL A 1 328 ? 23.712 -10.148 15.276 1.00 48.41 328 VAL A CA 1
ATOM 2429 C C . VAL A 1 328 ? 25.060 -10.857 15.492 1.00 48.41 328 VAL A C 1
ATOM 2431 O O . VAL A 1 328 ? 25.165 -12.078 15.375 1.00 48.41 328 VAL A O 1
ATOM 2434 N N . THR A 1 329 ? 26.106 -10.128 15.888 1.00 48.84 329 THR A N 1
ATOM 2435 C CA . THR A 1 329 ? 27.278 -10.775 16.506 1.00 48.84 329 THR A CA 1
ATOM 2436 C C . THR A 1 329 ? 26.908 -11.173 17.937 1.00 48.84 329 THR A C 1
ATOM 2438 O O . THR A 1 329 ? 27.118 -10.418 18.884 1.00 48.84 329 THR A O 1
ATOM 2441 N N . LYS A 1 330 ? 26.286 -12.347 18.107 1.00 51.34 330 LYS A N 1
ATOM 2442 C CA . LYS A 1 330 ? 25.973 -12.918 19.430 1.00 51.34 330 LYS A CA 1
ATOM 2443 C C . LYS A 1 330 ? 27.242 -13.470 20.083 1.00 51.34 330 LYS A C 1
ATOM 2445 O O . LYS A 1 330 ? 27.473 -14.673 20.106 1.00 51.34 330 LYS A O 1
ATOM 2450 N N . GLY A 1 331 ? 28.045 -12.563 20.622 1.00 57.81 331 GLY A N 1
ATOM 2451 C CA . GLY A 1 331 ? 29.214 -12.862 21.435 1.00 57.81 331 GLY A CA 1
ATOM 2452 C C . GLY A 1 331 ? 29.706 -11.590 22.110 1.00 57.81 331 GLY A C 1
ATOM 2453 O O . GLY A 1 331 ? 29.843 -10.556 21.458 1.00 57.81 331 GLY A O 1
ATOM 2454 N N . ASP A 1 332 ? 29.960 -11.653 23.414 1.00 62.75 332 ASP A N 1
ATOM 2455 C CA . ASP A 1 332 ? 30.621 -10.559 24.116 1.00 62.75 332 ASP A CA 1
ATOM 2456 C C . ASP A 1 332 ? 32.126 -10.625 23.816 1.00 62.75 332 ASP A C 1
ATOM 2458 O O . ASP A 1 332 ? 32.857 -11.451 24.364 1.00 62.75 332 ASP A O 1
ATOM 2462 N N . LEU A 1 333 ? 32.585 -9.753 22.916 1.00 61.84 333 LEU A N 1
ATOM 2463 C CA . LEU A 1 333 ? 33.992 -9.657 22.524 1.00 61.84 333 LEU A CA 1
ATOM 2464 C C . LEU A 1 333 ? 34.910 -9.293 23.706 1.00 61.84 333 LEU A C 1
ATOM 2466 O O . LEU A 1 333 ? 36.073 -9.693 23.710 1.00 61.84 333 LEU A O 1
ATOM 2470 N N . LYS A 1 334 ? 34.403 -8.600 24.738 1.00 62.78 334 LYS A N 1
ATOM 2471 C CA . LYS A 1 334 ? 35.173 -8.328 25.962 1.00 62.78 334 LYS A CA 1
ATOM 2472 C C . LYS A 1 334 ? 35.333 -9.603 26.786 1.00 62.78 334 LYS A C 1
ATOM 2474 O O . LYS A 1 334 ? 36.436 -9.882 27.249 1.00 62.78 334 LYS A O 1
ATOM 2479 N N . LEU A 1 335 ? 34.276 -10.409 26.898 1.00 63.66 335 LEU A N 1
ATOM 2480 C CA . LEU A 1 335 ? 34.319 -11.715 27.564 1.00 63.66 335 LEU A CA 1
ATOM 2481 C C . LEU A 1 335 ? 35.216 -12.725 26.820 1.00 63.66 335 LEU A C 1
ATOM 2483 O O . LEU A 1 335 ? 35.867 -13.553 27.448 1.00 63.66 335 LEU A O 1
ATOM 2487 N N . ALA A 1 336 ? 35.289 -12.637 25.488 1.00 62.62 336 ALA A N 1
ATOM 2488 C CA . ALA A 1 336 ? 36.224 -13.431 24.689 1.00 62.62 336 ALA A CA 1
ATOM 2489 C C . ALA A 1 336 ? 37.689 -13.011 24.918 1.00 62.62 336 ALA A C 1
ATOM 2491 O O . ALA A 1 336 ? 38.567 -13.866 25.002 1.00 62.62 336 ALA A O 1
ATOM 2492 N N . SER A 1 337 ? 37.957 -11.708 25.074 1.00 66.06 337 SER A N 1
ATOM 2493 C CA . SER A 1 337 ? 39.316 -11.184 25.298 1.00 66.06 337 SER A CA 1
ATOM 2494 C C . SER A 1 337 ? 39.930 -11.538 26.662 1.00 66.06 337 SER A C 1
ATOM 2496 O O . SER A 1 337 ? 41.137 -11.404 26.840 1.00 66.06 337 SER A O 1
ATOM 2498 N N . SER A 1 338 ? 39.122 -12.017 27.616 1.00 71.69 338 SER A N 1
ATOM 2499 C CA . SER A 1 338 ? 39.559 -12.485 28.940 1.00 71.69 338 SER A CA 1
ATOM 2500 C C . SER A 1 338 ? 39.570 -14.016 29.086 1.00 71.69 338 SER A C 1
ATOM 2502 O O . SER A 1 338 ? 39.732 -14.532 30.195 1.00 71.69 338 SER A O 1
ATOM 2504 N N . ALA A 1 339 ? 39.411 -14.764 27.989 1.00 73.56 339 ALA A N 1
ATOM 2505 C CA . ALA A 1 339 ? 39.394 -16.223 28.014 1.00 73.56 339 ALA A CA 1
ATOM 2506 C C . ALA A 1 339 ? 40.756 -16.819 28.427 1.00 73.56 339 ALA A C 1
ATOM 2508 O O . ALA A 1 339 ? 41.787 -16.554 27.815 1.00 73.56 339 ALA A O 1
ATOM 2509 N N . ALA A 1 340 ? 40.753 -17.708 29.427 1.00 79.00 340 ALA A N 1
ATOM 2510 C CA . ALA A 1 340 ? 41.969 -18.367 29.926 1.00 79.00 340 ALA A CA 1
ATOM 2511 C C . ALA A 1 340 ? 42.597 -19.381 28.942 1.00 79.00 340 ALA A C 1
ATOM 2513 O O . ALA A 1 340 ? 43.724 -19.830 29.151 1.00 79.00 340 ALA A O 1
ATOM 2514 N N . LYS A 1 341 ? 41.867 -19.769 27.888 1.00 77.88 341 LYS A N 1
ATOM 2515 C CA . LYS A 1 341 ? 42.344 -20.571 26.755 1.00 77.88 341 LYS A CA 1
ATOM 2516 C C . LYS A 1 341 ? 41.640 -20.123 25.481 1.00 77.88 341 LYS A C 1
ATOM 2518 O O . LYS A 1 341 ? 40.415 -20.018 25.463 1.00 77.88 341 LYS A O 1
ATOM 2523 N N . THR A 1 342 ? 42.416 -19.970 24.416 1.00 77.94 342 THR A N 1
ATOM 2524 C CA . THR A 1 342 ? 41.926 -19.688 23.064 1.00 77.94 342 THR A CA 1
ATOM 2525 C C . THR A 1 342 ? 42.106 -20.930 22.199 1.00 77.94 342 THR A C 1
ATOM 2527 O O . THR A 1 342 ? 43.134 -21.601 22.279 1.00 77.94 342 THR A O 1
ATOM 2530 N N . HIS A 1 343 ? 41.113 -21.229 21.365 1.00 74.81 343 HIS A N 1
ATOM 2531 C CA . HIS A 1 343 ? 41.214 -22.231 20.309 1.00 74.81 343 HIS A CA 1
ATOM 2532 C C . HIS A 1 343 ? 41.045 -21.532 18.964 1.00 74.81 343 HIS A C 1
ATOM 2534 O O . HIS A 1 343 ? 40.050 -20.844 18.749 1.00 74.81 343 HIS A O 1
ATOM 2540 N N . GLU A 1 344 ? 42.006 -21.729 18.071 1.00 73.81 344 GLU A N 1
ATOM 2541 C CA . GLU A 1 344 ? 41.988 -21.198 16.712 1.00 73.81 344 GLU A CA 1
ATOM 2542 C C . GLU A 1 344 ? 42.021 -22.361 15.715 1.00 73.81 344 GLU A C 1
ATOM 2544 O O . GLU A 1 344 ? 42.630 -23.402 15.972 1.00 73.81 344 GLU A O 1
ATOM 2549 N N . GLY A 1 345 ? 41.339 -22.200 14.584 1.00 72.31 345 GLY A N 1
ATOM 2550 C CA . GLY A 1 345 ? 41.300 -23.197 13.525 1.00 72.31 345 GLY A CA 1
ATOM 2551 C C . GLY A 1 345 ? 40.838 -22.577 12.215 1.00 72.31 345 GLY A C 1
ATOM 2552 O O . GLY A 1 345 ? 39.808 -21.909 12.167 1.00 72.31 345 GLY A O 1
ATOM 2553 N N . SER A 1 346 ? 41.601 -22.816 11.151 1.00 73.00 346 SER A N 1
ATOM 2554 C CA . SER A 1 346 ? 41.217 -22.452 9.787 1.00 73.00 346 SER A CA 1
ATOM 2555 C C . SER A 1 346 ? 40.438 -23.595 9.143 1.00 73.00 346 SER A C 1
ATOM 2557 O O . SER A 1 346 ? 40.899 -24.735 9.137 1.00 73.00 346 SER A O 1
ATOM 2559 N N . TYR A 1 347 ? 39.278 -23.285 8.565 1.00 71.88 347 TYR A N 1
ATOM 2560 C CA . TYR A 1 347 ? 38.431 -24.252 7.869 1.00 71.88 347 TYR A CA 1
ATOM 2561 C C . TYR A 1 347 ? 38.333 -23.879 6.394 1.00 71.88 347 TYR A C 1
ATOM 2563 O O . TYR A 1 347 ? 37.933 -22.768 6.049 1.00 71.88 347 TYR A O 1
ATOM 2571 N N . PHE A 1 348 ? 38.680 -24.816 5.512 1.00 69.38 348 PHE A N 1
ATOM 2572 C CA . PHE A 1 348 ? 38.508 -24.624 4.079 1.00 69.38 348 PHE A CA 1
ATOM 2573 C C . PHE A 1 348 ? 37.054 -24.881 3.679 1.00 69.38 348 PHE A C 1
ATOM 2575 O O . PHE A 1 348 ? 36.530 -25.979 3.873 1.00 69.38 348 PHE A O 1
ATOM 2582 N N . PHE A 1 349 ? 36.424 -23.881 3.067 1.00 67.62 349 PHE A N 1
ATOM 2583 C CA . PHE A 1 349 ? 35.129 -24.022 2.416 1.00 67.62 349 PHE A CA 1
ATOM 2584 C C . PHE A 1 349 ? 35.331 -23.885 0.900 1.00 67.62 349 PHE A C 1
ATOM 2586 O O . PHE A 1 349 ? 35.845 -22.855 0.455 1.00 67.62 349 PHE A O 1
ATOM 2593 N N . PRO A 1 350 ? 34.984 -24.900 0.087 1.00 72.12 350 PRO A N 1
ATOM 2594 C CA . PRO A 1 350 ? 35.185 -24.830 -1.354 1.00 72.12 350 PRO A CA 1
ATOM 2595 C C . PRO A 1 350 ? 34.316 -23.732 -1.975 1.00 72.12 350 PRO A C 1
ATOM 2597 O O . PRO A 1 350 ? 33.210 -23.453 -1.510 1.00 72.12 350 PRO A O 1
ATOM 2600 N N . TYR A 1 351 ? 34.780 -23.147 -3.081 1.00 71.62 351 TYR A N 1
ATOM 2601 C CA . TYR A 1 351 ? 33.960 -22.227 -3.866 1.00 71.62 351 TYR A CA 1
ATOM 2602 C C . TYR A 1 351 ? 32.777 -22.987 -4.485 1.00 71.62 351 TYR A C 1
ATOM 2604 O O . TYR A 1 351 ? 32.931 -23.708 -5.473 1.00 71.62 351 TYR A O 1
ATOM 2612 N N . MET A 1 352 ? 31.593 -22.847 -3.888 1.00 74.88 352 MET A N 1
ATOM 2613 C CA . MET A 1 352 ? 30.375 -23.513 -4.344 1.00 74.88 352 MET A CA 1
ATOM 2614 C C . MET A 1 352 ? 29.523 -22.592 -5.213 1.00 74.88 352 MET A C 1
ATOM 2616 O O . MET A 1 352 ? 29.229 -21.453 -4.854 1.00 74.88 352 MET A O 1
ATOM 2620 N N . LYS A 1 353 ? 29.045 -23.126 -6.339 1.00 74.38 353 LYS A N 1
ATOM 2621 C CA . LYS A 1 353 ? 27.997 -22.493 -7.142 1.00 74.38 353 LYS A CA 1
ATOM 2622 C C . LYS A 1 353 ? 26.628 -22.874 -6.580 1.00 74.38 353 LYS A C 1
ATOM 2624 O O . LYS A 1 353 ? 26.363 -24.054 -6.363 1.00 74.38 353 LYS A O 1
ATOM 2629 N N . HIS A 1 354 ? 25.720 -21.906 -6.471 1.00 71.75 354 HIS A N 1
ATOM 2630 C CA . HIS A 1 354 ? 24.289 -22.176 -6.310 1.00 71.75 354 HIS A CA 1
ATOM 2631 C C . HIS A 1 354 ? 23.725 -22.753 -7.626 1.00 71.75 354 HIS A C 1
ATOM 2633 O O . HIS A 1 354 ? 23.163 -22.035 -8.454 1.00 71.75 354 HIS A O 1
ATOM 2639 N N . ALA A 1 355 ? 23.951 -24.044 -7.873 1.00 74.44 355 ALA A N 1
ATOM 2640 C CA . ALA A 1 355 ? 23.598 -24.713 -9.122 1.00 74.44 355 ALA A CA 1
ATOM 2641 C C . ALA A 1 355 ? 22.128 -25.189 -9.110 1.00 74.44 355 ALA A C 1
ATOM 2643 O O . ALA A 1 355 ? 21.787 -26.052 -8.301 1.00 74.44 355 ALA A O 1
ATOM 2644 N N . PRO A 1 356 ? 21.243 -24.659 -9.979 1.00 69.81 356 PRO A N 1
ATOM 2645 C CA . PRO A 1 356 ? 19.900 -25.206 -10.142 1.00 69.81 356 PRO A CA 1
ATOM 2646 C C . PRO A 1 356 ? 19.947 -26.554 -10.877 1.00 69.81 356 PRO A C 1
ATOM 2648 O O . PRO A 1 356 ? 20.812 -26.777 -11.722 1.00 69.81 356 PRO A O 1
ATOM 2651 N N . ILE A 1 357 ? 18.988 -27.435 -10.577 1.00 69.44 357 ILE A N 1
ATOM 2652 C CA . ILE A 1 357 ? 18.819 -28.727 -11.269 1.00 69.44 357 ILE A CA 1
ATOM 2653 C C . ILE A 1 357 ? 18.222 -28.521 -12.673 1.00 69.44 357 ILE A C 1
ATOM 2655 O O . ILE A 1 357 ? 18.572 -29.231 -13.611 1.00 69.44 357 ILE A O 1
ATOM 2659 N N . SER A 1 358 ? 17.341 -27.529 -12.835 1.00 67.12 358 SER A N 1
ATOM 2660 C CA . SER A 1 358 ? 16.760 -27.146 -14.124 1.00 67.12 358 SER A CA 1
ATOM 2661 C C . SER A 1 358 ? 17.644 -26.140 -14.877 1.00 67.12 358 SER A C 1
ATOM 2663 O O . SER A 1 358 ? 18.264 -25.283 -14.237 1.00 67.12 358 SER A O 1
ATOM 2665 N N . PRO A 1 359 ? 17.635 -26.138 -16.225 1.00 74.44 359 PRO A N 1
ATOM 2666 C CA . PRO A 1 359 ? 18.213 -25.055 -17.015 1.00 74.44 359 PRO A CA 1
ATOM 2667 C C . PRO A 1 359 ? 17.655 -23.682 -16.616 1.00 74.44 359 PRO A C 1
ATOM 2669 O O . PRO A 1 359 ? 16.471 -23.533 -16.311 1.00 74.44 359 PRO A O 1
ATOM 2672 N N . THR A 1 360 ? 18.506 -22.659 -16.653 1.00 81.75 360 THR A N 1
ATOM 2673 C CA . THR A 1 360 ? 18.101 -21.265 -16.446 1.00 81.75 360 THR A CA 1
ATOM 2674 C C . THR A 1 360 ? 17.356 -20.767 -17.683 1.00 81.75 360 THR A C 1
ATOM 2676 O O . THR A 1 360 ? 17.980 -20.445 -18.694 1.00 81.75 360 THR A O 1
ATOM 2679 N N . VAL A 1 361 ? 16.027 -20.717 -17.608 1.00 87.31 361 VAL A N 1
ATOM 2680 C CA . VAL A 1 361 ? 15.148 -20.276 -18.702 1.00 87.31 361 VAL A CA 1
ATOM 2681 C C . VAL A 1 361 ? 14.291 -19.082 -18.274 1.00 87.31 361 VAL A C 1
ATOM 2683 O O . VAL A 1 361 ? 13.945 -18.934 -17.096 1.00 87.31 361 VAL A O 1
ATOM 2686 N N . SER A 1 362 ? 13.967 -18.243 -19.256 1.00 89.88 362 SER A N 1
ATOM 2687 C CA . SER A 1 362 ? 13.040 -17.117 -19.166 1.00 89.88 362 SER A CA 1
ATOM 2688 C C . SER A 1 362 ? 12.153 -17.123 -20.408 1.00 89.88 362 SER A C 1
ATOM 2690 O O . SER A 1 362 ? 12.666 -17.256 -21.517 1.00 89.88 362 SER A O 1
ATOM 2692 N N . LEU A 1 363 ? 10.850 -16.940 -20.223 1.00 90.94 363 LEU A N 1
ATOM 2693 C CA . LEU A 1 363 ? 9.878 -16.683 -21.281 1.00 90.94 363 LEU A CA 1
ATOM 2694 C C . LEU A 1 363 ? 9.424 -15.225 -21.168 1.00 90.94 363 LEU A C 1
ATOM 2696 O O . LEU A 1 363 ? 9.028 -14.789 -20.085 1.00 90.94 363 LEU A O 1
ATOM 2700 N N . ALA A 1 364 ? 9.479 -14.496 -22.281 1.00 89.88 364 ALA A N 1
ATOM 2701 C CA . ALA A 1 364 ? 8.989 -13.130 -22.399 1.00 89.88 364 ALA A CA 1
ATOM 2702 C C . ALA A 1 364 ? 7.808 -13.092 -23.373 1.00 89.88 364 ALA A C 1
ATOM 2704 O O . ALA A 1 364 ? 7.937 -13.513 -24.520 1.00 89.88 364 ALA A O 1
ATOM 2705 N N . ASP A 1 365 ? 6.678 -12.575 -22.908 1.00 87.81 365 ASP A N 1
ATOM 2706 C CA . ASP A 1 365 ? 5.496 -12.281 -23.711 1.00 87.81 365 ASP A CA 1
ATOM 2707 C C . ASP A 1 365 ? 5.399 -10.756 -23.850 1.00 87.81 365 ASP A C 1
ATOM 2709 O O . ASP A 1 365 ? 5.036 -10.056 -22.901 1.00 87.81 365 ASP A O 1
ATOM 2713 N N . VAL A 1 366 ? 5.829 -10.250 -25.009 1.00 85.88 366 VAL A N 1
ATOM 2714 C CA . VAL A 1 366 ? 5.889 -8.821 -25.345 1.00 85.88 366 VAL A CA 1
ATOM 2715 C C . VAL A 1 366 ? 4.645 -8.457 -26.148 1.00 85.88 366 VAL A C 1
ATOM 2717 O O . VAL A 1 366 ? 4.386 -9.043 -27.200 1.00 85.88 366 VAL A O 1
ATOM 2720 N N . LYS A 1 367 ? 3.872 -7.487 -25.664 1.00 80.88 367 LYS A N 1
ATOM 2721 C CA . LYS A 1 367 ? 2.656 -6.997 -26.319 1.00 80.88 367 LYS A CA 1
ATOM 2722 C C . LYS A 1 367 ? 2.944 -5.787 -27.205 1.00 80.88 367 LYS A C 1
ATOM 2724 O O . LYS A 1 367 ? 3.947 -5.094 -27.054 1.00 80.88 367 LYS A O 1
ATOM 2729 N N . SER A 1 368 ? 2.023 -5.513 -28.127 1.00 81.25 368 SER A N 1
ATOM 2730 C CA . SER A 1 368 ? 2.103 -4.387 -29.068 1.00 81.25 368 SER A CA 1
ATOM 2731 C C . SER A 1 368 ? 2.017 -3.004 -28.410 1.00 81.25 368 SER A C 1
ATOM 2733 O O . SER A 1 368 ? 2.362 -2.018 -29.048 1.00 81.25 368 SER A O 1
ATOM 2735 N N . ASP A 1 369 ? 1.557 -2.925 -27.159 1.00 71.69 369 ASP A N 1
ATOM 2736 C CA . ASP A 1 369 ? 1.553 -1.708 -26.335 1.00 71.69 369 ASP A CA 1
ATOM 2737 C C . ASP A 1 369 ? 2.877 -1.484 -25.573 1.00 71.69 369 ASP A C 1
ATOM 2739 O O . ASP A 1 369 ? 2.995 -0.534 -24.804 1.00 71.69 369 ASP A O 1
ATOM 2743 N N . GLY A 1 370 ? 3.877 -2.351 -25.776 1.00 70.06 370 GLY A N 1
ATOM 2744 C CA . GLY A 1 370 ? 5.166 -2.308 -25.084 1.00 70.06 370 GLY A CA 1
ATOM 2745 C C . GLY A 1 370 ? 5.177 -2.993 -23.714 1.00 70.06 370 GLY A C 1
ATOM 2746 O O . GLY A 1 370 ? 6.241 -3.093 -23.102 1.00 70.06 370 GLY A O 1
ATOM 2747 N N . SER A 1 371 ? 4.043 -3.506 -23.223 1.00 72.06 371 SER A N 1
ATOM 2748 C CA . SER A 1 371 ? 4.016 -4.274 -21.976 1.00 72.06 371 SER A CA 1
ATOM 2749 C C . SER A 1 371 ? 4.706 -5.635 -22.141 1.00 72.06 371 SER A C 1
ATOM 2751 O O . SER A 1 371 ? 4.617 -6.290 -23.182 1.00 72.06 371 SER A O 1
ATOM 2753 N N . VAL A 1 372 ? 5.426 -6.070 -21.101 1.00 78.00 372 VAL A N 1
ATOM 2754 C CA . VAL A 1 372 ? 6.190 -7.326 -21.113 1.00 78.00 372 VAL A CA 1
ATOM 2755 C C . VAL A 1 372 ? 5.832 -8.164 -19.892 1.00 78.00 372 VAL A C 1
ATOM 2757 O O . VAL A 1 372 ? 6.104 -7.774 -18.756 1.00 78.00 372 VAL A O 1
ATOM 2760 N N . THR A 1 373 ? 5.271 -9.350 -20.122 1.00 82.88 373 THR A N 1
ATOM 2761 C CA . THR A 1 373 ? 5.094 -10.367 -19.078 1.00 82.88 373 THR A CA 1
ATOM 2762 C C . THR A 1 373 ? 6.285 -11.319 -19.095 1.00 82.88 373 THR A C 1
ATOM 2764 O O . THR A 1 373 ? 6.644 -11.860 -20.138 1.00 82.88 373 THR A O 1
ATOM 2767 N N . LEU A 1 374 ? 6.913 -11.527 -17.935 1.00 82.44 374 LEU A N 1
ATOM 2768 C CA . LEU A 1 374 ? 8.093 -12.381 -17.786 1.00 82.44 374 LEU A CA 1
ATOM 2769 C C . LEU A 1 374 ? 7.819 -13.547 -16.843 1.00 82.44 374 LEU A C 1
ATOM 2771 O O . LEU A 1 374 ? 7.595 -13.357 -15.648 1.00 82.44 374 LEU A O 1
ATOM 2775 N N . HIS A 1 375 ? 7.942 -14.761 -17.370 1.00 86.50 375 HIS A N 1
ATOM 2776 C CA . HIS A 1 375 ? 8.029 -15.976 -16.570 1.00 86.50 375 HIS A CA 1
ATOM 2777 C C . HIS A 1 375 ? 9.503 -16.361 -16.476 1.00 86.50 375 HIS A C 1
ATOM 2779 O O . HIS A 1 375 ? 10.154 -16.607 -17.488 1.00 86.50 375 HIS A O 1
ATOM 2785 N N . THR A 1 376 ? 10.063 -16.386 -15.269 1.00 84.19 376 THR A N 1
ATOM 2786 C CA . THR A 1 376 ? 11.464 -16.761 -15.045 1.00 84.19 376 THR A CA 1
ATOM 2787 C C . THR A 1 376 ? 11.680 -17.237 -13.610 1.00 84.19 376 THR A C 1
ATOM 2789 O O . THR A 1 376 ? 10.818 -17.087 -12.743 1.00 84.19 376 THR A O 1
ATOM 2792 N N . HIS A 1 377 ? 12.840 -17.830 -13.361 1.00 77.12 377 HIS A N 1
ATOM 2793 C CA . HIS A 1 377 ? 13.282 -18.274 -12.049 1.00 77.12 377 HIS A CA 1
ATOM 2794 C C . HIS A 1 377 ? 13.868 -17.081 -11.272 1.00 77.12 377 HIS A C 1
ATOM 2796 O O . HIS A 1 377 ? 14.750 -16.381 -11.760 1.00 77.12 377 HIS A O 1
ATOM 2802 N N . SER A 1 378 ? 13.381 -16.826 -10.053 1.00 70.19 378 SER A N 1
ATOM 2803 C CA . SER A 1 378 ? 13.877 -15.722 -9.220 1.00 70.19 378 SER A CA 1
ATOM 2804 C C . SER A 1 378 ? 13.727 -16.004 -7.729 1.00 70.19 378 SER A C 1
ATOM 2806 O O . SER A 1 378 ? 12.719 -16.555 -7.294 1.00 70.19 378 SER A O 1
ATOM 2808 N N . GLN A 1 379 ? 14.719 -15.577 -6.945 1.00 58.22 379 GLN A N 1
ATOM 2809 C CA . GLN A 1 379 ? 14.656 -15.536 -5.478 1.00 58.22 379 GLN A CA 1
ATOM 2810 C C . GLN A 1 379 ? 14.086 -14.205 -4.950 1.00 58.22 379 GLN A C 1
ATOM 2812 O O . GLN A 1 379 ? 13.705 -14.121 -3.788 1.00 58.22 379 GLN A O 1
ATOM 2817 N N . ASN A 1 380 ? 14.018 -13.164 -5.789 1.00 54.22 380 ASN A N 1
ATOM 2818 C CA . ASN A 1 380 ? 13.481 -11.847 -5.441 1.00 54.22 380 ASN A CA 1
ATOM 2819 C C . ASN A 1 380 ? 12.797 -11.236 -6.681 1.00 54.22 380 ASN A C 1
ATOM 2821 O O . ASN A 1 380 ? 13.417 -10.454 -7.412 1.00 54.22 380 ASN A O 1
ATOM 2825 N N . PRO A 1 381 ? 11.545 -11.632 -6.987 1.00 51.00 381 PRO A N 1
ATOM 2826 C CA . PRO A 1 381 ? 10.882 -11.233 -8.226 1.00 51.00 381 PRO A CA 1
ATOM 2827 C C . PRO A 1 381 ? 10.646 -9.719 -8.317 1.00 51.00 381 PRO A C 1
ATOM 2829 O O . PRO A 1 381 ? 10.705 -9.171 -9.412 1.00 51.00 381 PRO A O 1
ATOM 2832 N N . GLN A 1 382 ? 10.469 -9.017 -7.193 1.00 48.03 382 GLN A N 1
ATOM 2833 C CA . GLN A 1 382 ? 10.299 -7.561 -7.149 1.00 48.03 382 GLN A CA 1
ATOM 2834 C C . GLN A 1 382 ? 11.597 -6.818 -7.511 1.00 48.03 382 GLN A C 1
ATOM 2836 O O . GLN A 1 382 ? 11.576 -5.894 -8.323 1.00 48.03 382 GLN A O 1
ATOM 2841 N N . PHE A 1 383 ? 12.746 -7.235 -6.962 1.00 49.38 383 PHE A N 1
ATOM 2842 C CA . PHE A 1 383 ? 14.044 -6.664 -7.346 1.00 49.38 383 PHE A CA 1
ATOM 2843 C C . PHE A 1 383 ? 14.404 -6.991 -8.800 1.00 49.38 383 PHE A C 1
ATOM 2845 O O . PHE A 1 383 ? 14.883 -6.119 -9.527 1.00 49.38 383 PHE A O 1
ATOM 2852 N N . LEU A 1 384 ? 14.134 -8.224 -9.245 1.00 59.00 384 LEU A N 1
ATOM 2853 C CA . LEU A 1 384 ? 14.371 -8.631 -10.628 1.00 59.00 384 LEU A CA 1
ATOM 2854 C C . LEU A 1 384 ? 13.500 -7.829 -11.607 1.00 59.00 384 LEU A C 1
ATOM 2856 O O . LEU A 1 384 ? 14.025 -7.333 -12.598 1.00 59.00 384 LEU A O 1
ATOM 2860 N N . ARG A 1 385 ? 12.211 -7.620 -11.296 1.00 58.88 385 ARG A N 1
ATOM 2861 C CA . ARG A 1 385 ? 11.309 -6.743 -12.061 1.00 58.88 385 ARG A CA 1
ATOM 2862 C C . ARG A 1 385 ? 11.892 -5.338 -12.204 1.00 58.88 385 ARG A C 1
ATOM 2864 O O . ARG A 1 385 ? 11.955 -4.836 -13.318 1.00 58.88 385 ARG A O 1
ATOM 2871 N N . SER A 1 386 ? 12.356 -4.732 -11.109 1.00 50.91 386 SER A N 1
ATOM 2872 C CA . SER A 1 386 ? 12.970 -3.396 -11.140 1.00 50.91 386 SER A CA 1
ATOM 2873 C C . SER A 1 386 ? 14.267 -3.367 -11.961 1.00 50.91 386 SER A C 1
ATOM 2875 O O . SER A 1 386 ? 14.468 -2.457 -12.760 1.00 50.91 386 SER A O 1
ATOM 2877 N N . SER A 1 387 ? 15.127 -4.381 -11.827 1.00 57.72 387 SER A N 1
ATOM 2878 C CA . SER A 1 387 ? 16.384 -4.475 -12.587 1.00 57.72 387 SER A CA 1
ATOM 2879 C C . SER A 1 387 ? 16.140 -4.640 -14.089 1.00 57.72 387 SER A C 1
ATOM 2881 O O . SER A 1 387 ? 16.808 -3.999 -14.894 1.00 57.72 387 SER A O 1
ATOM 2883 N N . ILE A 1 388 ? 15.153 -5.455 -14.472 1.00 68.38 388 ILE A N 1
ATOM 2884 C CA . ILE A 1 388 ? 14.768 -5.636 -15.874 1.00 68.38 388 ILE A CA 1
ATOM 2885 C C . ILE A 1 388 ? 14.080 -4.378 -16.416 1.00 68.38 388 ILE A C 1
ATOM 2887 O O . ILE A 1 388 ? 14.413 -3.952 -17.515 1.00 68.38 388 ILE A O 1
ATOM 2891 N N . ALA A 1 389 ? 13.196 -3.733 -15.649 1.00 62.09 389 ALA A N 1
ATOM 2892 C CA . ALA A 1 389 ? 12.586 -2.464 -16.047 1.00 62.09 389 ALA A CA 1
ATOM 2893 C C . ALA A 1 389 ? 13.645 -1.375 -16.298 1.00 62.09 389 ALA A C 1
ATOM 2895 O O . ALA A 1 389 ? 13.557 -0.668 -17.294 1.00 62.09 389 ALA A O 1
ATOM 2896 N N . LYS A 1 390 ? 14.692 -1.294 -15.464 1.00 58.91 390 LYS A N 1
ATOM 2897 C CA . LYS A 1 390 ? 15.843 -0.398 -15.688 1.00 58.91 390 LYS A CA 1
ATOM 2898 C C . LYS A 1 390 ? 16.674 -0.774 -16.918 1.00 58.91 390 LYS A C 1
ATOM 2900 O O . LYS A 1 390 ? 17.152 0.109 -17.611 1.00 58.91 390 LYS A O 1
ATOM 2905 N N . MET A 1 391 ? 16.850 -2.066 -17.198 1.00 66.69 391 MET A N 1
ATOM 2906 C CA . MET A 1 391 ? 17.582 -2.544 -18.380 1.00 66.69 391 MET A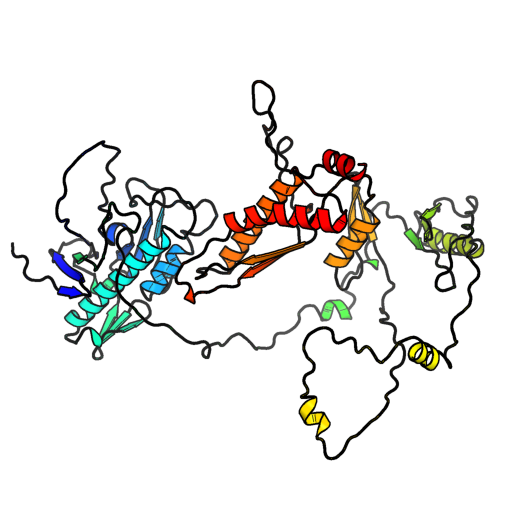 CA 1
ATOM 2907 C C . MET A 1 391 ? 16.819 -2.286 -19.691 1.00 66.69 391 MET A C 1
ATOM 2909 O O . MET A 1 391 ? 17.440 -2.042 -20.720 1.00 66.69 391 MET A O 1
ATOM 2913 N N . LEU A 1 392 ? 15.485 -2.360 -19.658 1.00 70.00 392 LEU A N 1
ATOM 2914 C CA . LEU A 1 392 ? 14.604 -2.104 -20.803 1.00 70.00 392 LEU A CA 1
ATOM 2915 C C . LEU A 1 392 ? 14.203 -0.618 -20.935 1.00 70.00 392 LEU A C 1
ATOM 2917 O O . LEU A 1 392 ? 13.655 -0.227 -21.962 1.00 70.00 392 LEU A O 1
ATOM 2921 N N . GLY A 1 393 ? 14.458 0.200 -19.908 1.00 56.00 393 GLY A N 1
ATOM 2922 C CA . GLY A 1 393 ? 14.051 1.603 -19.813 1.00 56.00 393 GLY A CA 1
ATOM 2923 C C . GLY A 1 393 ? 15.125 2.580 -20.292 1.00 56.00 393 GLY A C 1
ATOM 2924 O O . GLY A 1 393 ? 16.060 2.901 -19.562 1.00 56.00 393 GLY A O 1
ATOM 2925 N N . ASN A 1 394 ? 14.951 3.078 -21.516 1.00 45.69 394 ASN A N 1
ATOM 2926 C CA . ASN A 1 394 ? 15.745 4.149 -22.123 1.00 45.69 394 ASN A CA 1
ATOM 2927 C C . ASN A 1 394 ? 15.679 5.456 -21.284 1.00 45.69 394 ASN A C 1
ATOM 2929 O O . ASN A 1 394 ? 14.568 5.914 -21.009 1.00 45.69 394 ASN A O 1
ATOM 2933 N N . PRO A 1 395 ? 16.812 6.116 -20.944 1.00 45.56 395 PRO A N 1
ATOM 2934 C CA . PRO A 1 395 ? 16.821 7.447 -20.319 1.00 45.56 395 PRO A CA 1
ATOM 2935 C C . PRO A 1 395 ? 16.050 8.542 -21.079 1.00 45.56 395 PRO A C 1
ATOM 2937 O O . PRO A 1 395 ? 15.718 9.567 -20.490 1.00 45.56 395 PRO A O 1
ATOM 2940 N N . GLU A 1 396 ? 15.756 8.352 -22.369 1.00 45.78 396 GLU A N 1
ATOM 2941 C CA . GLU A 1 396 ? 15.060 9.341 -23.202 1.00 45.78 396 GLU A CA 1
ATOM 2942 C C . GLU A 1 396 ? 13.528 9.354 -23.071 1.00 45.78 396 GLU A C 1
ATOM 2944 O O . GLU A 1 396 ? 12.909 10.252 -23.639 1.00 45.78 396 GLU A O 1
ATOM 2949 N N . SER A 1 397 ? 12.869 8.407 -22.384 1.00 62.94 397 SER A N 1
ATOM 2950 C CA . SER A 1 397 ? 11.391 8.423 -22.341 1.00 62.94 397 SER A CA 1
ATOM 2951 C C . SER A 1 397 ? 10.843 9.557 -21.463 1.00 62.94 397 SER A C 1
ATOM 2953 O O . SER A 1 397 ? 9.888 10.239 -21.850 1.00 62.94 397 SER A O 1
ATOM 2955 N N . GLY A 1 398 ? 11.503 9.810 -20.327 1.00 68.81 398 GLY A N 1
ATOM 2956 C CA . GLY A 1 398 ? 11.074 10.740 -19.278 1.00 68.81 398 GLY A CA 1
ATOM 2957 C C . GLY A 1 398 ? 10.180 10.119 -18.200 1.00 68.81 398 GLY A C 1
ATOM 2958 O O . GLY A 1 398 ? 9.781 10.824 -17.278 1.00 68.81 398 GLY A O 1
ATOM 2959 N N . ASP A 1 399 ? 9.854 8.829 -18.287 1.00 80.12 399 ASP A N 1
ATOM 2960 C CA . ASP A 1 399 ? 8.915 8.199 -17.354 1.00 80.12 399 ASP A CA 1
ATOM 2961 C C . ASP A 1 399 ? 9.523 8.038 -15.953 1.00 80.12 399 ASP A C 1
ATOM 2963 O O . ASP A 1 399 ? 10.592 7.446 -15.776 1.00 80.12 399 ASP A O 1
ATOM 2967 N N . VAL A 1 400 ? 8.810 8.513 -14.929 1.00 80.75 400 VAL A N 1
ATOM 2968 C CA . VAL A 1 400 ? 9.193 8.329 -13.524 1.00 80.75 400 VAL A CA 1
ATOM 2969 C C . VAL A 1 400 ? 8.301 7.268 -12.897 1.00 80.75 400 VAL A C 1
ATOM 2971 O O . VAL A 1 400 ? 7.094 7.447 -12.774 1.00 80.75 400 VAL A O 1
ATOM 2974 N N . LYS A 1 401 ? 8.909 6.166 -12.451 1.00 84.94 401 LYS A N 1
ATOM 2975 C CA . LYS A 1 401 ? 8.203 5.059 -11.801 1.00 84.94 401 LYS A CA 1
ATOM 2976 C C . LYS A 1 401 ? 8.655 4.880 -10.356 1.00 84.94 401 LYS A C 1
ATOM 2978 O O . LYS A 1 401 ? 9.834 4.654 -10.083 1.00 84.94 401 LYS A O 1
ATOM 2983 N N . VAL A 1 402 ? 7.697 4.873 -9.433 1.00 85.81 402 VAL A N 1
ATOM 2984 C CA . VAL A 1 402 ? 7.935 4.483 -8.038 1.00 85.81 402 VAL A CA 1
ATOM 2985 C C . VAL A 1 402 ? 7.874 2.956 -7.949 1.00 85.81 402 VAL A C 1
ATOM 2987 O O . VAL A 1 402 ? 6.831 2.352 -8.159 1.00 85.81 402 VAL A O 1
ATOM 2990 N N . GLU A 1 403 ? 8.997 2.297 -7.658 1.00 83.69 403 GLU A N 1
ATOM 2991 C CA . GLU A 1 403 ? 9.021 0.831 -7.481 1.00 83.69 403 GLU A CA 1
ATOM 2992 C C . GLU A 1 403 ? 8.626 0.410 -6.059 1.00 83.69 403 GLU A C 1
ATOM 2994 O O . GLU A 1 403 ? 7.965 -0.613 -5.872 1.00 83.69 403 GLU A O 1
ATOM 2999 N N . ARG A 1 404 ? 9.036 1.192 -5.053 1.00 88.19 404 ARG A N 1
ATOM 3000 C CA . ARG A 1 404 ? 8.779 0.949 -3.629 1.00 88.19 404 ARG A CA 1
ATOM 3001 C C . ARG A 1 404 ? 8.618 2.261 -2.881 1.00 88.19 404 ARG A C 1
ATOM 3003 O O . ARG A 1 404 ? 9.308 3.227 -3.194 1.00 88.19 404 ARG A O 1
ATOM 3010 N N . ILE A 1 405 ? 7.800 2.252 -1.837 1.00 89.00 405 ILE A N 1
ATOM 3011 C CA . ILE A 1 405 ? 7.695 3.355 -0.882 1.00 89.00 405 ILE A CA 1
ATOM 3012 C C . ILE A 1 405 ? 7.460 2.793 0.520 1.00 89.00 405 ILE A C 1
ATOM 3014 O O . ILE A 1 405 ? 6.621 1.918 0.726 1.00 89.00 405 ILE A O 1
ATOM 3018 N N . ALA A 1 406 ? 8.241 3.263 1.491 1.00 93.12 406 ALA A N 1
ATOM 3019 C CA . ALA A 1 406 ? 8.086 2.895 2.891 1.00 93.12 406 ALA A CA 1
ATOM 3020 C C . ALA A 1 406 ? 7.569 4.107 3.661 1.00 93.12 406 ALA A C 1
ATOM 3022 O O . ALA A 1 406 ? 8.197 5.162 3.629 1.00 93.12 406 ALA A O 1
ATOM 3023 N N . ILE A 1 407 ? 6.446 3.949 4.361 1.00 90.00 407 ILE A N 1
ATOM 3024 C CA . ILE A 1 407 ? 5.893 4.992 5.224 1.00 90.00 407 ILE A CA 1
ATOM 3025 C C . ILE A 1 407 ? 5.915 4.480 6.659 1.00 90.00 407 ILE A C 1
ATOM 3027 O O . ILE A 1 407 ? 5.231 3.513 7.002 1.00 90.00 407 ILE A O 1
ATOM 3031 N N . VAL A 1 408 ? 6.716 5.140 7.493 1.00 90.00 408 VAL A N 1
ATOM 3032 C CA . VAL A 1 408 ? 6.653 5.012 8.951 1.00 90.00 408 VAL A CA 1
ATOM 3033 C C . VAL A 1 408 ? 5.659 6.042 9.449 1.00 90.00 408 VAL A C 1
ATOM 3035 O O . VAL A 1 408 ? 5.764 7.212 9.087 1.00 90.00 408 VAL A O 1
ATOM 3038 N N . MET A 1 409 ? 4.705 5.620 10.272 1.00 85.56 409 MET A N 1
ATOM 3039 C CA . MET A 1 409 ? 3.748 6.541 10.866 1.00 85.56 409 MET A CA 1
ATOM 3040 C C . MET A 1 409 ? 3.548 6.295 12.344 1.00 85.56 409 MET A C 1
ATOM 3042 O O . MET A 1 409 ? 3.419 5.161 12.802 1.00 85.56 409 MET A O 1
ATOM 3046 N N . ASP A 1 410 ? 3.442 7.409 13.043 1.00 86.69 410 ASP A N 1
ATOM 3047 C CA . ASP A 1 410 ? 3.265 7.529 14.472 1.00 86.69 410 ASP A CA 1
ATOM 3048 C C . ASP A 1 410 ? 1.941 8.258 14.699 1.00 86.69 410 ASP A C 1
ATOM 3050 O O . ASP A 1 410 ? 1.748 9.381 14.237 1.00 86.69 410 ASP A O 1
ATOM 3054 N N . LEU A 1 411 ? 0.989 7.534 15.282 1.00 80.38 411 LEU A N 1
ATOM 3055 C CA . LEU A 1 411 ? -0.440 7.848 15.252 1.00 80.38 411 LEU A CA 1
ATOM 3056 C C . LEU A 1 411 ? -1.112 7.668 16.616 1.00 80.38 411 LEU A C 1
ATOM 3058 O O . LEU A 1 411 ? -2.316 7.430 16.688 1.00 80.38 411 LEU A O 1
ATOM 3062 N N . GLY A 1 412 ? -0.338 7.711 17.697 1.00 86.06 412 GLY A N 1
ATOM 3063 C CA . GLY A 1 412 ? -0.879 7.467 19.027 1.00 86.06 412 GLY A CA 1
ATOM 3064 C C . GLY A 1 412 ? -1.546 6.087 19.133 1.00 86.06 412 GLY A C 1
ATOM 3065 O O . GLY A 1 412 ? -0.930 5.054 18.850 1.00 86.06 412 GLY A O 1
ATOM 3066 N N . ILE A 1 413 ? -2.824 6.081 19.513 1.00 84.62 413 ILE A N 1
ATOM 3067 C CA . ILE A 1 413 ? -3.684 4.906 19.664 1.00 84.62 413 ILE A CA 1
ATOM 3068 C C . ILE A 1 413 ? -4.244 4.452 18.305 1.00 84.62 413 ILE A C 1
ATOM 3070 O O . ILE A 1 413 ? -5.017 5.150 17.641 1.00 84.62 413 ILE A O 1
ATOM 3074 N N . VAL A 1 414 ? -3.941 3.206 17.940 1.00 87.62 414 VAL A N 1
ATOM 3075 C CA . VAL A 1 414 ? -4.435 2.556 16.718 1.00 87.62 414 VAL A CA 1
ATOM 3076 C C . VAL A 1 414 ? -5.625 1.651 17.037 1.00 87.62 414 VAL A C 1
ATOM 3078 O O . V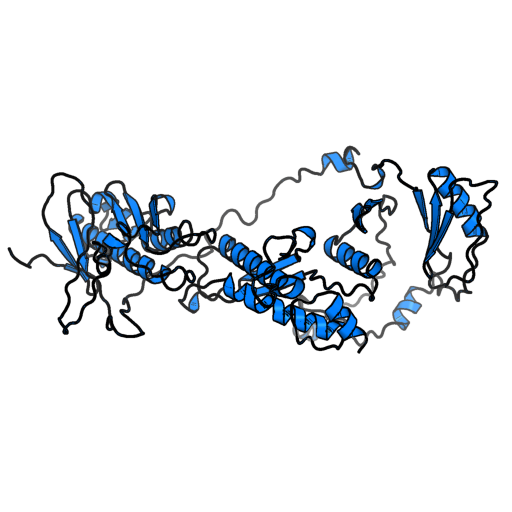AL A 1 414 ? -5.453 0.573 17.595 1.00 87.62 414 VAL A O 1
ATOM 3081 N N . VAL A 1 415 ? -6.834 2.059 16.634 1.00 85.00 415 VAL A N 1
ATOM 3082 C CA . VAL A 1 415 ? -8.075 1.287 16.882 1.00 85.00 415 VAL A CA 1
ATOM 3083 C C . VAL A 1 415 ? -8.129 -0.010 16.069 1.00 85.00 415 VAL A C 1
ATOM 3085 O O . VAL A 1 415 ? -8.536 -1.059 16.564 1.00 85.00 415 VAL A O 1
ATOM 3088 N N . ASN A 1 416 ? -7.731 0.059 14.798 1.00 86.62 416 ASN A N 1
ATOM 3089 C CA . ASN A 1 416 ? -7.760 -1.080 13.889 1.00 86.62 416 ASN A CA 1
ATOM 3090 C C . ASN A 1 416 ? -6.520 -1.056 12.978 1.00 86.62 416 ASN A C 1
ATOM 3092 O O . ASN A 1 416 ? -6.509 -0.318 11.990 1.00 86.62 416 ASN A O 1
ATOM 3096 N N . PRO A 1 417 ? -5.466 -1.838 13.285 1.00 87.12 417 PRO A N 1
ATOM 3097 C CA . PRO A 1 417 ? -4.222 -1.821 12.514 1.00 87.12 417 PRO A CA 1
ATOM 3098 C C . PRO A 1 417 ? -4.395 -2.222 11.045 1.00 87.12 417 PRO A C 1
ATOM 3100 O O . PRO A 1 417 ? -3.697 -1.693 10.183 1.00 87.12 417 PRO A O 1
ATOM 3103 N N . LEU A 1 418 ? -5.340 -3.122 10.740 1.00 86.75 418 LEU A N 1
ATOM 3104 C CA . LEU A 1 418 ? -5.613 -3.564 9.370 1.00 86.75 418 LEU A CA 1
ATOM 3105 C C . LEU A 1 418 ? -6.265 -2.450 8.545 1.00 86.75 418 LEU A C 1
ATOM 3107 O O . LEU A 1 418 ? -5.830 -2.182 7.424 1.00 86.75 418 LEU A O 1
ATOM 3111 N N . GLN A 1 419 ? -7.283 -1.787 9.096 1.00 84.88 419 GLN A N 1
ATOM 3112 C CA . GLN A 1 419 ? -7.947 -0.686 8.404 1.00 84.88 419 GLN A CA 1
ATOM 3113 C C . GLN A 1 419 ? -7.043 0.544 8.310 1.00 84.88 419 GLN A C 1
ATOM 3115 O O . GLN A 1 419 ? -6.994 1.176 7.258 1.00 84.88 419 GLN A O 1
ATOM 3120 N N . LEU A 1 420 ? -6.256 0.831 9.353 1.00 86.00 420 LEU A N 1
ATOM 3121 C CA . LEU A 1 420 ? -5.234 1.870 9.294 1.00 86.00 420 LEU A CA 1
ATOM 3122 C C . LEU A 1 420 ? -4.229 1.589 8.171 1.00 86.00 420 LEU A C 1
ATOM 3124 O O . LEU A 1 420 ? -4.019 2.455 7.330 1.00 86.00 420 LEU A O 1
ATOM 3128 N N . LYS A 1 421 ? -3.658 0.378 8.105 1.00 89.69 421 LYS A N 1
ATOM 3129 C CA . LYS A 1 421 ? -2.726 -0.018 7.038 1.00 89.69 421 LYS A CA 1
ATOM 3130 C C . LYS A 1 421 ? -3.312 0.243 5.645 1.00 89.69 421 LYS A C 1
ATOM 3132 O O . LYS A 1 421 ? -2.645 0.873 4.834 1.00 89.69 421 LYS A O 1
ATOM 3137 N N . ARG A 1 422 ? -4.573 -0.137 5.410 1.00 89.00 422 ARG A N 1
ATOM 3138 C CA . ARG A 1 422 ? -5.284 0.127 4.143 1.00 89.00 422 ARG A CA 1
ATOM 3139 C C . ARG A 1 422 ? -5.466 1.617 3.849 1.00 89.00 422 ARG A C 1
ATOM 3141 O O . ARG A 1 422 ? -5.320 2.021 2.703 1.00 89.00 422 ARG A O 1
ATOM 3148 N N . GLN A 1 423 ? -5.782 2.433 4.857 1.00 86.75 423 GLN A N 1
ATOM 3149 C CA . GLN A 1 423 ? -5.909 3.888 4.697 1.00 86.75 423 GLN A CA 1
ATOM 3150 C C . GLN A 1 423 ? -4.565 4.548 4.362 1.00 86.75 423 GLN A C 1
ATOM 3152 O O . GLN A 1 423 ? -4.530 5.444 3.525 1.00 86.75 423 GLN A O 1
ATOM 3157 N N . VAL A 1 424 ? -3.463 4.072 4.952 1.00 90.50 424 VAL A N 1
ATOM 3158 C CA . VAL A 1 424 ? -2.103 4.526 4.615 1.00 90.50 424 VAL A CA 1
ATOM 3159 C C . VAL A 1 424 ? -1.709 4.096 3.210 1.00 90.50 424 VAL A C 1
ATOM 3161 O O . VAL A 1 424 ? -1.163 4.900 2.465 1.00 90.50 424 VAL A O 1
ATOM 3164 N N . GLU A 1 425 ? -2.006 2.854 2.825 1.00 92.25 425 GLU A N 1
ATOM 3165 C CA . GLU A 1 425 ? -1.771 2.355 1.466 1.00 92.25 425 GLU A CA 1
ATOM 3166 C C . GLU A 1 425 ? -2.543 3.186 0.436 1.00 92.25 425 GLU A C 1
ATOM 3168 O O . GLU A 1 425 ? -1.943 3.687 -0.509 1.00 92.25 425 GLU A O 1
ATOM 3173 N N . ALA A 1 426 ? -3.838 3.421 0.654 1.00 89.62 426 ALA A N 1
ATOM 3174 C CA . ALA A 1 426 ? -4.661 4.241 -0.231 1.00 89.62 426 ALA A CA 1
ATOM 3175 C C . ALA A 1 426 ? -4.190 5.705 -0.296 1.00 89.62 426 ALA A C 1
ATOM 3177 O O . ALA A 1 426 ? -4.024 6.241 -1.390 1.00 89.62 426 ALA A O 1
ATOM 3178 N N . GLY A 1 427 ? -3.926 6.341 0.852 1.00 89.56 427 GLY A N 1
ATOM 3179 C CA . GLY A 1 427 ? -3.431 7.719 0.910 1.00 89.56 427 GLY A CA 1
ATOM 3180 C C . GLY A 1 427 ? -2.072 7.876 0.228 1.00 89.56 427 GLY A C 1
ATOM 3181 O O . GLY A 1 427 ? -1.880 8.790 -0.567 1.00 89.56 427 GLY A O 1
ATOM 3182 N N . CYS A 1 428 ? -1.157 6.933 0.459 1.00 92.44 428 CYS A N 1
ATOM 3183 C CA . CYS A 1 428 ? 0.133 6.862 -0.218 1.00 92.44 428 CYS A CA 1
ATOM 3184 C C . CYS A 1 428 ? -0.018 6.785 -1.741 1.00 92.44 428 CYS A C 1
ATOM 3186 O O . CYS A 1 428 ? 0.607 7.566 -2.453 1.00 92.44 428 CYS A O 1
ATOM 3188 N N . LEU A 1 429 ? -0.861 5.875 -2.240 1.00 93.44 429 LEU A N 1
ATOM 3189 C CA . LEU A 1 429 ? -1.102 5.707 -3.674 1.00 93.44 429 LEU A CA 1
ATOM 3190 C C . LEU A 1 429 ? -1.741 6.955 -4.301 1.00 93.44 429 LEU A C 1
ATOM 3192 O O . LEU A 1 429 ? -1.385 7.306 -5.422 1.00 93.44 429 LEU A O 1
ATOM 3196 N N . PHE A 1 430 ? -2.600 7.668 -3.566 1.00 91.81 430 PHE A N 1
ATOM 3197 C CA . PHE A 1 430 ? -3.143 8.963 -3.988 1.00 91.81 430 PHE A CA 1
ATOM 3198 C C . PHE A 1 430 ? -2.034 10.017 -4.150 1.00 91.81 430 PHE A C 1
ATOM 3200 O O . PHE A 1 430 ? -1.941 10.679 -5.179 1.00 91.81 430 PHE A O 1
ATOM 3207 N N . GLY A 1 431 ? -1.120 10.118 -3.181 1.00 91.62 431 GLY A N 1
ATOM 3208 C CA . GLY A 1 431 ? 0.027 11.026 -3.276 1.00 91.62 431 GLY A CA 1
ATOM 3209 C C . GLY A 1 431 ? 1.052 10.626 -4.352 1.00 91.62 431 GLY A C 1
ATOM 3210 O O . GLY A 1 431 ? 1.729 11.489 -4.909 1.00 91.62 431 GLY A O 1
ATOM 3211 N N . VAL A 1 432 ? 1.158 9.334 -4.692 1.00 94.25 432 VAL A N 1
ATOM 3212 C CA . VAL A 1 432 ? 1.920 8.854 -5.863 1.00 94.25 432 VAL A CA 1
ATOM 3213 C C . VAL A 1 432 ? 1.222 9.286 -7.161 1.00 94.25 432 VAL A C 1
ATOM 3215 O O . VAL A 1 432 ? 1.890 9.796 -8.057 1.00 94.25 432 VAL A O 1
ATOM 3218 N N . GLY A 1 433 ? -0.107 9.161 -7.247 1.00 93.38 433 GLY A N 1
ATOM 3219 C CA . GLY A 1 433 ? -0.914 9.668 -8.365 1.00 93.38 433 GLY A CA 1
ATOM 3220 C C . GLY A 1 433 ? -0.729 11.171 -8.589 1.00 93.38 433 GLY A C 1
ATOM 3221 O O . GLY A 1 433 ? -0.401 11.591 -9.700 1.00 93.38 433 GLY A O 1
ATOM 3222 N N . GLN A 1 434 ? -0.792 11.965 -7.517 1.00 93.44 434 GLN A N 1
ATOM 3223 C CA . GLN A 1 434 ? -0.490 13.402 -7.528 1.00 93.44 434 GLN A CA 1
ATOM 3224 C C . GLN A 1 434 ? 0.940 13.724 -7.991 1.00 93.44 434 GLN A C 1
ATOM 3226 O O . GLN A 1 434 ? 1.165 14.696 -8.712 1.00 93.44 434 GLN A O 1
ATOM 3231 N N . ALA A 1 435 ? 1.924 12.916 -7.596 1.00 93.50 435 ALA A N 1
ATOM 3232 C CA . ALA A 1 435 ? 3.314 13.140 -7.973 1.00 93.50 435 ALA A CA 1
ATOM 3233 C C . ALA A 1 435 ? 3.608 12.835 -9.452 1.00 93.50 435 ALA A C 1
ATOM 3235 O O . ALA A 1 435 ? 4.537 13.424 -10.006 1.00 93.50 435 ALA A O 1
ATOM 3236 N N . LEU A 1 436 ? 2.857 11.925 -10.085 1.00 93.06 436 LEU A N 1
ATOM 3237 C CA . LEU A 1 436 ? 3.172 11.381 -11.414 1.00 93.06 436 LEU A CA 1
ATOM 3238 C C . LEU A 1 436 ? 2.181 11.766 -12.525 1.00 93.06 436 LEU A C 1
ATOM 3240 O O . LEU A 1 436 ? 2.606 11.927 -13.668 1.00 93.06 436 LEU A O 1
ATOM 3244 N N . HIS A 1 437 ? 0.890 11.932 -12.219 1.00 91.56 437 HIS A N 1
ATOM 3245 C CA . HIS A 1 437 ? -0.169 12.006 -13.238 1.00 91.56 437 HIS A CA 1
ATOM 3246 C C . HIS A 1 437 ? -1.198 13.126 -13.020 1.00 91.56 437 HIS A C 1
ATOM 3248 O O . HIS A 1 437 ? -1.595 13.784 -13.984 1.00 91.56 437 HIS A O 1
ATOM 3254 N N . GLU A 1 438 ? -1.654 13.329 -11.783 1.00 92.94 438 GLU A N 1
ATOM 3255 C CA . GLU A 1 438 ? -2.892 14.067 -11.516 1.00 92.94 438 GLU A CA 1
ATOM 3256 C C . GLU A 1 438 ? -2.717 15.594 -11.558 1.00 92.94 438 GLU A C 1
ATOM 3258 O O . GLU A 1 438 ? -2.063 16.203 -10.712 1.00 92.94 438 GLU A O 1
ATOM 3263 N N . GLU A 1 439 ? -3.356 16.225 -12.543 1.00 93.31 439 GLU A N 1
ATOM 3264 C CA . GLU A 1 439 ? -3.386 17.674 -12.747 1.00 93.31 439 GLU A CA 1
ATOM 3265 C C . GLU A 1 439 ? -4.676 18.034 -13.495 1.00 93.31 439 GLU A C 1
ATOM 3267 O O . GLU A 1 439 ? -4.947 17.492 -14.568 1.00 93.31 439 GLU A O 1
ATOM 3272 N N . VAL A 1 440 ? -5.488 18.933 -12.927 1.00 93.69 440 VAL A N 1
ATOM 3273 C CA . VAL A 1 440 ? -6.719 19.410 -13.575 1.00 93.69 440 VAL A CA 1
ATOM 3274 C C . VAL A 1 440 ? -6.342 20.387 -14.685 1.00 93.69 440 VAL A C 1
ATOM 3276 O O . VAL A 1 440 ? -5.779 21.447 -14.416 1.00 93.69 440 VAL A O 1
ATOM 3279 N N . ALA A 1 441 ? -6.672 20.040 -15.925 1.00 89.06 441 ALA A N 1
ATOM 3280 C CA . ALA A 1 441 ? -6.486 20.902 -17.082 1.00 89.06 441 ALA A CA 1
ATOM 3281 C C . ALA A 1 441 ? -7.678 21.856 -17.269 1.00 89.06 441 ALA A C 1
ATOM 3283 O O . ALA A 1 441 ? -8.828 21.515 -16.976 1.00 89.06 441 ALA A O 1
ATOM 3284 N N . PHE A 1 442 ? -7.391 23.047 -17.787 1.00 94.69 442 PHE A N 1
ATOM 3285 C CA . PHE A 1 442 ? -8.356 24.101 -18.088 1.00 94.69 442 PHE A CA 1
ATOM 3286 C C . PHE A 1 442 ? -7.926 24.877 -19.339 1.00 94.69 442 PHE A C 1
ATOM 3288 O O . PHE A 1 442 ? -6.748 24.880 -19.699 1.00 94.69 442 PHE A O 1
ATOM 3295 N N . ASP A 1 443 ? -8.890 25.513 -19.997 1.00 90.88 443 ASP A N 1
ATOM 3296 C CA . ASP A 1 443 ? -8.675 26.560 -20.999 1.00 90.88 443 ASP A CA 1
ATOM 3297 C C . ASP A 1 443 ? -9.114 27.929 -20.432 1.00 90.88 443 ASP A C 1
ATOM 3299 O O . ASP A 1 443 ? -9.245 28.089 -19.217 1.00 90.88 443 ASP A O 1
ATOM 3303 N N . GLU A 1 444 ? -9.296 28.943 -21.281 1.00 93.06 444 GLU A N 1
ATOM 3304 C CA . GLU A 1 444 ? -9.705 30.290 -20.847 1.00 93.06 444 GLU A CA 1
ATOM 3305 C C . GLU A 1 444 ? -11.159 30.368 -20.332 1.00 93.06 444 GLU A C 1
ATOM 3307 O O . GLU A 1 444 ? -11.523 31.360 -19.699 1.00 93.06 444 GLU A O 1
ATOM 3312 N N . GLY A 1 445 ? -11.995 29.353 -20.589 1.00 94.00 445 GLY A N 1
ATOM 3313 C CA . GLY A 1 445 ? -13.420 29.346 -20.246 1.00 94.00 445 GLY A CA 1
ATOM 3314 C C . GLY A 1 445 ? -13.892 28.179 -19.371 1.00 94.00 445 GLY A C 1
ATOM 3315 O O . GLY A 1 445 ? -14.923 28.316 -18.709 1.00 94.00 445 GLY A O 1
ATOM 3316 N N . ALA A 1 446 ? -13.192 27.040 -19.349 1.00 92.44 446 ALA A N 1
ATOM 3317 C CA . ALA A 1 446 ? -13.658 25.827 -18.675 1.00 92.44 446 ALA A CA 1
ATOM 3318 C C . ALA A 1 446 ? -12.539 24.877 -18.204 1.00 92.44 446 ALA A C 1
ATOM 3320 O O . ALA A 1 446 ? -11.395 24.924 -18.650 1.00 92.44 446 ALA A O 1
ATOM 3321 N N . ILE A 1 447 ? -12.911 23.939 -17.324 1.00 93.50 447 ILE A N 1
ATOM 3322 C CA . ILE A 1 447 ? -12.118 22.739 -17.022 1.00 93.50 447 ILE A CA 1
ATOM 3323 C C . ILE A 1 447 ? -12.214 21.780 -18.216 1.00 93.50 447 ILE A C 1
ATOM 3325 O O . ILE A 1 447 ? -13.311 21.398 -18.620 1.00 93.50 447 ILE A O 1
ATOM 3329 N N . THR A 1 448 ? -11.070 21.346 -18.743 1.00 92.81 448 THR A N 1
ATOM 3330 C CA . THR A 1 448 ? -10.975 20.419 -19.886 1.00 92.81 448 THR A CA 1
ATOM 3331 C C . THR A 1 448 ? -10.752 18.962 -19.456 1.00 92.81 448 THR A C 1
ATOM 3333 O O . THR A 1 448 ? -10.991 18.033 -20.231 1.00 92.81 448 THR A O 1
ATOM 3336 N N . SER A 1 449 ? -10.385 18.731 -18.190 1.00 92.31 449 SER A N 1
ATOM 3337 C CA . SER A 1 449 ? -10.352 17.412 -17.540 1.00 92.31 449 SER A CA 1
ATOM 3338 C C . SER A 1 449 ? -11.762 16.867 -17.241 1.00 92.31 449 SER A C 1
ATOM 3340 O O . SER A 1 449 ? -12.219 16.882 -16.102 1.00 92.31 449 SER A O 1
ATOM 3342 N N . ALA A 1 450 ? -12.461 16.370 -18.266 1.00 89.06 450 ALA A N 1
ATOM 3343 C CA . ALA A 1 450 ? -13.855 15.908 -18.176 1.00 89.06 450 ALA A CA 1
ATOM 3344 C C . ALA A 1 450 ? -14.043 14.400 -17.874 1.00 89.06 450 ALA A C 1
ATOM 3346 O O . ALA A 1 450 ? -15.160 13.950 -17.630 1.00 89.06 450 ALA A O 1
ATOM 3347 N N . ASN A 1 451 ? -12.985 13.588 -17.952 1.00 87.88 451 ASN A N 1
ATOM 3348 C CA . ASN A 1 451 ? -13.014 12.135 -17.716 1.00 87.88 451 ASN A CA 1
ATOM 3349 C C . ASN A 1 451 ? -11.614 11.561 -17.404 1.00 87.88 451 ASN A C 1
ATOM 3351 O O . ASN A 1 451 ? -10.606 12.236 -17.610 1.00 87.88 451 ASN A O 1
ATOM 3355 N N . TRP A 1 452 ? -11.540 10.284 -17.008 1.00 85.31 452 TRP A N 1
ATOM 3356 C CA . TRP A 1 452 ? -10.300 9.583 -16.622 1.00 85.31 452 TRP A CA 1
ATOM 3357 C C . TRP A 1 452 ? -9.195 9.492 -17.693 1.00 85.31 452 TRP A C 1
ATOM 3359 O O . TRP A 1 452 ? -8.057 9.193 -17.352 1.00 85.31 452 TRP A O 1
ATOM 3369 N N . ARG A 1 453 ? -9.474 9.749 -18.983 1.00 82.25 453 ARG A N 1
ATOM 3370 C CA . ARG A 1 453 ? -8.410 9.884 -20.004 1.00 82.25 453 ARG A CA 1
ATOM 3371 C C . ARG A 1 453 ? -7.768 11.273 -19.975 1.00 82.25 453 ARG A C 1
ATOM 3373 O O . ARG A 1 453 ? -6.575 11.405 -20.205 1.00 82.25 453 ARG A O 1
ATOM 3380 N N . SER A 1 454 ? -8.571 12.299 -19.696 1.00 83.62 454 SER A N 1
ATOM 3381 C CA . SER A 1 454 ? -8.158 13.707 -19.547 1.00 83.62 454 SER A CA 1
ATOM 3382 C C . SER A 1 454 ? -7.753 14.094 -18.113 1.00 83.62 454 SER A C 1
ATOM 3384 O O . SER A 1 454 ? -7.338 15.225 -17.872 1.00 83.62 454 SER A O 1
ATOM 3386 N N . TYR A 1 455 ? -7.902 13.171 -17.164 1.00 92.00 455 TYR A N 1
ATOM 3387 C CA . TYR A 1 455 ? -7.421 13.254 -15.786 1.00 92.00 455 TYR A CA 1
ATOM 3388 C C . TYR A 1 455 ? -6.923 11.856 -15.382 1.00 92.00 455 TYR A C 1
ATOM 3390 O O . TYR A 1 455 ? -7.689 11.069 -14.818 1.00 92.00 455 TYR A O 1
ATOM 3398 N N . PRO A 1 456 ? -5.694 11.483 -15.782 1.00 87.19 456 PRO A N 1
ATOM 3399 C CA . PRO A 1 456 ? -5.143 10.173 -15.474 1.00 87.19 456 PRO A CA 1
ATOM 3400 C C . PRO A 1 456 ? -4.861 10.053 -13.973 1.00 87.19 456 PRO A C 1
ATOM 3402 O O . PRO A 1 456 ? -4.215 10.915 -13.383 1.00 87.19 456 PRO A O 1
ATOM 3405 N N . ILE A 1 457 ? -5.326 8.954 -13.384 1.00 90.81 457 ILE A N 1
ATOM 3406 C CA . ILE A 1 457 ? -5.001 8.522 -12.020 1.00 90.81 457 ILE A CA 1
ATOM 3407 C C . ILE A 1 457 ? -4.115 7.276 -12.075 1.00 90.81 457 ILE A C 1
ATOM 3409 O O . ILE A 1 457 ? -4.129 6.550 -13.071 1.00 90.81 457 ILE A O 1
ATOM 3413 N N . LEU A 1 458 ? -3.383 7.008 -10.993 1.00 89.06 458 LEU A N 1
ATOM 3414 C CA . LEU A 1 458 ? -2.471 5.866 -10.888 1.00 89.06 458 LEU A CA 1
ATOM 3415 C C . LEU A 1 458 ? -3.184 4.528 -11.166 1.00 89.06 458 LEU A C 1
ATOM 3417 O O . LEU A 1 458 ? -4.159 4.179 -10.494 1.00 89.06 458 LEU A O 1
ATOM 3421 N N . THR A 1 459 ? -2.682 3.742 -12.120 1.00 87.88 459 THR A N 1
ATOM 3422 C CA . THR A 1 459 ? -3.253 2.428 -12.449 1.00 87.88 459 THR A CA 1
ATOM 3423 C C . THR A 1 459 ? -2.669 1.298 -11.595 1.00 87.88 459 THR A C 1
ATOM 3425 O O . THR A 1 459 ? -1.603 1.408 -10.989 1.00 87.88 459 THR A O 1
ATOM 3428 N N . MET A 1 460 ? -3.339 0.139 -11.599 1.00 84.38 460 MET A N 1
ATOM 3429 C CA . MET A 1 460 ? -2.859 -1.087 -10.936 1.00 84.38 460 MET A CA 1
ATOM 3430 C C . MET A 1 460 ? -1.469 -1.546 -11.421 1.00 84.38 460 MET A C 1
ATOM 3432 O O . MET A 1 460 ? -0.747 -2.191 -10.664 1.00 84.38 460 MET A O 1
ATOM 3436 N N . ALA A 1 461 ? -1.083 -1.228 -12.663 1.00 81.75 461 ALA A N 1
ATOM 3437 C CA . ALA A 1 461 ? 0.224 -1.587 -13.221 1.00 81.75 461 ALA A CA 1
ATOM 3438 C C . ALA A 1 461 ? 1.366 -0.695 -12.694 1.00 81.75 461 ALA A C 1
ATOM 3440 O O . ALA A 1 461 ? 2.525 -1.116 -12.662 1.00 81.75 461 ALA A O 1
ATOM 3441 N N . GLU A 1 462 ? 1.031 0.520 -12.258 1.00 82.56 462 GLU A N 1
ATOM 3442 C CA . GLU A 1 462 ? 1.964 1.539 -11.768 1.00 82.56 462 GLU A CA 1
ATOM 3443 C C . GLU A 1 462 ? 2.108 1.518 -10.238 1.00 82.56 462 GLU A C 1
ATOM 3445 O O . GLU A 1 462 ? 2.954 2.223 -9.690 1.00 82.56 462 GLU A O 1
ATOM 3450 N N . MET A 1 463 ? 1.325 0.688 -9.533 1.00 87.19 463 MET A N 1
ATOM 3451 C CA . MET A 1 463 ? 1.355 0.622 -8.072 1.00 87.19 463 MET A CA 1
ATOM 3452 C C . MET A 1 463 ? 2.735 0.191 -7.525 1.00 87.19 463 MET A C 1
ATOM 3454 O O . MET A 1 463 ? 3.205 -0.916 -7.828 1.00 87.19 463 MET A O 1
ATOM 3458 N N . PRO A 1 464 ? 3.379 1.012 -6.669 1.00 88.44 464 PRO A N 1
ATOM 3459 C CA . PRO A 1 464 ? 4.589 0.623 -5.954 1.00 88.44 464 PRO A CA 1
ATOM 3460 C C . PRO A 1 464 ? 4.329 -0.473 -4.916 1.00 88.44 464 PRO A C 1
ATOM 3462 O O . PRO A 1 464 ? 3.219 -0.664 -4.421 1.00 88.44 464 PRO A O 1
ATOM 3465 N N . GLU A 1 465 ? 5.401 -1.142 -4.490 1.00 91.38 465 GLU A N 1
ATOM 3466 C CA . GLU A 1 465 ? 5.391 -1.913 -3.244 1.00 91.38 465 GLU A CA 1
ATOM 3467 C C . GLU A 1 465 ? 5.305 -0.936 -2.051 1.00 91.38 465 GLU A C 1
ATOM 3469 O O . GLU A 1 465 ? 6.302 -0.306 -1.685 1.00 91.38 465 GLU A O 1
ATOM 3474 N N . VAL A 1 466 ? 4.114 -0.7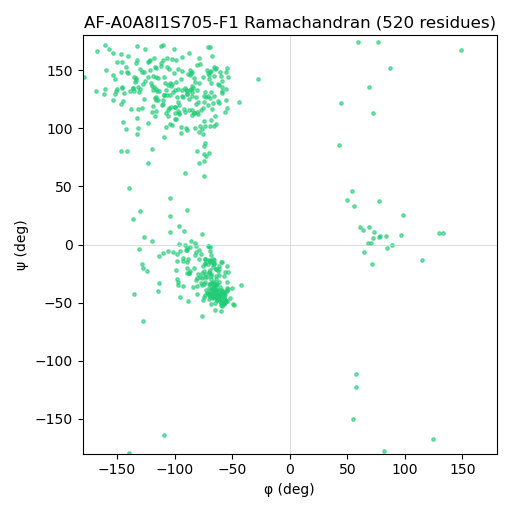82 -1.461 1.00 92.38 466 VAL A N 1
ATOM 3475 C CA . VAL A 1 466 ? 3.896 0.077 -0.284 1.00 92.38 466 VAL A CA 1
ATOM 3476 C C . VAL A 1 466 ? 4.166 -0.708 1.002 1.00 92.38 466 VAL A C 1
ATOM 3478 O O . VAL A 1 466 ? 3.452 -1.653 1.337 1.00 92.38 466 VAL A O 1
ATOM 3481 N N . LYS A 1 467 ? 5.183 -0.297 1.765 1.00 94.00 467 LYS A N 1
ATOM 3482 C CA . LYS A 1 467 ? 5.492 -0.845 3.092 1.00 94.00 467 LYS A CA 1
ATOM 3483 C C . LYS A 1 467 ? 5.051 0.125 4.185 1.00 94.00 467 LYS A C 1
ATOM 3485 O O . LYS A 1 467 ? 5.745 1.097 4.477 1.00 94.00 467 LYS A O 1
ATOM 3490 N N . VAL A 1 468 ? 3.934 -0.182 4.838 1.00 92.81 468 VAL A N 1
ATOM 3491 C CA . VAL A 1 468 ? 3.464 0.561 6.018 1.00 92.81 468 VAL A CA 1
ATOM 3492 C C . VAL A 1 468 ? 4.127 0.028 7.286 1.00 92.81 468 VAL A C 1
ATOM 3494 O O . VAL A 1 468 ? 4.075 -1.170 7.566 1.00 92.81 468 VAL A O 1
ATOM 3497 N N . ILE A 1 469 ? 4.722 0.924 8.071 1.00 93.12 469 ILE A N 1
ATOM 3498 C CA . ILE A 1 469 ? 5.279 0.651 9.398 1.00 93.12 469 ILE A CA 1
ATOM 3499 C C . ILE A 1 469 ? 4.490 1.489 10.406 1.00 93.12 469 ILE A C 1
ATOM 3501 O O . ILE A 1 469 ? 4.588 2.714 10.427 1.00 93.12 469 ILE A O 1
ATOM 3505 N N . ILE A 1 470 ? 3.695 0.819 11.239 1.00 90.88 470 ILE A N 1
ATOM 3506 C CA . ILE A 1 470 ? 2.891 1.456 12.286 1.00 90.88 470 ILE A CA 1
ATOM 3507 C C . ILE A 1 470 ? 3.751 1.538 13.554 1.00 90.88 470 ILE A C 1
ATOM 3509 O O . ILE A 1 470 ? 3.880 0.559 14.286 1.00 90.88 470 ILE A O 1
ATOM 3513 N N . ALA A 1 471 ? 4.344 2.703 13.801 1.00 89.25 471 ALA A N 1
ATOM 3514 C CA . ALA A 1 471 ? 5.087 3.035 15.013 1.00 89.25 471 ALA A CA 1
ATOM 3515 C C . ALA A 1 471 ? 4.132 3.666 16.045 1.00 89.25 471 ALA A C 1
ATOM 3517 O O . ALA A 1 471 ? 4.251 4.836 16.390 1.00 89.25 471 ALA A O 1
ATOM 3518 N N . ALA A 1 472 ? 3.120 2.902 16.468 1.00 84.56 472 ALA A N 1
ATOM 3519 C CA . ALA A 1 472 ? 2.094 3.380 17.395 1.00 84.56 472 ALA A CA 1
ATOM 3520 C C . ALA A 1 472 ? 2.692 3.783 18.754 1.00 84.56 472 ALA A C 1
ATOM 3522 O O . ALA A 1 472 ? 3.506 3.048 19.314 1.00 84.56 472 ALA A O 1
ATOM 3523 N N . ARG A 1 473 ? 2.219 4.912 19.289 1.00 85.81 473 ARG A N 1
ATOM 3524 C CA . ARG A 1 473 ? 2.593 5.465 20.597 1.00 85.81 473 ARG A CA 1
ATOM 3525 C C . ARG A 1 473 ? 1.351 5.654 21.470 1.00 85.81 473 ARG A C 1
ATOM 3527 O O . ARG A 1 473 ? 0.908 6.785 21.661 1.00 85.81 473 ARG A O 1
ATOM 3534 N N . PRO A 1 474 ? 0.707 4.572 21.946 1.00 79.81 474 PRO A N 1
ATOM 3535 C CA . PRO A 1 474 ? -0.540 4.667 22.711 1.00 79.81 474 PRO A CA 1
ATOM 3536 C C . PRO A 1 474 ? -0.424 5.557 23.962 1.00 79.81 474 PRO A C 1
ATOM 3538 O O . PRO A 1 474 ? -1.423 6.131 24.390 1.00 79.81 474 PRO A O 1
ATOM 3541 N N . GLU A 1 475 ? 0.784 5.739 24.503 1.00 81.75 475 GLU A N 1
ATOM 3542 C CA . GLU A 1 475 ? 1.107 6.675 25.584 1.00 81.75 475 GLU A CA 1
ATOM 3543 C C . GLU A 1 475 ? 0.842 8.154 25.247 1.00 81.75 475 GLU A C 1
ATOM 3545 O O . GLU A 1 475 ? 0.699 8.965 26.158 1.00 81.75 475 GLU A O 1
ATOM 3550 N N . ALA A 1 476 ? 0.717 8.512 23.964 1.00 78.69 476 ALA A N 1
ATOM 3551 C CA . ALA A 1 476 ? 0.313 9.850 23.534 1.00 78.69 476 ALA A CA 1
ATOM 3552 C C . ALA A 1 476 ? -1.177 10.153 23.807 1.00 78.69 476 ALA A C 1
ATOM 3554 O O . ALA A 1 476 ? -1.590 11.304 23.700 1.00 78.69 476 ALA A O 1
ATOM 3555 N N . GLY A 1 477 ? -2.001 9.147 24.135 1.00 70.69 477 GLY A N 1
ATOM 3556 C CA . GLY A 1 477 ? -3.405 9.309 24.552 1.00 70.69 477 GLY A CA 1
ATOM 3557 C C . GLY A 1 477 ? -4.401 9.716 23.453 1.00 70.69 477 GLY A C 1
ATOM 3558 O O . GLY A 1 477 ? -5.612 9.539 23.617 1.00 70.69 477 GLY A O 1
ATOM 3559 N N . GLU A 1 478 ? -3.920 10.221 22.320 1.00 71.31 478 GLU A N 1
ATOM 3560 C CA . GLU A 1 478 ? -4.730 10.562 21.153 1.00 71.31 478 GLU A CA 1
ATOM 3561 C C . GLU A 1 478 ? -4.897 9.360 20.216 1.00 71.31 478 GLU A C 1
ATOM 3563 O O . GLU A 1 478 ? -3.997 8.537 20.066 1.00 71.31 478 GLU A O 1
ATOM 3568 N N . TYR A 1 479 ? -6.050 9.261 19.551 1.00 75.44 479 TYR A N 1
ATOM 3569 C CA . TYR A 1 479 ? -6.177 8.421 18.356 1.00 75.44 479 TYR A CA 1
ATOM 3570 C C . TYR A 1 479 ? -5.378 9.040 17.198 1.00 75.44 479 TYR A C 1
ATOM 3572 O O . TYR A 1 479 ? -4.977 10.196 17.279 1.00 75.44 479 TYR A O 1
ATOM 3580 N N . GLY A 1 480 ? -5.201 8.313 16.094 1.00 68.56 480 GLY A N 1
ATOM 3581 C CA . GLY A 1 480 ? -4.534 8.838 14.897 1.00 68.56 480 GLY A CA 1
ATOM 3582 C C . GLY A 1 480 ? -5.274 8.564 13.592 1.00 68.56 480 GLY A C 1
ATOM 3583 O O . GLY A 1 480 ? -6.250 7.813 13.540 1.00 68.56 480 GLY A O 1
ATOM 3584 N N . GLN A 1 481 ? -4.790 9.185 12.517 1.00 71.00 481 GLN A N 1
ATOM 3585 C CA . GLN A 1 481 ? -5.360 9.126 11.172 1.00 71.00 481 GLN A CA 1
ATOM 3586 C C . GLN A 1 481 ? -4.265 8.934 10.118 1.00 71.00 481 GLN A C 1
ATOM 3588 O O . GLN A 1 481 ? -3.242 9.614 10.157 1.00 71.00 481 GLN A O 1
ATOM 3593 N N . GLY A 1 482 ? -4.491 8.021 9.168 1.00 66.81 482 GLY A N 1
ATOM 3594 C CA . GLY A 1 482 ? -3.455 7.606 8.218 1.00 66.81 482 GLY A CA 1
ATOM 3595 C C . GLY A 1 482 ? -3.642 7.950 6.746 1.00 66.81 482 GLY A C 1
ATOM 3596 O O . GLY A 1 482 ? -2.711 7.755 5.979 1.00 66.81 482 GLY A O 1
ATOM 3597 N N . SER A 1 483 ? -4.810 8.434 6.334 1.00 68.56 483 SER A N 1
ATOM 3598 C CA . SER A 1 483 ? -5.118 8.712 4.927 1.00 68.56 483 SER A CA 1
ATOM 3599 C C . SER A 1 483 ? -4.462 10.008 4.425 1.00 68.56 483 SER A C 1
ATOM 3601 O O . SER A 1 483 ? -3.611 9.973 3.538 1.00 68.56 483 SER A O 1
ATOM 3603 N N . GLU A 1 484 ? -4.799 11.158 5.013 1.00 76.94 484 GLU A N 1
ATOM 3604 C CA . GLU A 1 484 ? -4.323 12.476 4.565 1.00 76.94 484 GLU A CA 1
ATOM 3605 C C . GLU A 1 484 ? -2.825 12.687 4.826 1.00 76.94 484 GLU A C 1
ATOM 3607 O O . GLU A 1 484 ? -2.133 13.305 4.017 1.00 76.94 484 GLU A O 1
ATOM 3612 N N . SER A 1 485 ? -2.306 12.133 5.925 1.00 77.56 485 SER A N 1
ATOM 3613 C CA . SER A 1 485 ? -0.880 12.168 6.260 1.00 77.56 485 SER A CA 1
ATOM 3614 C C . SER A 1 485 ? -0.038 11.383 5.249 1.00 77.56 485 SER A C 1
ATOM 3616 O O . SER A 1 485 ? 0.989 11.882 4.799 1.00 77.56 485 SER A O 1
ATOM 3618 N N . ALA A 1 486 ? -0.486 10.197 4.824 1.00 82.56 486 ALA A N 1
ATOM 3619 C CA . ALA A 1 486 ? 0.218 9.395 3.824 1.00 82.56 486 ALA A CA 1
ATOM 3620 C C . ALA A 1 486 ? 0.216 10.029 2.421 1.00 82.56 486 ALA A C 1
ATOM 3622 O O . ALA A 1 486 ? 1.209 9.906 1.703 1.00 82.56 486 ALA A O 1
ATOM 3623 N N . ASN A 1 487 ? -0.861 10.735 2.054 1.00 83.56 487 ASN A N 1
ATOM 3624 C CA . ASN A 1 487 ? -0.964 11.483 0.796 1.00 83.56 487 ASN A CA 1
ATOM 3625 C C . ASN A 1 487 ? 0.134 12.556 0.692 1.00 83.56 487 ASN A C 1
ATOM 3627 O O . ASN A 1 487 ? 0.985 12.502 -0.198 1.00 83.56 487 ASN A O 1
ATOM 3631 N N . ALA A 1 488 ? 0.192 13.464 1.672 1.00 83.69 488 ALA A N 1
ATOM 3632 C CA . ALA A 1 488 ? 1.118 14.598 1.659 1.00 83.69 488 ALA A CA 1
ATOM 3633 C C . ALA A 1 488 ? 2.613 14.206 1.645 1.00 83.69 488 ALA A C 1
ATOM 3635 O O . ALA A 1 488 ? 3.456 15.019 1.266 1.00 83.69 488 ALA A O 1
ATOM 3636 N N . LEU A 1 489 ? 2.959 12.982 2.061 1.00 88.62 489 LEU A N 1
ATOM 3637 C CA . LEU A 1 489 ? 4.344 12.512 2.167 1.00 88.62 489 LEU A CA 1
ATOM 3638 C C . LEU A 1 489 ? 4.900 11.893 0.876 1.00 88.62 489 LEU A C 1
ATOM 3640 O O . LEU A 1 489 ? 6.117 11.893 0.688 1.00 88.62 489 LEU A O 1
ATOM 3644 N N . ALA A 1 490 ? 4.053 11.376 -0.019 1.00 88.94 490 ALA A N 1
ATOM 3645 C CA . ALA A 1 490 ? 4.530 10.662 -1.204 1.00 88.94 490 ALA A CA 1
ATOM 3646 C C . ALA A 1 490 ? 5.230 11.599 -2.205 1.00 88.94 490 ALA A C 1
ATOM 3648 O O . ALA A 1 490 ? 6.374 11.347 -2.577 1.00 88.94 490 ALA A O 1
ATOM 3649 N N . ALA A 1 491 ? 4.598 12.713 -2.587 1.00 90.19 491 ALA A N 1
ATOM 3650 C CA . ALA A 1 491 ? 5.169 13.670 -3.537 1.00 90.19 491 ALA A CA 1
ATOM 3651 C C . ALA A 1 491 ? 6.551 14.237 -3.132 1.00 90.19 491 ALA A C 1
ATOM 3653 O O . ALA A 1 491 ? 7.469 14.164 -3.955 1.00 90.19 491 ALA A O 1
ATOM 3654 N N . PRO A 1 492 ? 6.784 14.743 -1.899 1.00 90.56 492 PRO A N 1
ATOM 3655 C CA . PRO A 1 492 ? 8.115 15.208 -1.504 1.00 90.56 492 PRO A CA 1
ATOM 3656 C C . PRO A 1 492 ? 9.141 14.068 -1.407 1.00 90.56 492 PRO A C 1
ATOM 3658 O O . PRO A 1 492 ? 10.307 14.280 -1.748 1.00 90.56 492 PRO A O 1
ATOM 3661 N N . ALA A 1 493 ? 8.740 12.852 -1.013 1.00 90.88 493 ALA A N 1
ATOM 3662 C CA . ALA A 1 493 ? 9.632 11.690 -1.021 1.00 90.88 493 ALA A CA 1
ATOM 3663 C C . ALA A 1 493 ? 10.067 11.309 -2.449 1.00 90.88 493 ALA A C 1
ATOM 3665 O O . ALA A 1 493 ? 11.248 11.061 -2.687 1.00 90.88 493 ALA A O 1
ATOM 3666 N N . ILE A 1 494 ? 9.140 11.336 -3.412 1.00 92.81 494 ILE A N 1
ATOM 3667 C CA . ILE A 1 494 ? 9.407 11.074 -4.835 1.00 92.81 494 ILE A CA 1
ATOM 3668 C C . ILE A 1 494 ? 10.300 12.166 -5.432 1.00 92.81 494 ILE A C 1
ATOM 3670 O O . ILE A 1 494 ? 11.285 11.846 -6.091 1.00 92.81 494 ILE A O 1
ATOM 3674 N N . ALA A 1 495 ? 10.026 13.444 -5.154 1.00 89.94 495 ALA A N 1
ATOM 3675 C CA . ALA A 1 495 ? 10.871 14.556 -5.595 1.00 89.94 495 ALA A CA 1
ATOM 3676 C C . ALA A 1 495 ? 12.303 14.465 -5.029 1.00 89.94 495 ALA A C 1
ATOM 3678 O O . ALA A 1 495 ? 13.268 14.777 -5.727 1.00 89.94 495 ALA A O 1
ATOM 3679 N N . SER A 1 496 ? 12.445 13.992 -3.786 1.00 89.06 496 SER A N 1
ATOM 3680 C CA . SER A 1 496 ? 13.745 13.767 -3.139 1.00 89.06 496 SER A CA 1
ATOM 3681 C C . SER A 1 496 ? 14.491 12.581 -3.759 1.00 89.06 496 SER A C 1
ATOM 3683 O O . SER A 1 496 ? 15.675 12.698 -4.059 1.00 89.06 496 SER A O 1
ATOM 3685 N N . ALA A 1 497 ? 13.798 11.470 -4.026 1.00 84.94 497 ALA A N 1
ATOM 3686 C CA . ALA A 1 497 ? 14.364 10.306 -4.709 1.00 84.94 497 ALA A CA 1
ATOM 3687 C C . ALA A 1 497 ? 14.745 10.607 -6.171 1.00 84.94 497 ALA A C 1
ATOM 3689 O O . ALA A 1 497 ? 15.750 10.103 -6.664 1.00 84.94 497 ALA A O 1
ATOM 3690 N N . PHE A 1 498 ? 13.982 11.461 -6.861 1.00 85.56 498 PHE A N 1
ATOM 3691 C CA . PHE A 1 498 ? 14.336 11.948 -8.193 1.00 85.56 498 PHE A CA 1
ATOM 3692 C C . PHE A 1 498 ? 15.611 12.800 -8.146 1.00 85.56 498 PHE A C 1
ATOM 3694 O O . PHE A 1 498 ? 16.498 12.611 -8.976 1.00 85.56 498 PHE A O 1
ATOM 3701 N N . PHE A 1 499 ? 15.734 13.706 -7.168 1.00 88.12 499 PHE A N 1
ATOM 3702 C CA . PHE A 1 499 ? 16.947 14.506 -6.981 1.00 88.12 499 PHE A CA 1
ATOM 3703 C C . PHE A 1 499 ? 18.174 13.634 -6.673 1.00 88.12 499 PHE A C 1
ATOM 3705 O O . PHE A 1 499 ? 19.211 13.831 -7.296 1.00 88.12 499 PHE A O 1
ATOM 3712 N N . ASP A 1 500 ? 18.046 12.640 -5.791 1.00 84.19 500 ASP A N 1
ATOM 3713 C CA . ASP A 1 500 ? 19.103 11.661 -5.486 1.00 84.19 500 ASP A CA 1
ATOM 3714 C C . ASP A 1 500 ? 19.546 10.877 -6.738 1.00 84.19 500 ASP A C 1
ATOM 3716 O O . ASP A 1 500 ? 20.736 10.748 -7.016 1.00 84.19 500 ASP A O 1
ATOM 3720 N N . ALA A 1 501 ? 18.589 10.433 -7.559 1.00 78.19 501 ALA A N 1
ATOM 3721 C CA . ALA A 1 501 ? 18.862 9.648 -8.762 1.00 78.19 501 ALA A CA 1
ATOM 3722 C C . ALA A 1 501 ? 19.433 10.450 -9.951 1.00 78.19 501 ALA A C 1
ATOM 3724 O O . ALA A 1 501 ? 20.021 9.849 -10.850 1.00 78.19 501 ALA A O 1
ATOM 3725 N N . THR A 1 502 ? 19.225 11.772 -10.007 1.00 80.25 502 THR A N 1
ATOM 3726 C CA . THR A 1 502 ? 19.497 12.592 -11.214 1.00 80.25 502 THR A CA 1
ATOM 3727 C C . THR A 1 502 ? 20.373 13.822 -10.967 1.00 80.25 502 THR A C 1
ATOM 3729 O O . THR A 1 502 ? 20.856 14.432 -11.918 1.00 80.25 502 THR A O 1
ATOM 3732 N N . GLY A 1 503 ? 20.533 14.251 -9.713 1.00 82.31 503 GLY A N 1
ATOM 3733 C CA . GLY A 1 503 ? 21.114 15.545 -9.346 1.00 82.31 503 GLY A CA 1
ATOM 3734 C C . GLY A 1 503 ? 20.255 16.766 -9.718 1.00 82.31 503 GLY A C 1
ATOM 3735 O O . GLY A 1 503 ? 20.673 17.899 -9.467 1.00 82.31 503 GLY A O 1
ATOM 3736 N N . LYS A 1 504 ? 19.065 16.584 -10.314 1.00 84.44 504 LYS A N 1
ATOM 3737 C CA . LYS A 1 504 ? 18.215 17.675 -10.816 1.00 84.44 504 LYS A CA 1
ATOM 3738 C C . LYS A 1 504 ? 17.042 17.950 -9.862 1.00 84.44 504 LYS A C 1
ATOM 3740 O O . LYS A 1 504 ? 16.219 17.066 -9.625 1.00 84.44 504 LYS A O 1
ATOM 3745 N N . PRO A 1 505 ? 16.933 19.158 -9.276 1.00 88.94 505 PRO A N 1
ATOM 3746 C CA . PRO A 1 505 ? 15.934 19.431 -8.249 1.00 88.94 505 PRO A CA 1
ATOM 3747 C C . PRO A 1 505 ? 14.555 19.697 -8.863 1.00 88.94 505 PRO A C 1
ATOM 3749 O O . PRO A 1 505 ? 14.332 20.731 -9.491 1.00 88.94 505 PRO A O 1
ATOM 3752 N N . VAL A 1 506 ? 13.608 18.788 -8.630 1.00 87.06 506 VAL A N 1
ATOM 3753 C CA . VAL A 1 506 ? 12.204 18.935 -9.053 1.00 87.06 506 VAL A CA 1
ATOM 3754 C C . VAL A 1 506 ? 11.585 20.193 -8.435 1.00 87.06 506 VAL A C 1
ATOM 3756 O O . VAL A 1 506 ? 11.762 20.471 -7.243 1.00 87.06 506 VAL A O 1
ATOM 3759 N N . ARG A 1 507 ? 10.849 20.963 -9.245 1.00 88.69 507 ARG A N 1
ATOM 3760 C CA . ARG A 1 507 ? 10.115 22.172 -8.815 1.00 88.69 507 ARG A CA 1
ATOM 3761 C C . ARG A 1 507 ? 8.655 22.217 -9.276 1.00 88.69 507 ARG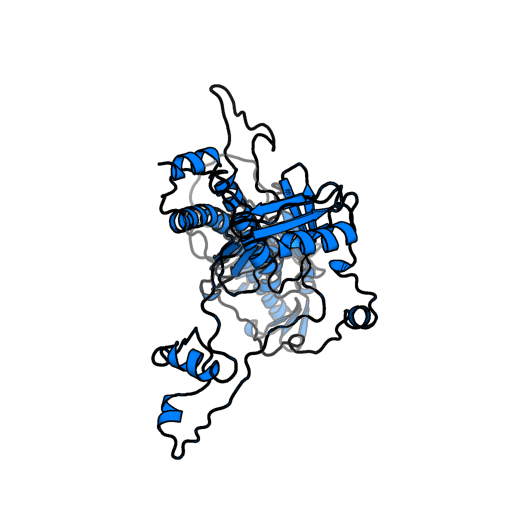 A C 1
ATOM 3763 O O . ARG A 1 507 ? 7.935 23.129 -8.883 1.00 88.69 507 ARG A O 1
ATOM 3770 N N . ARG A 1 508 ? 8.212 21.233 -10.061 1.00 89.94 508 ARG A N 1
ATOM 3771 C CA . ARG A 1 508 ? 6.822 21.036 -10.485 1.00 89.94 508 ARG A CA 1
ATOM 3772 C C . ARG A 1 508 ? 6.449 19.560 -10.353 1.00 89.94 508 ARG A C 1
ATOM 3774 O O . ARG A 1 508 ? 7.273 18.691 -10.617 1.00 89.94 508 ARG A O 1
ATOM 3781 N N . ILE A 1 509 ? 5.201 19.312 -9.979 1.00 91.81 509 ILE A N 1
ATOM 3782 C CA . ILE A 1 509 ? 4.498 18.038 -10.165 1.00 91.81 509 ILE A CA 1
ATOM 3783 C C . ILE A 1 509 ? 3.225 18.317 -10.989 1.00 91.81 509 ILE A C 1
ATOM 3785 O O . ILE A 1 509 ? 2.785 19.473 -10.999 1.00 91.81 509 ILE A O 1
ATOM 3789 N N . PRO A 1 510 ? 2.638 17.323 -11.678 1.00 94.25 510 PRO A N 1
ATOM 3790 C CA . PRO A 1 510 ? 3.124 15.951 -11.845 1.00 94.25 510 PRO A CA 1
ATOM 3791 C C . PRO A 1 510 ? 4.433 15.852 -12.647 1.00 94.25 510 PRO A C 1
ATOM 3793 O O . PRO A 1 510 ? 4.739 16.702 -13.487 1.00 94.25 510 PRO A O 1
ATOM 3796 N N . LEU A 1 511 ? 5.212 14.799 -12.389 1.00 90.56 511 LEU A N 1
ATOM 3797 C CA . LEU A 1 511 ? 6.451 14.448 -13.095 1.00 90.56 511 LEU A CA 1
ATOM 3798 C C . LEU A 1 511 ? 6.164 13.858 -14.485 1.00 90.56 511 LEU A C 1
ATOM 3800 O O . LEU A 1 511 ? 6.548 12.732 -14.795 1.00 90.56 511 LEU A O 1
ATOM 3804 N N . ARG A 1 512 ? 5.475 14.637 -15.329 1.00 88.88 512 ARG A N 1
ATOM 3805 C CA . ARG A 1 512 ? 5.160 14.251 -16.710 1.00 88.88 512 ARG A CA 1
ATOM 3806 C C . ARG A 1 512 ? 6.445 14.004 -17.512 1.00 88.88 512 ARG A C 1
ATOM 3808 O O . ARG A 1 512 ? 7.403 14.770 -17.341 1.00 88.88 512 ARG A O 1
ATOM 3815 N N . PRO A 1 513 ? 6.456 13.039 -18.450 1.00 86.44 513 PRO A N 1
ATOM 3816 C CA . PRO A 1 513 ? 7.648 12.712 -19.225 1.00 86.44 513 PRO A CA 1
ATOM 3817 C C . PRO A 1 513 ? 8.270 13.911 -19.949 1.00 86.44 513 PRO A C 1
ATOM 3819 O O . PRO A 1 513 ? 9.489 14.034 -20.000 1.00 86.44 513 PRO A O 1
ATOM 3822 N N . GLU A 1 514 ? 7.464 14.838 -20.469 1.00 84.88 514 GLU A N 1
ATOM 3823 C CA . GLU A 1 514 ? 7.919 16.057 -21.157 1.00 84.88 514 GLU A CA 1
ATOM 3824 C C . GLU A 1 514 ? 8.714 16.979 -20.223 1.00 84.88 514 GLU A C 1
ATOM 3826 O O . GLU A 1 514 ? 9.783 17.468 -20.590 1.00 84.88 514 GLU A O 1
ATOM 3831 N N . TYR A 1 515 ? 8.213 17.186 -19.001 1.00 89.12 515 TYR A N 1
ATOM 3832 C CA . TYR A 1 515 ? 8.871 18.005 -17.983 1.00 89.12 515 TYR A CA 1
ATOM 3833 C C . TYR A 1 515 ? 10.175 17.357 -17.506 1.00 89.12 515 TYR A C 1
ATOM 3835 O O . TYR A 1 515 ? 11.199 18.031 -17.398 1.00 89.12 515 TYR A O 1
ATOM 3843 N N . VAL A 1 516 ? 10.154 16.039 -17.291 1.00 88.00 516 VAL A N 1
ATOM 3844 C CA . VAL A 1 516 ? 11.328 15.258 -16.884 1.00 88.00 516 VAL A CA 1
ATOM 3845 C C . VAL A 1 516 ? 12.411 15.296 -17.966 1.00 88.00 516 VAL A C 1
ATOM 3847 O O . VAL A 1 516 ? 13.553 15.629 -17.657 1.00 88.00 516 VAL A O 1
ATOM 3850 N N . LYS A 1 517 ? 12.065 15.059 -19.241 1.00 83.88 517 LYS A N 1
ATOM 3851 C CA . LYS A 1 517 ? 13.000 15.177 -20.378 1.00 83.88 517 LYS A CA 1
ATOM 3852 C C . LYS A 1 517 ? 13.639 16.566 -20.446 1.00 83.88 517 LYS A C 1
ATOM 3854 O O . LYS A 1 517 ? 14.858 16.671 -20.544 1.00 83.88 517 LYS A O 1
ATOM 3859 N N . ALA A 1 518 ? 12.838 17.629 -20.336 1.00 84.62 518 ALA A N 1
ATOM 3860 C CA . ALA A 1 518 ? 13.346 19.001 -20.341 1.00 84.62 518 ALA A CA 1
ATOM 3861 C C . ALA A 1 518 ? 14.297 19.285 -19.160 1.00 84.62 518 ALA A C 1
ATOM 3863 O O . ALA A 1 518 ? 15.316 19.948 -19.338 1.00 84.62 518 ALA A O 1
ATOM 3864 N N . MET A 1 519 ? 14.003 18.752 -17.968 1.00 84.50 519 MET A N 1
ATOM 3865 C CA . MET A 1 519 ? 14.866 18.874 -16.786 1.00 84.50 519 MET A CA 1
ATOM 3866 C C . MET A 1 519 ? 16.192 18.109 -16.888 1.00 84.50 519 MET A C 1
ATOM 3868 O O . MET A 1 519 ? 17.181 18.549 -16.302 1.00 84.50 519 MET A O 1
ATOM 3872 N N . LEU A 1 520 ? 16.206 16.959 -17.567 1.00 78.19 520 LEU A N 1
ATOM 3873 C CA . LEU A 1 520 ? 17.398 16.119 -17.725 1.00 78.19 520 LEU A CA 1
ATOM 3874 C C . LEU A 1 520 ? 18.310 16.578 -18.876 1.00 78.19 520 LEU A C 1
ATOM 3876 O O . LEU A 1 520 ? 19.484 16.220 -18.885 1.00 78.19 520 LEU A O 1
ATOM 3880 N N . ALA A 1 521 ? 17.781 17.357 -19.826 1.00 74.56 521 ALA A N 1
ATOM 3881 C CA . ALA A 1 521 ? 18.538 17.940 -20.937 1.00 74.56 521 ALA A CA 1
ATOM 3882 C C . ALA A 1 521 ? 19.204 19.294 -20.603 1.00 74.56 521 ALA A C 1
ATOM 3884 O O . ALA A 1 521 ? 20.157 19.686 -21.280 1.00 74.56 521 ALA A O 1
ATOM 3885 N N . ALA A 1 522 ? 18.689 20.008 -19.593 1.00 67.31 522 ALA A N 1
ATOM 3886 C CA . ALA A 1 522 ? 19.331 21.173 -18.970 1.00 67.31 522 ALA A CA 1
ATOM 3887 C C . ALA A 1 522 ? 20.355 20.750 -17.898 1.00 67.31 522 ALA A C 1
ATOM 3889 O O . ALA A 1 522 ? 20.862 21.609 -17.141 1.00 67.31 522 ALA A O 1
#

Mean predicted aligned error: 18.54 Å

Foldseek 3Di:
DDPPPFDDQQNKTKDWDDQDPDFFKAKADDDDDDDDDDDDDDPDQPDDLQILCLAKIQGLVRAIEGAALEDDDPLCCQVALLLLLLCVLLQADSVSPPYYHYNDSNRHDNQDYDDDNFRVSVSSNLSSNQLSSQLLVLVCVVVVHDSVQWDDHNQWIDGPNDIDGSSNSRTRIYMHIRFDWDDDCPDPVHTDGDDDDDDDDDPPDDPPDDDDDDPPPVCVVVVVDDAPVNDDDVQDKAKDKQDDPAPPWAWPDWADFDCVLQVFWDWDDDGRIIMIIGSDNVSRVVRSVNRNVRTDIDDHPDDPDDVCNVVVVVVVDDPVDDPPDDDPPPDDVVVVVPDPDDDDDDDDDDDDDPDDPDDFDKDWDADPVRDIDIRGDDPCVLVVVVVVCVVVDDPLQLAQAAAEDEDEDEFADDSDPVSLLVLLLQLLQLLVQFQAFADFDDDPPGTPCPDCVSGPGDDPVRRHHYHYHYPYRNVVVTGGHRNNVSNVPNNVVSQVVCCVVQVFRDDDDNSYSVNSNVRNVD

Sequence (522 aa):
MSTADAISIHGASLSRRGVLSAGGALLVSVGFVPSSARSASAPTNSLDAAKPASWIELHQDDTILIRTGKCDFGQSSIFTAYRQIVAEELSVPVEKVTTVITGDTDTTPDGGGTFGLLRGAQNLRKAAAYIREAVLELGAQKFGVPRGSMNVTDGVVSGGGKSETYGKLVAGQIIHLTIPVKGDLTSFFGLQVAGDPPLKPTRDYTIVGQPVKNPILHPKISGEAKWVGDVKLPGMLHARIIHPATLGSTLVSPGAIDRSQFRTAQVVVVGNLVGVVAEDEWEAIRASRSVAANTKWSEWKGLPGHGKLFDYLQNKVSWDELPASNGVTKGDLKLASSAAKTHEGSYFFPYMKHAPISPTVSLADVKSDGSVTLHTHSQNPQFLRSSIAKMLGNPESGDVKVERIAIVMDLGIVVNPLQLKRQVEAGCLFGVGQALHEEVAFDEGAITSANWRSYPILTMAEMPEVKVIIAARPEAGEYGQGSESANALAAPAIASAFFDATGKPVRRIPLRPEYVKAMLAA

Secondary structure (DSSP, 8-state):
------EEETTEEEEE----SS--B------PPP-----------SS-TT-GGGTEEEBTTS-EEEEES---SSS-IIIIIIHHHHHHHHTS-GGGEEEEEES-TTTS----S---SHHHHHHHHHHHHHHHHHHHHHHHHHHTS-GGG-EEETTEEEETTEEEEHHHHHTT-BEEEE--EEE-TTSTT-EEE--------GGG--STT-----TTHHHHHSS-S--GGG---TTPPEEEEE--SSTT--EEEPPP--TTT-SS-EEEEETTEEEEEESSHHHHHHHHHHHHHH-EE--------GGGHHHHHHTTS-SSS----SS---S-HHHHHT-SS---------------SS---EEEEE-TTS-EEEEE--S-HHHHHHHHHHHH--TTS------EEEEEE--SB-S-HHHHHHHHHHHHHHHHHHHHT----B-SSSB---STTTS----TTT--EEEEEE---GGG--B---HHHHHHHHHHHHHHHHHHHHS----SSS--HHHHHHHHH-